Protein AF-0000000072478433 (afdb_homodimer)

Solvent-accessible surface area (backbone atoms only — not comparable to full-atom values): 31541 Å² total; per-residue (Å²): 131,88,81,76,89,79,89,84,80,89,71,82,72,85,77,81,76,74,75,72,70,75,69,74,74,71,76,69,73,72,65,77,69,69,78,74,89,57,29,35,81,67,53,65,74,60,51,57,67,71,44,51,51,70,51,46,53,50,50,52,52,50,45,35,72,77,37,58,80,50,47,64,54,49,61,66,66,58,68,76,73,77,51,61,67,58,53,52,51,50,51,50,51,36,49,50,50,31,60,70,53,46,60,84,90,48,62,70,40,34,60,68,34,43,63,65,26,41,69,40,48,52,50,35,52,52,51,48,50,45,51,54,30,29,38,24,48,82,65,26,78,56,62,66,53,28,50,53,43,50,52,52,53,51,54,54,60,67,68,52,82,80,40,70,36,63,68,52,46,52,52,52,50,51,49,40,43,52,50,29,51,49,50,35,52,65,72,64,51,88,63,58,70,69,57,46,51,50,49,53,49,50,39,57,74,64,42,41,67,65,50,46,49,56,51,15,65,76,45,74,52,53,32,47,69,40,52,53,50,42,58,72,63,51,61,74,63,65,72,73,87,71,83,81,83,74,76,70,84,70,78,72,69,59,76,74,61,75,77,78,81,74,130,138,78,84,79,83,85,81,90,78,80,79,82,83,84,79,80,70,78,71,73,70,72,74,72,72,71,74,70,71,73,65,76,69,68,79,72,89,59,27,35,81,65,54,65,76,57,51,56,70,71,45,51,51,70,52,47,52,50,49,51,52,50,45,36,75,76,37,58,78,50,48,65,54,50,62,64,66,59,68,76,75,77,49,64,67,57,54,51,51,50,51,50,50,36,48,50,51,31,61,70,51,46,59,84,89,50,61,72,41,34,61,66,33,42,64,63,25,41,68,40,48,52,49,34,52,52,50,48,50,46,52,54,30,30,37,24,47,83,66,26,78,57,63,67,53,27,51,52,45,50,52,52,53,50,52,54,60,68,66,51,81,79,40,70,36,65,69,53,47,52,51,51,52,50,49,42,44,53,51,29,52,49,50,35,52,66,74,64,50,88,63,58,69,70,57,48,50,49,50,52,51,51,40,57,74,64,43,40,68,65,51,47,51,55,52,15,64,76,46,75,52,54,32,47,68,40,52,52,50,44,57,70,63,52,60,73,64,60,71,71,88,69,80,80,81,73,77,70,85,69,79,74,69,59,79,73,62,74,78,78,83,76,130

Foldseek 3Di:
DCPDDDDDDPDDPDPPPPPPPPPPPPPPPPPPPPPPDDDDDDDPVVVCVVDDPVRVVVVVVVCCVVPVVCVVVVVVPVPDDDALVVLLVVLVVLLVVLVVQADDPDDCQDPVRCVRSVVSVVVSLVSLVVVLVCCDPPNNDQLLSNVVNLLSSLLSLLPDDHHPDPVVVVVSLVSLLVSLVSLQCSLVDDDDPVSPVVSLVSCVLVVVLVSLVVSCVSNVNSNVVVNVVCVVPNVVVPDDPDDPPPDDDSPCPVVSVDDDPDD/DDPPPDDDDPPPDDPPPPPPPPPPPPPPPPPPPPPPDDDDDDDPVVVCVVDDPVRVVVVVVVCCVVPVVCVVVVVVPVPDDDALVVLLVVLVVLLVQLVVQADDPDDCQEPVRCVRSVVSVVVSLVSLVVVLVCCDPPNNDQLLSNVVNLLSSLLSLLPDDHHPDPVVVVVSLVSLLVSLVSLQCSLVDDDDPVSPVVSLVSCVLVVVLVSLVVSCVSNVNSNVVVNVVCVVPNVVPPDDPDDPPPDDDSPPPVVSVDDDPDD

Radius of gyration: 42.15 Å; Cα contacts (8 Å, |Δi|>4): 390; chains: 2; bounding box: 72×166×151 Å

Structure (mmCIF, N/CA/C/O backbone):
data_AF-0000000072478433-model_v1
#
loop_
_entity.id
_entity.type
_entity.pdbx_description
1 polymer 'Tethering factor for nuclear proteasome STS1'
#
loop_
_atom_site.group_PDB
_atom_site.id
_atom_site.type_symbol
_atom_site.label_atom_id
_atom_site.label_alt_id
_atom_site.label_comp_id
_atom_site.label_asym_id
_atom_site.label_entity_id
_atom_site.label_seq_id
_atom_site.pdbx_PDB_ins_code
_atom_site.Cartn_x
_atom_site.Cartn_y
_atom_site.Cartn_z
_atom_site.occupancy
_atom_site.B_iso_or_equiv
_atom_site.auth_seq_id
_atom_site.auth_comp_id
_atom_site.auth_asym_id
_atom_site.auth_atom_id
_atom_site.pdbx_PDB_model_num
ATOM 1 N N . MET A 1 1 ? 18.234 -52.094 -115.688 1 20.3 1 MET A N 1
ATOM 2 C CA . MET A 1 1 ? 18.719 -52.75 -114.5 1 20.3 1 MET A CA 1
ATOM 3 C C . MET A 1 1 ? 19.328 -51.75 -113.562 1 20.3 1 MET A C 1
ATOM 5 O O . MET A 1 1 ? 20.031 -52.125 -112.625 1 20.3 1 MET A O 1
ATOM 9 N N . SER A 1 2 ? 19 -50.406 -113.75 1 24.09 2 SER A N 1
ATOM 10 C CA . SER A 1 2 ? 20.016 -49.438 -113.375 1 24.09 2 SER A CA 1
ATOM 11 C C . SER A 1 2 ? 19.859 -48.938 -111.938 1 24.09 2 SER A C 1
ATOM 13 O O . SER A 1 2 ? 19.078 -48.031 -111.688 1 24.09 2 SER A O 1
ATOM 15 N N . GLN A 1 3 ? 19.781 -49.906 -110.938 1 21.7 3 GLN A N 1
ATOM 16 C CA . GLN A 1 3 ? 19.125 -49.938 -109.625 1 21.7 3 GLN A CA 1
ATOM 17 C C . GLN A 1 3 ? 19.906 -49.094 -108.625 1 21.7 3 GLN A C 1
ATOM 19 O O . GLN A 1 3 ? 20.984 -49.5 -108.188 1 21.7 3 GLN A O 1
ATOM 24 N N . ALA A 1 4 ? 19.672 -47.688 -108.625 1 24.61 4 ALA A N 1
ATOM 25 C CA . ALA A 1 4 ? 20.484 -46.562 -108.188 1 24.61 4 ALA A CA 1
ATOM 26 C C . ALA A 1 4 ? 20.5 -46.531 -106.625 1 24.61 4 ALA A C 1
ATOM 28 O O . ALA A 1 4 ? 19.594 -47.031 -106 1 24.61 4 ALA A O 1
ATOM 29 N N . ALA A 1 5 ? 21.297 -45.906 -105.75 1 24.58 5 ALA A N 1
ATOM 30 C CA . ALA A 1 5 ? 22.188 -45.75 -104.625 1 24.58 5 ALA A CA 1
ATOM 31 C C . ALA A 1 5 ? 21.438 -45.219 -103.375 1 24.58 5 ALA A C 1
ATOM 33 O O . ALA A 1 5 ? 22.062 -44.812 -102.375 1 24.58 5 ALA A O 1
ATOM 34 N N . VAL A 1 6 ? 19.844 -45.094 -103.25 1 27.78 6 VAL A N 1
ATOM 35 C CA . VAL A 1 6 ? 19.328 -43.906 -102.562 1 27.78 6 VAL A CA 1
ATOM 36 C C . VAL A 1 6 ? 19.734 -43.938 -101.125 1 27.78 6 VAL A C 1
ATOM 38 O O . VAL A 1 6 ? 20.094 -45 -100.562 1 27.78 6 VAL A O 1
ATOM 41 N N . ASP A 1 7 ? 19.344 -42.875 -100.25 1 24.14 7 ASP A N 1
ATOM 42 C CA . ASP A 1 7 ? 19.594 -41.906 -99.188 1 24.14 7 ASP A CA 1
ATOM 43 C C . ASP A 1 7 ? 19.234 -42.531 -97.812 1 24.14 7 ASP A C 1
ATOM 45 O O . ASP A 1 7 ? 18.078 -42.844 -97.562 1 24.14 7 ASP A O 1
ATOM 49 N N . LYS A 1 8 ? 20.062 -43.562 -97.25 1 25.81 8 LYS A N 1
ATOM 50 C CA . LYS A 1 8 ? 19.969 -44.438 -96.062 1 25.81 8 LYS A CA 1
ATOM 51 C C . LYS A 1 8 ? 19.547 -43.625 -94.812 1 25.81 8 LYS A C 1
ATOM 53 O O . LYS A 1 8 ? 20.078 -42.562 -94.562 1 25.81 8 LYS A O 1
ATOM 58 N N . LEU A 1 9 ? 18.484 -44.031 -93.875 1 21.5 9 LEU A N 1
ATOM 59 C CA . LEU A 1 9 ? 17.469 -43.875 -92.875 1 21.5 9 LEU A CA 1
ATOM 60 C C . LEU A 1 9 ? 18.125 -43.719 -91.5 1 21.5 9 LEU A C 1
ATOM 62 O O . LEU A 1 9 ? 18.75 -44.656 -91 1 21.5 9 LEU A O 1
ATOM 66 N N . ARG A 1 10 ? 18.812 -42.562 -91.188 1 29.11 10 ARG A N 1
ATOM 67 C CA . ARG A 1 10 ? 19.453 -42.344 -89.875 1 29.11 10 ARG A CA 1
ATOM 68 C C . ARG A 1 10 ? 18.469 -42.562 -88.75 1 29.11 10 ARG A C 1
ATOM 70 O O . ARG A 1 10 ? 17.453 -41.875 -88.625 1 29.11 10 ARG A O 1
ATOM 77 N N . LYS A 1 11 ? 18.328 -43.844 -88.25 1 25.89 11 LYS A N 1
ATOM 78 C CA . LYS A 1 11 ? 17.453 -44.562 -87.312 1 25.89 11 LYS A CA 1
ATOM 79 C C . LYS A 1 11 ? 17.281 -43.75 -86.062 1 25.89 11 LYS A C 1
ATOM 81 O O . LYS A 1 11 ? 16.188 -43.281 -85.75 1 25.89 11 LYS A O 1
ATOM 86 N N . ARG A 1 12 ? 17.797 -44.281 -84.812 1 29.16 12 ARG A N 1
ATOM 87 C CA . ARG A 1 12 ? 17.016 -44.812 -83.688 1 29.16 12 ARG A CA 1
ATOM 88 C C . ARG A 1 12 ? 16.875 -43.781 -82.562 1 29.16 12 ARG A C 1
ATOM 90 O O . ARG A 1 12 ? 17.75 -43.656 -81.75 1 29.16 12 ARG A O 1
ATOM 97 N N . ARG A 1 13 ? 16.719 -42.5 -82.688 1 31.22 13 ARG A N 1
ATOM 98 C CA . ARG A 1 13 ? 16.859 -41.688 -81.5 1 31.22 13 ARG A CA 1
ATOM 99 C C . ARG A 1 13 ? 15.719 -41.906 -80.5 1 31.22 13 ARG A C 1
ATOM 101 O O . ARG A 1 13 ? 15.594 -41.188 -79.5 1 31.22 13 ARG A O 1
ATOM 108 N N . ARG A 1 14 ? 14.836 -43.031 -80.5 1 27.12 14 ARG A N 1
ATOM 109 C CA . ARG A 1 14 ? 13.633 -42.781 -79.688 1 27.12 14 ARG A CA 1
ATOM 110 C C . ARG A 1 14 ? 14 -42.375 -78.25 1 27.12 14 ARG A C 1
ATOM 112 O O . ARG A 1 14 ? 14.953 -42.906 -77.688 1 27.12 14 ARG A O 1
ATOM 119 N N . ASP A 1 15 ? 13.43 -41.219 -77.75 1 30.52 15 ASP A N 1
ATOM 120 C CA . ASP A 1 15 ? 13.156 -40.375 -76.562 1 30.52 15 ASP A CA 1
ATOM 121 C C . ASP A 1 15 ? 12.43 -41.125 -75.5 1 30.52 15 ASP A C 1
ATOM 123 O O . ASP A 1 15 ? 11.266 -41.5 -75.625 1 30.52 15 ASP A O 1
ATOM 127 N N . ASP A 1 16 ? 12.891 -42.344 -74.938 1 29.86 16 ASP A N 1
ATOM 128 C CA . ASP A 1 16 ? 12.211 -43.094 -73.875 1 29.86 16 ASP A CA 1
ATOM 129 C C . ASP A 1 16 ? 11.742 -42.188 -72.75 1 29.86 16 ASP A C 1
ATOM 131 O O . ASP A 1 16 ? 12.531 -41.406 -72.188 1 29.86 16 ASP A O 1
ATOM 135 N N . ASP A 1 17 ? 10.445 -41.75 -72.75 1 35.22 17 ASP A N 1
ATOM 136 C CA . ASP A 1 17 ? 9.531 -41.062 -71.812 1 35.22 17 ASP A CA 1
ATOM 137 C C . ASP A 1 17 ? 9.539 -41.719 -70.438 1 35.22 17 ASP A C 1
ATOM 139 O O . ASP A 1 17 ? 9.07 -42.844 -70.25 1 35.22 17 ASP A O 1
ATOM 143 N N . GLU A 1 18 ? 10.641 -41.844 -69.75 1 32.81 18 GLU A N 1
ATOM 144 C CA . GLU A 1 18 ? 10.633 -42.406 -68.375 1 32.81 18 GLU A CA 1
ATOM 145 C C . GLU A 1 18 ? 9.531 -41.75 -67.562 1 32.81 18 GLU A C 1
ATOM 147 O O . GLU A 1 18 ? 9.461 -40.531 -67.438 1 32.81 18 GLU A O 1
ATOM 152 N N . TYR A 1 19 ? 8.258 -42.281 -67.688 1 37.59 19 TYR A N 1
ATOM 153 C CA . TYR A 1 19 ? 7.176 -42 -66.75 1 37.59 19 TYR A CA 1
ATOM 154 C C . TYR A 1 19 ? 7.703 -41.906 -65.312 1 37.59 19 TYR A C 1
ATOM 156 O O . TYR A 1 19 ? 8.305 -42.844 -64.812 1 37.59 19 TYR A O 1
ATOM 164 N N . GLU A 1 20 ? 8.25 -40.75 -65 1 35.12 20 GLU A N 1
ATOM 165 C CA . GLU A 1 20 ? 8.578 -40.469 -63.594 1 35.12 20 GLU A CA 1
ATOM 166 C C . GLU A 1 20 ? 7.387 -40.719 -62.688 1 35.12 20 GLU A C 1
ATOM 168 O O . GLU A 1 20 ? 6.309 -40.156 -62.906 1 35.12 20 GLU A O 1
ATOM 173 N N . VAL A 1 21 ? 7.148 -42.031 -62.344 1 39.25 21 VAL A N 1
ATOM 174 C CA . VAL A 1 21 ? 6.195 -42.344 -61.281 1 39.25 21 VAL A CA 1
ATOM 175 C C . VAL A 1 21 ? 6.293 -41.281 -60.188 1 39.25 21 VAL A C 1
ATOM 177 O O . VAL A 1 21 ? 7.395 -40.906 -59.75 1 39.25 21 VAL A O 1
ATOM 180 N N . PRO A 1 22 ? 5.227 -40.406 -60.219 1 36.16 22 PRO A N 1
ATOM 181 C CA . PRO A 1 22 ? 5.227 -39.406 -59.125 1 36.16 22 PRO A CA 1
ATOM 182 C C . PRO A 1 22 ? 5.504 -40.031 -57.75 1 36.16 22 PRO A C 1
ATOM 184 O O . PRO A 1 22 ? 5.02 -41.125 -57.469 1 36.16 22 PRO A O 1
ATOM 187 N N . THR A 1 23 ? 6.715 -39.969 -57.312 1 34.44 23 THR A N 1
ATOM 188 C CA . THR A 1 23 ? 7.07 -40.312 -55.938 1 34.44 23 THR A CA 1
ATOM 189 C C . THR A 1 23 ? 5.973 -39.875 -54.969 1 34.44 23 THR A C 1
ATOM 191 O O . THR A 1 23 ? 5.418 -38.781 -55.094 1 34.44 23 THR A O 1
ATOM 194 N N . VAL A 1 24 ? 5.094 -40.812 -54.594 1 31.31 24 VAL A N 1
ATOM 195 C CA . VAL A 1 24 ? 4.148 -40.594 -53.5 1 31.31 24 VAL A CA 1
ATOM 196 C C . VAL A 1 24 ? 4.75 -39.656 -52.469 1 31.31 24 VAL A C 1
ATOM 198 O O . VAL A 1 24 ? 5.883 -39.844 -52.031 1 31.31 24 VAL A O 1
ATOM 201 N N . ALA A 1 25 ? 4.277 -38.375 -52.562 1 37.41 25 ALA A N 1
ATOM 202 C CA . ALA A 1 25 ? 4.516 -37.375 -51.531 1 37.41 25 ALA A CA 1
ATOM 203 C C . ALA A 1 25 ? 4.445 -37.969 -50.125 1 37.41 25 ALA A C 1
ATOM 205 O O . ALA A 1 25 ? 3.467 -38.656 -49.781 1 37.41 25 ALA A O 1
ATOM 206 N N . THR A 1 26 ? 5.473 -38.688 -49.688 1 32.69 26 THR A N 1
ATOM 207 C CA . THR A 1 26 ? 5.578 -39.062 -48.281 1 32.69 26 THR A CA 1
ATOM 208 C C . THR A 1 26 ? 4.785 -38.062 -47.438 1 32.69 26 THR A C 1
ATOM 210 O O . THR A 1 26 ? 5.004 -36.875 -47.469 1 32.69 26 THR A O 1
ATOM 213 N N . LEU A 1 27 ? 3.529 -38.375 -47.219 1 35.62 27 LEU A N 1
ATOM 214 C CA . LEU A 1 27 ? 2.764 -37.625 -46.219 1 35.62 27 LEU A CA 1
ATOM 215 C C . LEU A 1 27 ? 3.609 -37.344 -44.969 1 35.62 27 LEU A C 1
ATOM 217 O O . LEU A 1 27 ? 4.027 -38.281 -44.281 1 35.62 27 LEU A O 1
ATOM 221 N N . SER A 1 28 ? 4.465 -36.375 -45.094 1 36.44 28 SER A N 1
ATOM 222 C CA . SER A 1 28 ? 5.109 -35.844 -43.906 1 36.44 28 SER A CA 1
ATOM 223 C C . SER A 1 28 ? 4.117 -35.75 -42.75 1 36.44 28 SER A C 1
ATOM 225 O O . SER A 1 28 ? 3.07 -35.125 -42.875 1 36.44 28 SER A O 1
ATOM 227 N N . ARG A 1 29 ? 3.758 -36.75 -42.062 1 31.06 29 ARG A N 1
ATOM 228 C CA . ARG A 1 29 ? 3.072 -36.594 -40.781 1 31.06 29 ARG A CA 1
ATOM 229 C C . ARG A 1 29 ? 3.516 -35.312 -40.094 1 31.06 29 ARG A C 1
ATOM 231 O O . ARG A 1 29 ? 4.668 -35.188 -39.688 1 31.06 29 ARG A O 1
ATOM 238 N N . LYS A 1 30 ? 3.035 -34.219 -40.625 1 36.06 30 LYS A N 1
ATOM 239 C CA . LYS A 1 30 ? 3.156 -33.031 -39.75 1 36.06 30 LYS A CA 1
ATOM 240 C C . LYS A 1 30 ? 2.844 -33.344 -38.312 1 36.06 30 LYS A C 1
ATOM 242 O O . LYS A 1 30 ? 1.721 -33.75 -37.969 1 36.06 30 LYS A O 1
ATOM 247 N N . ARG A 1 31 ? 3.723 -34.062 -37.656 1 36.88 31 ARG A N 1
ATOM 248 C CA . ARG A 1 31 ? 3.641 -34.125 -36.219 1 36.88 31 ARG A CA 1
ATOM 249 C C . ARG A 1 31 ? 2.951 -32.906 -35.625 1 36.88 31 ARG A C 1
ATOM 251 O O . ARG A 1 31 ? 3.307 -31.766 -35.969 1 36.88 31 ARG A O 1
ATOM 258 N N . ASN A 1 32 ? 1.739 -32.938 -35.406 1 37.62 32 ASN A N 1
ATOM 259 C CA . ASN A 1 32 ? 1.118 -31.875 -34.625 1 37.62 32 ASN A CA 1
ATOM 260 C C . ASN A 1 32 ? 2.08 -31.297 -33.594 1 37.62 32 ASN A C 1
ATOM 262 O O . ASN A 1 32 ? 2.488 -31.984 -32.656 1 37.62 32 ASN A O 1
ATOM 266 N N . ARG A 1 33 ? 3.021 -30.578 -33.875 1 40.09 33 ARG A N 1
ATOM 267 C CA . ARG A 1 33 ? 3.916 -29.844 -33 1 40.09 33 ARG A CA 1
ATOM 268 C C . ARG A 1 33 ? 3.164 -29.328 -31.766 1 40.09 33 ARG A C 1
ATOM 270 O O . ARG A 1 33 ? 2.262 -28.5 -31.891 1 40.09 33 ARG A O 1
ATOM 277 N N . SER A 1 34 ? 2.693 -30.125 -30.828 1 46.53 34 SER A N 1
ATOM 278 C CA . SER A 1 34 ? 2.172 -29.594 -29.578 1 46.53 34 SER A CA 1
ATOM 279 C C . SER A 1 34 ? 2.779 -28.234 -29.25 1 46.53 34 SER A C 1
ATOM 281 O O . SER A 1 34 ? 4 -28.078 -29.281 1 46.53 34 SER A O 1
ATOM 283 N N . HIS A 1 35 ? 2.209 -27.234 -29.688 1 53.19 35 HIS A N 1
ATOM 284 C CA . HIS A 1 35 ? 2.674 -25.875 -29.406 1 53.19 35 HIS A CA 1
ATOM 285 C C . HIS A 1 35 ? 3.422 -25.812 -28.078 1 53.19 35 HIS A C 1
ATOM 287 O O . HIS A 1 35 ? 2.85 -26.094 -27.031 1 53.19 35 HIS A O 1
ATOM 293 N N . ALA A 1 36 ? 4.602 -26.109 -27.969 1 70.25 36 ALA A N 1
ATOM 294 C CA . ALA A 1 36 ? 5.535 -26.094 -26.859 1 70.25 36 ALA A CA 1
ATOM 295 C C . ALA A 1 36 ? 5.297 -24.891 -25.953 1 70.25 36 ALA A C 1
ATOM 297 O O . ALA A 1 36 ? 5.16 -23.766 -26.438 1 70.25 36 ALA A O 1
ATOM 298 N N . ILE A 1 37 ? 4.672 -25.125 -24.734 1 85.69 37 ILE A N 1
ATOM 299 C CA . ILE A 1 37 ? 4.48 -24.094 -23.734 1 85.69 37 ILE A CA 1
ATOM 300 C C . ILE A 1 37 ? 5.82 -23.438 -23.406 1 85.69 37 ILE A C 1
ATOM 302 O O . ILE A 1 37 ? 6.789 -24.125 -23.078 1 85.69 37 ILE A O 1
ATOM 306 N N . HIS A 1 38 ? 5.902 -22.141 -23.812 1 90.38 38 HIS A N 1
ATOM 307 C CA . HIS A 1 38 ? 7.113 -21.406 -23.469 1 90.38 38 HIS A CA 1
ATOM 308 C C . HIS A 1 38 ? 6.832 -20.312 -22.453 1 90.38 38 HIS A C 1
ATOM 310 O O . HIS A 1 38 ? 5.719 -19.781 -22.391 1 90.38 38 HIS A O 1
ATOM 316 N N . GLY A 1 39 ? 7.855 -20.062 -21.641 1 94.12 39 GLY A N 1
ATOM 317 C CA . GLY A 1 39 ? 7.754 -18.969 -20.672 1 94.12 39 GLY A CA 1
ATOM 318 C C . GLY A 1 39 ? 7.453 -17.641 -21.328 1 94.12 39 GLY A C 1
ATOM 319 O O . GLY A 1 39 ? 7.902 -17.359 -22.438 1 94.12 39 GLY A O 1
ATOM 320 N N . GLN A 1 40 ? 6.629 -16.844 -20.641 1 93.69 40 GLN A N 1
ATOM 321 C CA . GLN A 1 40 ? 6.234 -15.531 -21.141 1 93.69 40 GLN A CA 1
ATOM 322 C C . GLN A 1 40 ? 6.414 -14.461 -20.062 1 93.69 40 GLN A C 1
ATOM 324 O O . GLN A 1 40 ? 6.254 -14.734 -18.875 1 93.69 40 GLN A O 1
ATOM 329 N N . ASN A 1 41 ? 6.789 -13.273 -20.641 1 91.88 41 ASN A N 1
ATOM 330 C CA . ASN A 1 41 ? 6.863 -12.156 -19.703 1 91.88 41 ASN A CA 1
ATOM 331 C C . ASN A 1 41 ? 5.48 -11.766 -19.188 1 91.88 41 ASN A C 1
ATOM 333 O O . ASN A 1 41 ? 4.477 -11.953 -19.875 1 91.88 41 ASN A O 1
ATOM 337 N N . LEU A 1 42 ? 5.523 -11.227 -18 1 92.88 42 LEU A N 1
ATOM 338 C CA . LEU A 1 42 ? 4.262 -10.797 -17.406 1 92.88 42 LEU A CA 1
ATOM 339 C C . LEU A 1 42 ? 3.688 -9.609 -18.156 1 92.88 42 LEU A C 1
ATOM 341 O O . LEU A 1 42 ? 4.426 -8.703 -18.547 1 92.88 42 LEU A O 1
ATOM 345 N N . PRO A 1 43 ? 2.348 -9.664 -18.406 1 90.75 43 PRO A N 1
ATOM 346 C CA . PRO A 1 43 ? 1.725 -8.438 -18.891 1 90.75 43 PRO A CA 1
ATOM 347 C C . PRO A 1 43 ? 1.904 -7.254 -17.938 1 90.75 43 PRO A C 1
ATOM 349 O O . PRO A 1 43 ? 2.109 -7.449 -16.75 1 90.75 43 PRO A O 1
ATOM 352 N N . VAL A 1 44 ? 1.769 -6.051 -18.453 1 89.5 44 VAL A N 1
ATOM 353 C CA . VAL A 1 44 ? 2.014 -4.84 -17.688 1 89.5 44 VAL A CA 1
ATOM 354 C C . VAL A 1 44 ? 1.068 -4.793 -16.484 1 89.5 44 VAL A C 1
ATOM 356 O O . VAL A 1 44 ? 1.483 -4.465 -15.367 1 89.5 44 VAL A O 1
ATOM 359 N N . ALA A 1 45 ? -0.18 -5.137 -16.719 1 89.81 45 ALA A N 1
ATOM 360 C CA . ALA A 1 45 ? -1.182 -5.109 -15.648 1 89.81 45 ALA A CA 1
ATOM 361 C C . ALA A 1 45 ? -0.771 -6.008 -14.484 1 89.81 45 ALA A C 1
ATOM 363 O O . ALA A 1 45 ? -0.929 -5.641 -13.32 1 89.81 45 ALA A O 1
ATOM 364 N N . ARG A 1 46 ? -0.21 -7.172 -14.828 1 92.81 46 ARG A N 1
ATOM 365 C CA . ARG A 1 46 ? 0.22 -8.117 -13.805 1 92.81 46 ARG A CA 1
ATOM 366 C C . ARG A 1 46 ? 1.492 -7.641 -13.117 1 92.81 46 ARG A C 1
ATOM 368 O O . ARG A 1 46 ? 1.666 -7.848 -11.914 1 92.81 46 ARG A O 1
ATOM 375 N N . LYS A 1 47 ? 2.381 -7.023 -13.906 1 91.81 47 LYS A N 1
ATOM 376 C CA . LYS A 1 47 ? 3.605 -6.469 -13.336 1 91.81 47 LYS A CA 1
ATOM 377 C C . LYS A 1 47 ? 3.289 -5.418 -12.273 1 91.81 47 LYS A C 1
ATOM 379 O O . LYS A 1 47 ? 3.959 -5.352 -11.242 1 91.81 47 LYS A O 1
ATOM 384 N N . LEU A 1 48 ? 2.277 -4.664 -12.492 1 92.06 48 LEU A N 1
ATOM 385 C CA . LEU A 1 48 ? 1.886 -3.609 -11.562 1 92.06 48 LEU A CA 1
ATOM 386 C C . LEU A 1 48 ? 1.37 -4.203 -10.258 1 92.06 48 LEU A C 1
ATOM 388 O O . LEU A 1 48 ? 1.538 -3.605 -9.195 1 92.06 48 LEU A O 1
ATOM 392 N N . GLU A 1 49 ? 0.783 -5.375 -10.352 1 92.62 49 GLU A N 1
ATOM 393 C CA . GLU A 1 49 ? 0.213 -6.016 -9.172 1 92.62 49 GLU A CA 1
ATOM 394 C C . GLU A 1 49 ? 1.307 -6.52 -8.234 1 92.62 49 GLU A C 1
ATOM 396 O O . GLU A 1 49 ? 1.076 -6.684 -7.031 1 92.62 49 GLU A O 1
ATOM 401 N N . VAL A 1 50 ? 2.459 -6.789 -8.812 1 92.5 50 VAL A N 1
ATOM 402 C CA . VAL A 1 50 ? 3.561 -7.324 -8.023 1 92.5 50 VAL A CA 1
ATOM 403 C C . VAL A 1 50 ? 4.234 -6.195 -7.246 1 92.5 50 VAL A C 1
ATOM 405 O O . VAL A 1 50 ? 4.844 -6.43 -6.199 1 92.5 50 VAL A O 1
ATOM 408 N N . LEU A 1 51 ? 4.148 -4.945 -7.707 1 92.56 51 LEU A N 1
ATOM 409 C CA . LEU A 1 51 ? 4.816 -3.811 -7.082 1 92.56 51 LEU A CA 1
ATOM 410 C C . LEU A 1 51 ? 4.086 -3.381 -5.816 1 92.56 51 LEU A C 1
ATOM 412 O O . LEU A 1 51 ? 2.857 -3.441 -5.75 1 92.56 51 LEU A O 1
ATOM 416 N N . ASP A 1 52 ? 4.879 -3 -4.809 1 92.5 52 ASP A N 1
ATOM 417 C CA . ASP A 1 52 ? 4.273 -2.406 -3.619 1 92.5 52 ASP A CA 1
ATOM 418 C C . ASP A 1 52 ? 3.998 -0.919 -3.83 1 92.5 52 ASP A C 1
ATOM 420 O O . ASP A 1 52 ? 4.234 -0.385 -4.914 1 92.5 52 ASP A O 1
ATOM 424 N N . ARG A 1 53 ? 3.438 -0.289 -2.859 1 93.94 53 ARG A N 1
ATOM 425 C CA . ARG A 1 53 ? 3.043 1.111 -2.971 1 93.94 53 ARG A CA 1
ATOM 426 C C . ARG A 1 53 ? 4.23 1.987 -3.354 1 93.94 53 ARG A C 1
ATOM 428 O O . ARG A 1 53 ? 4.125 2.826 -4.254 1 93.94 53 ARG A O 1
ATOM 435 N N . GLU A 1 54 ? 5.359 1.856 -2.654 1 93.25 54 GLU A N 1
ATOM 436 C CA . GLU A 1 54 ? 6.559 2.641 -2.93 1 93.25 54 GLU A CA 1
ATOM 437 C C . GLU A 1 54 ? 7.051 2.41 -4.355 1 93.25 54 GLU A C 1
ATOM 439 O O . GLU 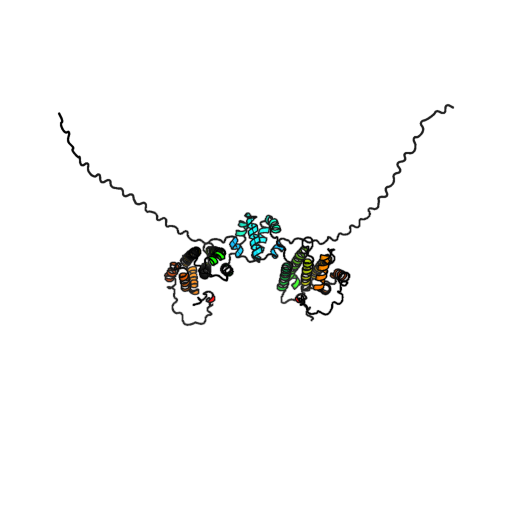A 1 54 ? 7.465 3.352 -5.035 1 93.25 54 GLU A O 1
ATOM 444 N N . GLY A 1 55 ? 6.953 1.18 -4.734 1 92.56 55 GLY A N 1
ATOM 445 C CA . GLY A 1 55 ? 7.344 0.852 -6.094 1 92.56 55 GLY A CA 1
ATOM 446 C C . GLY A 1 55 ? 6.477 1.521 -7.145 1 92.56 55 GLY A C 1
ATOM 447 O O . GLY A 1 55 ? 6.98 2.006 -8.156 1 92.56 55 GLY A O 1
ATOM 448 N N . LEU A 1 56 ? 5.199 1.514 -6.941 1 93.69 56 LEU A N 1
ATOM 449 C CA . LEU A 1 56 ? 4.27 2.148 -7.863 1 93.69 56 LEU A CA 1
ATOM 450 C C . LEU A 1 56 ? 4.504 3.654 -7.922 1 93.69 56 LEU A C 1
ATOM 452 O O . LEU A 1 56 ? 4.484 4.25 -9 1 93.69 56 LEU A O 1
ATOM 456 N N . GLN A 1 57 ? 4.73 4.242 -6.793 1 93.38 57 GLN A N 1
ATOM 457 C CA . GLN A 1 57 ? 5.008 5.676 -6.734 1 93.38 57 GLN A CA 1
ATOM 458 C C . GLN A 1 57 ? 6.281 6.02 -7.504 1 93.38 57 GLN A C 1
ATOM 460 O O . GLN A 1 57 ? 6.316 7 -8.25 1 93.38 57 GLN A O 1
ATOM 465 N N . GLN A 1 58 ? 7.293 5.262 -7.285 1 92.81 58 GLN A N 1
ATOM 466 C CA . GLN A 1 58 ? 8.555 5.469 -7.984 1 92.81 58 GLN A CA 1
ATOM 467 C C . GLN A 1 58 ? 8.375 5.324 -9.492 1 92.81 58 GLN A C 1
ATOM 469 O O . GLN A 1 58 ? 8.961 6.086 -10.273 1 92.81 58 GLN A O 1
ATOM 474 N N . LEU A 1 59 ? 7.629 4.297 -9.82 1 92.81 59 LEU A N 1
ATOM 475 C CA . LEU A 1 59 ? 7.367 4.059 -11.234 1 92.81 59 LEU A CA 1
ATOM 476 C C . LEU A 1 59 ? 6.707 5.277 -11.875 1 92.81 59 LEU A C 1
ATOM 478 O O . LEU A 1 59 ? 7.086 5.684 -12.977 1 92.81 59 LEU A O 1
ATOM 482 N N . ILE A 1 60 ? 5.723 5.867 -11.234 1 92.94 60 ILE A N 1
ATOM 483 C CA . ILE A 1 60 ? 5.035 7.043 -11.758 1 92.94 60 ILE A CA 1
ATOM 484 C C . ILE A 1 60 ? 6.016 8.211 -11.852 1 92.94 60 ILE A C 1
ATOM 486 O O . ILE A 1 60 ? 6.008 8.953 -12.844 1 92.94 60 ILE A O 1
ATOM 490 N N . GLY A 1 61 ? 6.812 8.359 -10.828 1 91 61 GLY A N 1
ATOM 491 C CA . GLY A 1 61 ? 7.84 9.383 -10.883 1 91 61 GLY A CA 1
ATOM 492 C C . GLY A 1 61 ? 8.773 9.227 -12.07 1 91 61 GLY A C 1
ATOM 493 O O . GLY A 1 61 ? 9.094 10.203 -12.75 1 91 61 GLY A O 1
ATOM 494 N N . ASP A 1 62 ? 9.172 8.008 -12.305 1 91 62 ASP A N 1
ATOM 495 C CA . ASP A 1 62 ? 10.039 7.719 -13.445 1 91 62 ASP A CA 1
ATOM 496 C C . ASP A 1 62 ? 9.336 8.031 -14.766 1 91 62 ASP A C 1
ATOM 498 O O . ASP A 1 62 ? 9.953 8.523 -15.711 1 91 62 ASP A O 1
ATOM 502 N N . LEU A 1 63 ? 8.125 7.676 -14.82 1 91.69 63 LEU A N 1
ATOM 503 C CA . LEU A 1 63 ? 7.336 7.926 -16.031 1 91.69 63 LEU A CA 1
ATOM 504 C C . LEU A 1 63 ? 7.238 9.422 -16.312 1 91.69 63 LEU A C 1
ATOM 506 O O . LEU A 1 63 ? 7.305 9.844 -17.469 1 91.69 63 LEU A O 1
ATOM 510 N N . ILE A 1 64 ? 7.082 10.203 -15.258 1 91.25 64 ILE A N 1
ATOM 511 C CA . ILE A 1 64 ? 6.988 11.648 -15.406 1 91.25 64 ILE A CA 1
ATOM 512 C C . ILE A 1 64 ? 8.312 12.203 -15.945 1 91.25 64 ILE A C 1
ATOM 514 O O . ILE A 1 64 ? 8.32 13.109 -16.781 1 91.25 64 ILE A O 1
ATOM 518 N N . GLN A 1 65 ? 9.375 11.688 -15.406 1 91 65 GLN A N 1
ATOM 519 C CA . GLN A 1 65 ? 10.695 12.125 -15.836 1 91 65 GLN A CA 1
ATOM 520 C C . GLN A 1 65 ? 10.93 11.797 -17.312 1 91 65 GLN A C 1
ATOM 522 O O . GLN A 1 65 ? 11.492 12.602 -18.047 1 91 65 GLN A O 1
ATOM 527 N N . LEU A 1 66 ? 10.438 10.664 -17.781 1 91.25 66 LEU A N 1
ATOM 528 C CA . LEU A 1 66 ? 10.664 10.203 -19.156 1 91.25 66 LEU A CA 1
ATOM 529 C C . LEU A 1 66 ? 9.609 10.773 -20.094 1 91.25 66 LEU A C 1
ATOM 531 O O . LEU A 1 66 ? 9.875 10.961 -21.281 1 91.25 66 LEU A O 1
ATOM 535 N N . HIS A 1 67 ? 8.43 10.992 -19.547 1 91.62 67 HIS A N 1
ATOM 536 C CA . HIS A 1 67 ? 7.305 11.516 -20.312 1 91.62 67 HIS A CA 1
ATOM 537 C C . HIS A 1 67 ? 6.652 12.695 -19.594 1 91.62 67 HIS A C 1
ATOM 539 O O . HIS A 1 67 ? 5.531 12.586 -19.109 1 91.62 67 HIS A O 1
ATOM 545 N N . PRO A 1 68 ? 7.309 13.859 -19.641 1 91.19 68 PRO A N 1
ATOM 546 C CA . PRO A 1 68 ? 6.809 15.016 -18.906 1 91.19 68 PRO A CA 1
ATOM 547 C C . PRO A 1 68 ? 5.406 15.438 -19.344 1 91.19 68 PRO A C 1
ATOM 549 O O . PRO A 1 68 ? 4.684 16.078 -18.578 1 91.19 68 PRO A O 1
ATOM 552 N N . GLU A 1 69 ? 5.02 15.039 -20.578 1 88.81 69 GLU A N 1
ATOM 553 C CA . GLU A 1 69 ? 3.717 15.438 -21.094 1 88.81 69 GLU A CA 1
ATOM 554 C C . GLU A 1 69 ? 2.584 14.82 -20.281 1 88.81 69 GLU A C 1
ATOM 556 O O . GLU A 1 69 ? 1.455 15.32 -20.297 1 88.81 69 GLU A O 1
ATOM 561 N N . ILE A 1 70 ? 2.855 13.727 -19.5 1 91.62 70 ILE A N 1
ATOM 562 C CA . ILE A 1 70 ? 1.782 13.055 -18.781 1 91.62 70 ILE A CA 1
ATOM 563 C C . ILE A 1 70 ? 1.487 13.805 -17.469 1 91.62 70 ILE A C 1
ATOM 565 O O . ILE A 1 70 ? 0.477 13.547 -16.812 1 91.62 70 ILE A O 1
ATOM 569 N N . GLU A 1 71 ? 2.35 14.719 -17.047 1 88.31 71 GLU A N 1
ATOM 570 C CA . GLU A 1 71 ? 2.199 15.43 -15.789 1 88.31 71 GLU A CA 1
ATOM 571 C C . GLU A 1 71 ? 0.875 16.188 -15.734 1 88.31 71 GLU A C 1
ATOM 573 O O . GLU A 1 71 ? 0.198 16.188 -14.703 1 88.31 71 GLU A O 1
ATOM 578 N N . THR A 1 72 ? 0.572 16.812 -16.828 1 85.19 72 THR A N 1
ATOM 579 C CA . THR A 1 72 ? -0.679 17.562 -16.875 1 85.19 72 THR A CA 1
ATOM 580 C C . THR A 1 72 ? -1.875 16.641 -16.719 1 85.19 72 THR A C 1
ATOM 582 O O . THR A 1 72 ? -2.846 16.969 -16.031 1 85.19 72 THR A O 1
ATOM 585 N N . THR A 1 73 ? -1.795 15.445 -17.359 1 87.06 73 THR A N 1
ATOM 586 C CA . THR A 1 73 ? -2.848 14.445 -17.219 1 87.06 73 THR A CA 1
ATOM 587 C C . THR A 1 73 ? -2.973 13.977 -15.781 1 87.06 73 THR A C 1
ATOM 589 O O . THR A 1 73 ? -4.082 13.789 -15.273 1 87.06 73 THR A O 1
ATOM 592 N N . LEU A 1 74 ? -1.858 13.828 -15.125 1 88.12 74 LEU A N 1
ATOM 593 C CA . LEU A 1 74 ? -1.832 13.359 -13.742 1 88.12 74 LEU A CA 1
ATOM 594 C C . LEU A 1 74 ? -2.51 14.367 -12.812 1 88.12 74 LEU A C 1
ATOM 596 O O . LEU A 1 74 ? -3.273 13.977 -11.93 1 88.12 74 LEU A O 1
ATOM 600 N N . VAL A 1 75 ? -2.293 15.625 -13.016 1 81.19 75 VAL A N 1
ATOM 601 C CA . VAL A 1 75 ? -2.871 16.672 -12.188 1 81.19 75 VAL A CA 1
ATOM 602 C C . VAL A 1 75 ? -4.395 16.641 -12.297 1 81.19 75 VAL A C 1
ATOM 604 O O . VAL A 1 75 ? -5.098 16.844 -11.305 1 81.19 75 VAL A O 1
ATOM 607 N N . ASN A 1 76 ? -4.879 16.297 -13.438 1 79.69 76 ASN A N 1
ATOM 608 C CA . ASN A 1 76 ? -6.316 16.297 -13.695 1 79.69 76 ASN A CA 1
ATOM 609 C C . ASN A 1 76 ? -6.961 14.977 -13.266 1 79.69 76 ASN A C 1
ATOM 611 O O . ASN A 1 76 ? -8.156 14.945 -12.953 1 79.69 76 ASN A O 1
ATOM 615 N N . GLN A 1 77 ? -6.242 13.898 -13.32 1 76.62 77 GLN A N 1
ATOM 616 C CA . GLN A 1 77 ? -6.797 12.57 -13.078 1 76.62 77 GLN A CA 1
ATOM 617 C C . GLN A 1 77 ? -6.84 12.258 -11.586 1 76.62 77 GLN A C 1
ATOM 619 O O . GLN A 1 77 ? -7.641 11.43 -11.141 1 76.62 77 GLN A O 1
ATOM 624 N N . ILE A 1 78 ? -5.961 12.875 -10.82 1 76.5 78 ILE A N 1
ATOM 625 C CA . ILE A 1 78 ? -5.969 12.594 -9.391 1 76.5 78 ILE A CA 1
ATOM 626 C C . ILE A 1 78 ? -7.016 13.461 -8.695 1 76.5 78 ILE A C 1
ATOM 628 O O . ILE A 1 78 ? -6.766 14.633 -8.406 1 76.5 78 ILE A O 1
ATOM 632 N N . PRO A 1 79 ? -8.273 13.211 -8.914 1 61.47 79 PRO A N 1
ATOM 633 C CA . PRO A 1 79 ? -9.266 14.156 -8.406 1 61.47 79 PRO A CA 1
ATOM 634 C C . PRO A 1 79 ? -9.391 14.125 -6.887 1 61.47 79 PRO A C 1
ATOM 636 O O . PRO A 1 79 ? -9.938 15.055 -6.285 1 61.47 79 PRO A O 1
ATOM 639 N N . THR A 1 80 ? -8.969 13.133 -6.359 1 65.75 80 THR A N 1
ATOM 640 C CA . THR A 1 80 ? -9.375 12.953 -4.973 1 65.75 80 THR A CA 1
ATOM 641 C C . THR A 1 80 ? -8.609 13.906 -4.055 1 65.75 80 THR A C 1
ATOM 643 O O . THR A 1 80 ? -7.395 14.039 -4.172 1 65.75 80 THR A O 1
ATOM 646 N N . ARG A 1 81 ? -9.445 14.711 -3.508 1 82.25 81 ARG A N 1
ATOM 647 C CA . ARG A 1 81 ? -8.945 15.555 -2.426 1 82.25 81 ARG A CA 1
ATOM 648 C C . ARG A 1 81 ? -8.641 14.727 -1.183 1 82.25 81 ARG A C 1
ATOM 650 O O . ARG A 1 81 ? -9.469 13.93 -0.74 1 82.25 81 ARG A O 1
ATOM 657 N N . PRO A 1 82 ? -7.402 14.914 -0.806 1 90.69 82 PRO A N 1
ATOM 658 C CA . PRO A 1 82 ? -7.086 14.172 0.417 1 90.69 82 PRO A CA 1
ATOM 659 C C . PRO A 1 82 ? -7.867 14.672 1.63 1 90.69 82 PRO A C 1
ATOM 661 O O . PRO A 1 82 ? -8.195 15.859 1.712 1 90.69 82 PRO A O 1
ATOM 664 N N . THR A 1 83 ? -8.211 13.711 2.455 1 94 83 THR A N 1
ATOM 665 C CA . THR A 1 83 ? -8.844 14.109 3.709 1 94 83 THR A CA 1
ATOM 666 C C . THR A 1 83 ? -7.812 14.68 4.676 1 94 83 THR A C 1
ATOM 668 O O . THR A 1 83 ? -6.609 14.461 4.512 1 94 83 THR A O 1
ATOM 671 N N . VAL A 1 84 ? -8.297 15.438 5.664 1 96.88 84 VAL A N 1
ATOM 672 C CA . VAL A 1 84 ? -7.426 16 6.688 1 96.88 84 VAL A CA 1
ATOM 673 C C . VAL A 1 84 ? -6.684 14.891 7.414 1 96.88 84 VAL A C 1
ATOM 675 O O . VAL A 1 84 ? -5.473 14.977 7.633 1 96.88 84 VAL A O 1
ATOM 678 N N . GLU A 1 85 ? -7.426 13.82 7.723 1 97.06 85 GLU A N 1
ATOM 679 C CA . GLU A 1 85 ? -6.848 12.703 8.453 1 97.06 85 GLU A CA 1
ATOM 680 C C . GLU A 1 85 ? -5.719 12.047 7.66 1 97.06 85 GLU A C 1
ATOM 682 O O . GLU A 1 85 ? -4.684 11.68 8.227 1 97.06 85 GLU A O 1
ATOM 687 N N . GLN A 1 86 ? -5.926 11.891 6.434 1 95.19 86 GLN A N 1
ATOM 688 C CA . GLN A 1 86 ? -4.902 11.305 5.578 1 95.19 86 GLN A CA 1
ATOM 689 C C . GLN A 1 86 ? -3.637 12.156 5.574 1 95.19 86 GLN A C 1
ATOM 691 O O . GLN A 1 86 ? -2.525 11.633 5.656 1 95.19 86 GLN A O 1
ATOM 696 N N . CYS A 1 87 ? -3.818 13.445 5.473 1 97.5 87 CYS A N 1
ATOM 697 C CA . CYS A 1 87 ? -2.682 14.352 5.438 1 97.5 87 CYS A CA 1
ATOM 698 C C . CYS A 1 87 ? -1.95 14.367 6.773 1 97.5 87 CYS A C 1
ATOM 700 O O . CYS A 1 87 ? -0.72 14.445 6.812 1 97.5 87 CYS A O 1
ATOM 702 N N . ILE A 1 88 ? -2.672 14.25 7.836 1 98.25 88 ILE A N 1
ATOM 703 C CA . ILE A 1 88 ? -2.062 14.188 9.164 1 98.25 88 ILE A CA 1
ATOM 704 C C . ILE A 1 88 ? -1.227 12.914 9.281 1 98.25 88 ILE A C 1
ATOM 706 O O . ILE A 1 88 ? -0.103 12.953 9.789 1 98.25 88 ILE A O 1
ATOM 710 N N . ASP A 1 89 ? -1.741 11.898 8.797 1 97.69 89 ASP A N 1
ATOM 711 C CA . ASP A 1 89 ? -1.012 10.633 8.836 1 97.69 89 ASP A CA 1
ATOM 712 C C . ASP A 1 89 ? 0.305 10.742 8.062 1 97.69 89 ASP A C 1
ATOM 714 O O . ASP A 1 89 ? 1.318 10.172 8.484 1 97.69 89 ASP A O 1
ATOM 718 N N . ILE A 1 90 ? 0.234 11.414 7 1 97.5 90 ILE A N 1
ATOM 719 C CA . ILE A 1 90 ? 1.419 11.539 6.16 1 97.5 90 ILE A CA 1
ATOM 720 C C . ILE A 1 90 ? 2.484 12.359 6.883 1 97.5 90 ILE A C 1
ATOM 722 O O . ILE A 1 90 ? 3.658 11.984 6.902 1 97.5 90 ILE A O 1
ATOM 726 N N . ILE A 1 91 ? 2.15 13.508 7.484 1 98.38 91 ILE A N 1
ATOM 727 C CA . ILE A 1 91 ? 3.16 14.312 8.156 1 98.38 91 ILE A CA 1
ATOM 728 C C . ILE A 1 91 ? 3.684 13.57 9.383 1 98.38 91 ILE A C 1
ATOM 730 O O . ILE A 1 91 ? 4.859 13.695 9.734 1 98.38 91 ILE A O 1
ATOM 734 N N . ARG A 1 92 ? 2.881 12.797 10.016 1 98.31 92 ARG A N 1
ATOM 735 C CA . ARG A 1 92 ? 3.338 11.984 11.133 1 98.31 92 ARG A CA 1
ATOM 736 C C . ARG A 1 92 ? 4.344 10.93 10.68 1 98.31 92 ARG A C 1
ATOM 738 O O . ARG A 1 92 ? 5.32 10.656 11.375 1 98.31 92 ARG A O 1
ATOM 745 N N . ALA A 1 93 ? 4.008 10.398 9.594 1 97.62 93 ALA A N 1
ATOM 746 C CA . ALA A 1 93 ? 4.945 9.422 9.039 1 97.62 93 ALA A CA 1
ATOM 747 C C . ALA A 1 93 ? 6.293 10.07 8.742 1 97.62 93 ALA A C 1
ATOM 749 O O . ALA A 1 93 ? 7.344 9.461 8.945 1 97.62 93 ALA A O 1
ATOM 750 N N . LYS A 1 94 ? 6.285 11.266 8.148 1 98.19 94 LYS A N 1
ATOM 751 C CA . LYS A 1 94 ? 7.523 12 7.898 1 98.19 94 LYS A CA 1
ATOM 752 C C . LYS A 1 94 ? 8.266 12.289 9.203 1 98.19 94 LYS A C 1
ATOM 754 O O . LYS A 1 94 ? 9.492 12.25 9.25 1 98.19 94 LYS A O 1
ATOM 759 N N . TYR A 1 95 ? 7.523 12.602 10.258 1 98.25 95 TYR A N 1
ATOM 760 C CA . TYR A 1 95 ? 8.117 12.797 11.578 1 98.25 95 TYR A CA 1
ATOM 761 C C . TYR A 1 95 ? 8.781 11.516 12.07 1 98.25 95 TYR A C 1
ATOM 763 O O . TYR A 1 95 ? 9.898 11.547 12.578 1 98.25 95 TYR A O 1
ATOM 771 N N . ASP A 1 96 ? 8.125 10.43 11.945 1 98.12 96 ASP A N 1
ATOM 772 C CA . ASP A 1 96 ? 8.68 9.148 12.359 1 98.12 96 ASP A CA 1
ATOM 773 C C . ASP A 1 96 ? 9.977 8.844 11.617 1 98.12 96 ASP A C 1
ATOM 775 O O . ASP A 1 96 ? 10.898 8.242 12.188 1 98.12 96 ASP A O 1
ATOM 779 N N . ASP A 1 97 ? 10.031 9.242 10.391 1 97.25 97 ASP A N 1
ATOM 780 C CA . ASP A 1 97 ? 11.258 9.078 9.617 1 97.25 97 ASP A CA 1
ATOM 781 C C . ASP A 1 97 ? 12.414 9.867 10.234 1 97.25 97 ASP A C 1
ATOM 783 O O . ASP A 1 97 ? 13.555 9.398 10.258 1 97.25 97 ASP A O 1
ATOM 787 N N . VAL A 1 98 ? 12.156 11.102 10.641 1 96.94 98 VAL A N 1
ATOM 788 C CA . VAL A 1 98 ? 13.172 11.914 11.297 1 96.94 98 VAL A CA 1
ATOM 789 C C . VAL A 1 98 ? 13.695 11.188 12.539 1 96.94 98 VAL A C 1
ATOM 791 O O . VAL A 1 98 ? 14.906 11.047 12.727 1 96.94 98 VAL A O 1
ATOM 794 N N . ILE A 1 99 ? 12.789 10.68 13.359 1 95.19 99 ILE A N 1
ATOM 795 C CA . ILE A 1 99 ? 13.133 10.039 14.625 1 95.19 99 ILE A CA 1
ATOM 796 C C . ILE A 1 99 ? 13.906 8.75 14.359 1 95.19 99 ILE A C 1
ATOM 798 O O . ILE A 1 99 ? 14.875 8.445 15.055 1 95.19 99 ILE A O 1
ATOM 802 N N . ALA A 1 100 ? 13.5 8.047 13.359 1 95.69 100 ALA A N 1
ATOM 803 C CA . ALA A 1 100 ? 14.094 6.75 13.039 1 95.69 100 ALA A CA 1
ATOM 804 C C . ALA A 1 100 ? 15.547 6.91 12.594 1 95.69 100 ALA A C 1
ATOM 806 O O . ALA A 1 100 ? 16.344 5.977 12.703 1 95.69 100 ALA A O 1
ATOM 807 N N . HIS A 1 101 ? 15.945 8.078 12.086 1 94.81 101 HIS A N 1
ATOM 808 C CA . HIS A 1 101 ? 17.281 8.266 11.531 1 94.81 101 HIS A CA 1
ATOM 809 C C . HIS A 1 101 ? 18.172 9.055 12.484 1 94.81 101 HIS A C 1
ATOM 811 O O . HIS A 1 101 ? 19.281 9.445 12.125 1 94.81 101 HIS A O 1
ATOM 817 N N . LEU A 1 102 ? 17.703 9.297 13.68 1 92.62 102 LEU A N 1
ATOM 818 C CA . LEU A 1 102 ? 18.547 9.891 14.711 1 92.62 102 LEU A CA 1
ATOM 819 C C . LEU A 1 102 ? 19.641 8.93 15.148 1 92.62 102 LEU A C 1
ATOM 821 O O . LEU A 1 102 ? 19.391 7.727 15.281 1 92.62 102 LEU A O 1
ATOM 825 N N . PRO A 1 103 ? 20.828 9.555 15.32 1 88.88 103 PRO A N 1
ATOM 826 C CA . PRO A 1 103 ? 21.875 8.672 15.82 1 88.88 103 PRO A CA 1
ATOM 827 C C . PRO A 1 103 ? 21.594 8.148 17.219 1 88.88 103 PRO A C 1
ATOM 829 O O . PRO A 1 103 ? 21.016 8.859 18.047 1 88.88 103 PRO A O 1
ATOM 832 N N . TYR A 1 104 ? 21.828 6.895 17.453 1 79.69 104 TYR A N 1
ATOM 833 C CA . TYR A 1 104 ? 21.547 6.254 18.734 1 79.69 104 TYR A CA 1
ATOM 834 C C . TYR A 1 104 ? 22.516 6.738 19.812 1 79.69 104 TYR A C 1
ATOM 836 O O . TYR A 1 104 ? 22.125 6.922 20.969 1 79.69 104 TYR A O 1
ATOM 844 N N . LYS A 1 105 ? 23.766 6.879 19.594 1 69.44 105 LYS A N 1
ATOM 845 C CA . LYS A 1 105 ? 24.812 7.027 20.609 1 69.44 105 LYS A CA 1
ATOM 846 C C . LYS A 1 105 ? 25.188 8.492 20.797 1 69.44 105 LYS A C 1
ATOM 848 O O . LYS A 1 105 ? 26.062 8.812 21.609 1 69.44 105 LYS A O 1
ATOM 853 N N . CYS A 1 106 ? 24.641 9.32 20.109 1 68.31 106 CYS A N 1
ATOM 854 C CA . CYS A 1 106 ? 25.062 10.711 20.203 1 68.31 106 CYS A CA 1
ATOM 855 C C . CYS A 1 106 ? 23.953 11.586 20.781 1 68.31 106 CYS A C 1
ATOM 857 O O . CYS A 1 106 ? 22.797 11.156 20.844 1 68.31 106 CYS A O 1
ATOM 859 N N . SER A 1 107 ? 24.422 12.664 21.344 1 75.31 107 SER A N 1
ATOM 860 C CA . SER A 1 107 ? 23.422 13.617 21.812 1 75.31 107 SER A CA 1
ATOM 861 C C . SER A 1 107 ? 22.5 14.039 20.672 1 75.31 107 SER A C 1
ATOM 863 O O . SER A 1 107 ? 22.953 14.375 19.578 1 75.31 107 SER A O 1
ATOM 865 N N . VAL A 1 108 ? 21.312 14.023 20.938 1 72.94 108 VAL A N 1
ATOM 866 C CA . VAL A 1 108 ? 20.281 14.391 19.969 1 72.94 108 VAL A CA 1
ATOM 867 C C . VAL A 1 108 ? 20.406 15.867 19.609 1 72.94 108 VAL A C 1
ATOM 869 O O . VAL A 1 108 ? 20.094 16.266 18.484 1 72.94 108 VAL A O 1
ATOM 872 N N . GLU A 1 109 ? 21.078 16.562 20.469 1 76.69 109 GLU A N 1
ATOM 873 C CA . GLU A 1 109 ? 21.125 18 20.25 1 76.69 109 GLU A CA 1
ATOM 874 C C . GLU A 1 109 ? 22.406 18.422 19.547 1 76.69 109 GLU A C 1
ATOM 876 O O . GLU A 1 109 ? 22.578 19.578 19.188 1 76.69 109 GLU A O 1
ATOM 881 N N . SER A 1 110 ? 23.156 17.516 19.203 1 79.69 110 SER A N 1
ATOM 882 C CA . SER A 1 110 ? 24.469 17.812 18.625 1 79.69 110 SER A CA 1
ATOM 883 C C . SER A 1 110 ? 24.328 18.234 17.156 1 79.69 110 SER A C 1
ATOM 885 O O . SER A 1 110 ? 23.328 17.938 16.516 1 79.69 110 SER A O 1
ATOM 887 N N . ASP A 1 111 ? 25.391 19 16.688 1 86.81 111 ASP A N 1
ATOM 888 C CA . ASP A 1 111 ? 25.453 19.375 15.281 1 86.81 111 ASP A CA 1
ATOM 889 C C . ASP A 1 111 ? 25.5 18.156 14.375 1 86.81 111 ASP A C 1
ATOM 891 O O . ASP A 1 111 ? 24.938 18.156 13.281 1 86.81 111 ASP A O 1
ATOM 895 N N . TYR A 1 112 ? 26.141 17.188 14.93 1 86.31 112 TYR A N 1
ATOM 896 C CA . TYR A 1 112 ? 26.234 15.953 14.156 1 86.31 112 TYR A CA 1
ATOM 897 C C . TYR A 1 112 ? 24.844 15.328 13.969 1 86.31 112 TYR A C 1
ATOM 899 O O . TYR A 1 112 ? 24.484 14.914 12.867 1 86.31 112 TYR A O 1
ATOM 907 N N . SER A 1 113 ? 24.078 15.203 14.969 1 90.75 113 SER A N 1
ATOM 908 C CA . SER A 1 113 ? 22.734 14.633 14.906 1 90.75 113 SER A CA 1
ATOM 909 C C . SER A 1 113 ? 21.844 15.422 13.953 1 90.75 113 SER A C 1
ATOM 911 O O . SER A 1 113 ? 21.109 14.828 13.164 1 90.75 113 SER A O 1
ATOM 913 N N . TYR A 1 114 ? 21.938 16.719 14.008 1 93.19 114 TYR A N 1
ATOM 914 C CA . TYR A 1 114 ? 21.141 17.547 13.117 1 93.19 114 TYR A CA 1
ATOM 915 C C . TYR A 1 114 ? 21.5 17.297 11.656 1 93.19 114 TYR A C 1
ATOM 917 O O . TYR A 1 114 ? 20.625 17.109 10.812 1 93.19 114 TYR A O 1
ATOM 925 N N . LEU A 1 115 ? 22.781 17.297 11.438 1 94 115 LEU A N 1
ATOM 926 C CA . LEU A 1 115 ? 23.234 17.141 10.062 1 94 115 LEU A CA 1
ATOM 927 C C . LEU A 1 115 ? 22.766 15.812 9.477 1 94 115 LEU A C 1
ATOM 929 O O . LEU A 1 115 ? 22.469 15.727 8.281 1 94 115 LEU A O 1
ATOM 933 N N . ARG A 1 116 ? 22.641 14.797 10.312 1 93.38 116 ARG A N 1
ATOM 934 C CA . ARG A 1 116 ? 22.203 13.477 9.875 1 93.38 116 ARG A CA 1
ATOM 935 C C . ARG A 1 116 ? 20.719 13.492 9.477 1 93.38 116 ARG A C 1
ATOM 937 O O . ARG A 1 116 ? 20.328 12.836 8.516 1 93.38 116 ARG A O 1
ATOM 944 N N . VAL A 1 117 ? 19.953 14.211 10.219 1 96.19 117 VAL A N 1
ATOM 945 C CA . VAL A 1 117 ? 18.516 14.109 10 1 96.19 117 VAL A CA 1
ATOM 946 C C . VAL A 1 117 ? 18.016 15.328 9.227 1 96.19 117 VAL A C 1
ATOM 948 O O . VAL A 1 117 ? 16.828 15.445 8.938 1 96.19 117 VAL A O 1
ATOM 951 N N . LYS A 1 118 ? 18.875 16.234 8.836 1 97.12 118 LYS A N 1
ATOM 952 C CA . LYS A 1 118 ? 18.531 17.484 8.148 1 97.12 118 LYS A CA 1
ATOM 953 C C . LYS A 1 118 ? 17.688 17.219 6.914 1 97.12 118 LYS A C 1
ATOM 955 O O . LYS A 1 118 ? 16.656 17.875 6.711 1 97.12 118 LYS A O 1
ATOM 960 N N . PRO A 1 119 ? 18.078 16.25 6.086 1 97.31 119 PRO A N 1
ATOM 961 C CA . PRO A 1 119 ? 17.25 16.016 4.902 1 97.31 119 PRO A CA 1
ATOM 962 C C . PRO A 1 119 ? 15.836 15.578 5.25 1 97.31 119 PRO A C 1
ATOM 964 O O . PRO A 1 119 ? 14.883 15.93 4.547 1 97.31 119 PRO A O 1
ATOM 967 N N . TYR A 1 120 ? 15.633 14.859 6.27 1 97.88 120 TYR A N 1
ATOM 968 C CA . TYR A 1 120 ? 14.328 14.375 6.699 1 97.88 120 TYR A CA 1
ATOM 969 C C . TYR A 1 120 ? 13.5 15.508 7.293 1 97.88 120 TYR A C 1
ATOM 971 O O . TYR A 1 120 ? 12.281 15.57 7.082 1 97.88 120 TYR A O 1
ATOM 979 N N . ILE A 1 121 ? 14.164 16.359 8.008 1 98.06 121 ILE A N 1
ATOM 980 C CA . ILE A 1 121 ? 13.492 17.516 8.578 1 98.06 121 ILE A CA 1
ATOM 981 C C . ILE A 1 121 ? 13.016 18.438 7.457 1 98.06 121 ILE A C 1
ATOM 983 O O . ILE A 1 121 ? 11.891 18.953 7.492 1 98.06 121 ILE A O 1
ATOM 987 N N . ARG A 1 122 ? 13.891 18.656 6.512 1 98.06 122 ARG A N 1
ATOM 988 C CA . ARG A 1 122 ? 13.539 19.5 5.367 1 98.06 122 ARG A CA 1
ATOM 989 C C . ARG A 1 122 ? 12.312 18.938 4.645 1 98.06 122 ARG A C 1
ATOM 991 O O . ARG A 1 122 ? 11.422 19.703 4.258 1 98.06 122 ARG A O 1
ATOM 998 N N . GLU A 1 123 ? 12.273 17.641 4.465 1 98.19 123 GLU A N 1
ATOM 999 C CA . GLU A 1 123 ? 11.141 17 3.793 1 98.19 123 GLU A CA 1
ATOM 1000 C C . GLU A 1 123 ? 9.867 17.141 4.621 1 98.19 123 GLU A C 1
ATOM 1002 O O . GLU A 1 123 ? 8.789 17.359 4.07 1 98.19 123 GLU A O 1
ATOM 1007 N N . LEU A 1 124 ? 9.984 16.938 5.914 1 98.56 124 LEU A N 1
ATOM 1008 C CA . LEU A 1 124 ? 8.844 17.094 6.805 1 98.56 124 LEU A CA 1
ATOM 1009 C C . LEU A 1 124 ? 8.266 18.5 6.703 1 98.56 124 LEU A C 1
ATOM 1011 O O . LEU A 1 124 ? 7.055 18.672 6.535 1 98.56 124 LEU A O 1
ATOM 1015 N N . LEU A 1 125 ? 9.117 19.469 6.766 1 98.62 125 LEU A N 1
ATOM 1016 C CA . LEU A 1 125 ? 8.672 20.844 6.738 1 98.62 125 LEU A CA 1
ATOM 1017 C C . LEU A 1 125 ? 8.078 21.203 5.379 1 98.62 125 LEU A C 1
ATOM 1019 O O . LEU A 1 125 ? 7.082 21.922 5.301 1 98.62 125 LEU A O 1
ATOM 1023 N N . ALA A 1 126 ? 8.68 20.719 4.332 1 98.25 126 ALA A N 1
ATOM 1024 C CA . ALA A 1 126 ? 8.141 20.938 2.994 1 98.25 126 ALA A CA 1
ATOM 1025 C C . ALA A 1 126 ? 6.75 20.344 2.848 1 98.25 126 ALA A C 1
ATOM 1027 O O . ALA A 1 126 ? 5.848 20.969 2.291 1 98.25 126 ALA A O 1
ATOM 1028 N N . CYS A 1 127 ? 6.617 19.141 3.287 1 98.31 127 CYS A N 1
ATOM 1029 C CA . CYS A 1 127 ? 5.34 18.438 3.246 1 98.31 127 CYS A CA 1
ATOM 1030 C C . CYS A 1 127 ? 4.277 19.188 4.039 1 98.31 127 CYS A C 1
ATOM 1032 O O . CYS A 1 127 ? 3.156 19.375 3.564 1 98.31 127 CYS A O 1
ATOM 1034 N N . MET A 1 128 ? 4.641 19.594 5.242 1 98.44 128 MET A N 1
ATOM 1035 C CA . MET A 1 128 ? 3.734 20.375 6.086 1 98.44 128 MET A CA 1
ATOM 1036 C C . MET A 1 128 ? 3.275 21.641 5.371 1 98.44 128 MET A C 1
ATOM 1038 O O . MET A 1 128 ? 2.088 21.969 5.387 1 98.44 128 MET A O 1
ATOM 1042 N N . SER A 1 129 ? 4.168 22.25 4.797 1 97.94 129 SER A N 1
ATOM 1043 C CA . SER A 1 129 ? 3.857 23.484 4.074 1 97.94 129 SER A CA 1
ATOM 1044 C C . SER A 1 129 ? 2.875 23.219 2.936 1 97.94 129 SER A C 1
ATOM 1046 O O . SER A 1 129 ? 1.903 23.953 2.764 1 97.94 129 SER A O 1
ATOM 1048 N N . ASP A 1 130 ? 3.145 22.188 2.172 1 97.25 130 ASP A N 1
ATOM 1049 C CA . ASP A 1 130 ? 2.26 21.828 1.066 1 97.25 130 ASP A CA 1
ATOM 1050 C C . ASP A 1 130 ? 0.833 21.594 1.558 1 97.25 130 ASP A C 1
ATOM 1052 O O . ASP A 1 130 ? -0.123 22.094 0.962 1 97.25 130 ASP A O 1
ATOM 1056 N N . PHE A 1 131 ? 0.693 20.875 2.592 1 98 131 PHE A N 1
ATOM 1057 C CA . PHE A 1 131 ? -0.634 20.531 3.084 1 98 131 PHE A CA 1
ATOM 1058 C C . PHE A 1 131 ? -1.31 21.734 3.725 1 98 131 PHE A C 1
ATOM 1060 O O . PHE A 1 131 ? -2.523 21.906 3.596 1 98 131 PHE A O 1
ATOM 1067 N N . ILE A 1 132 ? -0.533 22.531 4.438 1 98.19 132 ILE A N 1
ATOM 1068 C CA . ILE A 1 132 ? -1.107 23.734 5.031 1 98.19 132 ILE A CA 1
ATOM 1069 C C . ILE A 1 132 ? -1.706 24.609 3.936 1 98.19 132 ILE A C 1
ATOM 1071 O O . ILE A 1 132 ? -2.844 25.078 4.055 1 98.19 132 ILE A O 1
ATOM 1075 N N . LEU A 1 133 ? -0.975 24.828 2.893 1 96.88 133 LEU A N 1
ATOM 1076 C CA . LEU A 1 133 ? -1.454 25.656 1.787 1 96.88 133 LEU A CA 1
ATOM 1077 C C . LEU A 1 133 ? -2.672 25.016 1.126 1 96.88 133 LEU A C 1
ATOM 1079 O O . LEU A 1 133 ? -3.598 25.719 0.712 1 96.88 133 LEU A O 1
ATOM 1083 N N . HIS A 1 134 ? -2.672 23.703 1.067 1 96 134 HIS A N 1
ATOM 1084 C CA . HIS A 1 134 ? -3.783 22.984 0.459 1 96 134 HIS A CA 1
ATOM 1085 C C . HIS A 1 134 ? -5.07 23.188 1.256 1 96 134 HIS A C 1
ATOM 1087 O O . HIS A 1 134 ? -6.16 23.219 0.684 1 96 134 HIS A O 1
ATOM 1093 N N . PHE A 1 135 ? -4.973 23.359 2.57 1 97.19 135 PHE A N 1
ATOM 1094 C CA . PHE A 1 135 ? -6.148 23.453 3.428 1 97.19 135 PHE A CA 1
ATOM 1095 C C . PHE A 1 135 ? -6.52 24.906 3.68 1 97.19 135 PHE A C 1
ATOM 1097 O O . PHE A 1 135 ? -7.148 25.234 4.691 1 97.19 135 PHE A O 1
ATOM 1104 N N . LEU A 1 136 ? -6.117 25.734 2.752 1 95.88 136 LEU A N 1
ATOM 1105 C CA . LEU A 1 136 ? -6.516 27.141 2.787 1 95.88 136 LEU A CA 1
ATOM 1106 C C . LEU A 1 136 ? -7.383 27.484 1.582 1 95.88 136 LEU A C 1
ATOM 1108 O O . LEU A 1 136 ? -7.27 26.859 0.527 1 95.88 136 LEU A O 1
ATOM 1112 N N . PRO A 1 137 ? -8.281 28.5 1.738 1 92.88 137 PRO A N 1
ATOM 1113 C CA . PRO A 1 137 ? -9.039 28.984 0.589 1 92.88 137 PRO A CA 1
ATOM 1114 C C . PRO A 1 137 ? -8.148 29.609 -0.484 1 92.88 137 PRO A C 1
ATOM 1116 O O . PRO A 1 137 ? -7.098 30.172 -0.17 1 92.88 137 PRO A O 1
ATOM 1119 N N . PRO A 1 138 ? -8.461 29.484 -1.821 1 93.25 138 PRO A N 1
ATOM 1120 C CA . PRO A 1 138 ? -9.742 28.984 -2.322 1 93.25 138 PRO A CA 1
ATOM 1121 C C . PRO A 1 138 ? -9.742 27.469 -2.525 1 93.25 138 PRO A C 1
ATOM 1123 O O . PRO A 1 138 ? -10.75 26.906 -2.943 1 93.25 138 PRO A O 1
ATOM 1126 N N . VAL A 1 139 ? -8.719 26.75 -2.191 1 92.75 139 VAL A N 1
ATOM 1127 C CA . VAL A 1 139 ? -8.641 25.312 -2.414 1 92.75 139 VAL A CA 1
ATOM 1128 C C . VAL A 1 139 ? -9.555 24.578 -1.429 1 92.75 139 VAL A C 1
ATOM 1130 O O . VAL A 1 139 ? -10.383 23.75 -1.828 1 92.75 139 VAL A O 1
ATOM 1133 N N . GLU A 1 140 ? -9.352 24.906 -0.18 1 93.75 140 GLU A N 1
ATOM 1134 C CA . GLU A 1 140 ? -10.203 24.406 0.892 1 93.75 140 GLU A CA 1
ATOM 1135 C C . GLU A 1 140 ? -11.086 25.516 1.462 1 93.75 140 GLU A C 1
ATOM 1137 O O . GLU A 1 140 ? -10.586 26.562 1.857 1 93.75 140 GLU A O 1
ATOM 1142 N N . THR A 1 141 ? -12.398 25.203 1.493 1 92.56 141 THR A N 1
ATOM 1143 C CA . THR A 1 141 ? -13.305 26.25 1.961 1 92.56 141 THR A CA 1
ATOM 1144 C C . THR A 1 141 ? -13.914 25.875 3.309 1 92.56 141 THR A C 1
ATOM 1146 O O . THR A 1 141 ? -14.531 26.703 3.971 1 92.56 141 THR A O 1
ATOM 1149 N N . ASP A 1 142 ? -13.758 24.656 3.709 1 94.25 142 ASP A N 1
ATOM 1150 C CA . ASP A 1 142 ? -14.203 24.25 5.035 1 94.25 142 ASP A CA 1
ATOM 1151 C C . ASP A 1 142 ? -13.188 24.641 6.105 1 94.25 142 ASP A C 1
ATOM 1153 O O . ASP A 1 142 ? -12.133 24.031 6.234 1 94.25 142 ASP A O 1
ATOM 1157 N N . ILE A 1 143 ? -13.508 25.594 6.926 1 93.94 143 ILE A N 1
ATOM 1158 C CA . ILE A 1 143 ? -12.609 26.188 7.91 1 93.94 143 ILE A CA 1
ATOM 1159 C C . ILE A 1 143 ? -12.25 25.156 8.977 1 93.94 143 ILE A C 1
ATOM 1161 O O . ILE A 1 143 ? -11.156 25.188 9.539 1 93.94 143 ILE A O 1
ATOM 1165 N N . THR A 1 144 ? -13.117 24.188 9.219 1 95.25 144 THR A N 1
ATOM 1166 C CA . THR A 1 144 ? -12.852 23.156 10.211 1 95.25 144 THR A CA 1
ATOM 1167 C C . THR A 1 144 ? -11.641 22.312 9.812 1 95.25 144 THR A C 1
ATOM 1169 O O . THR A 1 144 ? -10.82 21.953 10.656 1 95.25 144 THR A O 1
ATOM 1172 N N . ASN A 1 145 ? -11.539 22.047 8.516 1 96.88 145 ASN A N 1
ATOM 1173 C CA . ASN A 1 145 ? -10.391 21.312 8.008 1 96.88 145 ASN A CA 1
ATOM 1174 C C . ASN A 1 145 ? -9.094 22.094 8.18 1 96.88 145 ASN A C 1
ATOM 1176 O O . ASN A 1 145 ? -8.062 21.531 8.547 1 96.88 145 ASN A O 1
ATOM 1180 N N . SER A 1 146 ? -9.164 23.375 7.918 1 97.44 146 SER A N 1
ATOM 1181 C CA . SER A 1 146 ? -7.992 24.234 8.047 1 97.44 146 SER A CA 1
ATOM 1182 C C . SER A 1 146 ? -7.477 24.266 9.477 1 97.44 146 SER A C 1
ATOM 1184 O O . SER A 1 146 ? -6.285 24.047 9.719 1 97.44 146 SER A O 1
ATOM 1186 N N . ILE A 1 147 ? -8.398 24.422 10.352 1 97.56 147 ILE A N 1
ATOM 1187 C CA . ILE A 1 147 ? -8.031 24.547 11.758 1 97.56 147 ILE A CA 1
ATOM 1188 C C . ILE A 1 147 ? -7.5 23.219 12.273 1 97.56 147 ILE A C 1
ATOM 1190 O O . ILE A 1 147 ? -6.473 23.172 12.961 1 97.56 147 ILE A O 1
ATOM 1194 N N . THR A 1 148 ? -8.227 22.188 11.961 1 97.88 148 THR A N 1
ATOM 1195 C CA . THR A 1 148 ? -7.836 20.859 12.422 1 97.88 148 THR A CA 1
ATOM 1196 C C . THR A 1 148 ? -6.434 20.516 11.938 1 97.88 148 THR A C 1
ATOM 1198 O O . THR A 1 148 ? -5.605 20.031 12.711 1 97.88 148 THR A O 1
ATOM 1201 N N . PHE A 1 149 ? -6.195 20.781 10.711 1 98.31 149 PHE A N 1
ATOM 1202 C CA . PHE A 1 149 ? -4.879 20.422 10.195 1 98.31 149 PHE A CA 1
ATOM 1203 C C . PHE A 1 149 ? -3.803 21.328 10.797 1 98.31 149 PHE A C 1
ATOM 1205 O O . PHE A 1 149 ? -2.703 20.859 11.102 1 98.31 149 PHE A O 1
ATOM 1212 N N . LEU A 1 150 ? -4.051 22.594 10.875 1 98.19 150 LEU A N 1
ATOM 1213 C CA . LEU A 1 150 ? -3.08 23.531 11.438 1 98.19 150 LEU A CA 1
ATOM 1214 C C . LEU A 1 150 ? -2.68 23.109 12.844 1 98.19 150 LEU A C 1
ATOM 1216 O O . LEU A 1 150 ? -1.502 23.172 13.203 1 98.19 150 LEU A O 1
ATOM 1220 N N . GLU A 1 151 ? -3.654 22.734 13.578 1 98.19 151 GLU A N 1
ATOM 1221 C CA . GLU A 1 151 ? -3.363 22.281 14.938 1 98.19 151 GLU A CA 1
ATOM 1222 C C . GLU A 1 151 ? -2.455 21.047 14.922 1 98.19 151 GLU A C 1
ATOM 1224 O O . GLU A 1 151 ? -1.485 20.984 15.68 1 98.19 151 GLU A O 1
ATOM 1229 N N . ALA A 1 152 ? -2.783 20.125 14.102 1 98.12 152 ALA A N 1
ATOM 1230 C CA . ALA A 1 152 ? -1.985 18.906 14.008 1 98.12 152 ALA A CA 1
ATOM 1231 C C . ALA A 1 152 ? -0.566 19.219 13.539 1 98.12 152 ALA A C 1
ATOM 1233 O O . ALA A 1 152 ? 0.404 18.703 14.094 1 98.12 152 ALA A O 1
ATOM 1234 N N . ALA A 1 153 ? -0.467 20.016 12.523 1 98.62 153 ALA A N 1
ATOM 1235 C CA . ALA A 1 153 ? 0.838 20.391 11.977 1 98.62 153 ALA A CA 1
ATOM 1236 C C . ALA A 1 153 ? 1.691 21.094 13.031 1 98.62 153 ALA A C 1
ATOM 1238 O O . ALA A 1 153 ? 2.885 20.812 13.156 1 98.62 153 ALA A O 1
ATOM 1239 N N . THR A 1 154 ? 1.1 22.031 13.758 1 98.62 154 THR A N 1
ATOM 1240 C CA . THR A 1 154 ? 1.829 22.75 14.797 1 98.62 154 THR A CA 1
ATOM 1241 C C . THR A 1 154 ? 2.326 21.797 15.875 1 98.62 154 THR A C 1
ATOM 1243 O O . THR A 1 154 ? 3.455 21.922 16.359 1 98.62 154 THR A O 1
ATOM 1246 N N . SER A 1 155 ? 1.47 20.891 16.234 1 98.25 155 SER A N 1
ATOM 1247 C CA . SER A 1 155 ? 1.827 19.906 17.25 1 98.25 155 SER A CA 1
ATOM 1248 C C . SER A 1 155 ? 3.02 19.062 16.797 1 98.25 155 SER A C 1
ATOM 1250 O O . SER A 1 155 ? 3.885 18.734 17.609 1 98.25 155 SER A O 1
ATOM 1252 N N . VAL A 1 156 ? 3.023 18.734 15.57 1 98.44 156 VAL A N 1
ATOM 1253 C CA . VAL A 1 156 ? 4.137 17.953 15.039 1 98.44 156 VAL A CA 1
ATOM 1254 C C . VAL A 1 156 ? 5.418 18.781 15.102 1 98.44 156 VAL A C 1
ATOM 1256 O O . VAL A 1 156 ? 6.488 18.25 15.422 1 98.44 156 VAL A O 1
ATOM 1259 N N . LEU A 1 157 ? 5.332 20.047 14.773 1 97.88 157 LEU A N 1
ATOM 1260 C CA . LEU A 1 157 ? 6.473 20.953 14.844 1 97.88 157 LEU A CA 1
ATOM 1261 C C . LEU A 1 157 ? 7.027 21.016 16.266 1 97.88 157 LEU A C 1
ATOM 1263 O O . LEU A 1 157 ? 8.242 21 16.469 1 97.88 157 LEU A O 1
ATOM 1267 N N . ASP A 1 158 ? 6.176 21 17.234 1 97.75 158 ASP A N 1
ATOM 1268 C CA . ASP A 1 158 ? 6.547 21.062 18.641 1 97.75 158 ASP A CA 1
ATOM 1269 C C . ASP A 1 158 ? 7.324 19.812 19.062 1 97.75 158 ASP A C 1
ATOM 1271 O O . ASP A 1 158 ? 8.094 19.859 20.016 1 97.75 158 ASP A O 1
ATOM 1275 N N . GLN A 1 159 ? 7.105 18.766 18.406 1 97.12 159 GLN A N 1
ATOM 1276 C CA . GLN A 1 159 ? 7.652 17.484 18.844 1 97.12 159 GLN A CA 1
ATOM 1277 C C . GLN A 1 159 ? 9.062 17.266 18.281 1 97.12 159 GLN A C 1
ATOM 1279 O O . GLN A 1 159 ? 9.773 16.359 18.719 1 97.12 159 GLN A O 1
ATOM 1284 N N . LEU A 1 160 ? 9.461 18.125 17.375 1 96.12 160 LEU A N 1
ATOM 1285 C CA . LEU A 1 160 ? 10.797 18 16.812 1 96.12 160 LEU A CA 1
ATOM 1286 C C . LEU A 1 160 ? 11.859 18.156 17.891 1 96.12 160 LEU A C 1
ATOM 1288 O O . LEU A 1 160 ? 11.719 19.016 18.781 1 96.12 160 LEU A O 1
ATOM 1292 N N . PRO A 1 161 ? 12.922 17.312 17.812 1 92.88 161 PRO A N 1
ATOM 1293 C CA . PRO A 1 161 ? 14.031 17.547 18.75 1 92.88 161 PRO A CA 1
ATOM 1294 C C . PRO A 1 161 ? 14.602 18.953 18.641 1 92.88 161 PRO A C 1
ATOM 1296 O O . PRO A 1 161 ? 14.68 19.516 17.547 1 92.88 161 PRO A O 1
ATOM 1299 N N . ASN A 1 162 ? 15.023 19.516 19.781 1 90.5 162 ASN A N 1
ATOM 1300 C CA . ASN A 1 162 ? 15.57 20.875 19.812 1 90.5 162 ASN A CA 1
ATOM 1301 C C . ASN A 1 162 ? 17.078 20.875 19.594 1 90.5 162 ASN A C 1
ATOM 1303 O O . ASN A 1 162 ? 17.844 20.984 20.562 1 90.5 162 ASN A O 1
ATOM 1307 N N . PHE A 1 163 ? 17.438 20.922 18.391 1 92.44 163 PHE A N 1
ATOM 1308 C CA . PHE A 1 163 ? 18.844 20.969 18.047 1 92.44 163 PHE A CA 1
ATOM 1309 C C . PHE A 1 163 ? 19.422 22.375 18.281 1 92.44 163 PHE A C 1
ATOM 1311 O O . PHE A 1 163 ? 18.766 23.375 17.969 1 92.44 163 PHE A O 1
ATOM 1318 N N . THR A 1 164 ? 20.734 22.391 18.812 1 88.94 164 THR A N 1
ATOM 1319 C CA . THR A 1 164 ? 21.359 23.672 19.125 1 88.94 164 THR A CA 1
ATOM 1320 C C . THR A 1 164 ? 21.953 24.297 17.875 1 88.94 164 THR A C 1
ATOM 1322 O O . THR A 1 164 ? 22.344 25.469 17.875 1 88.94 164 THR A O 1
ATOM 1325 N N . ASN A 1 165 ? 21.969 23.594 16.859 1 91.31 165 ASN A N 1
ATOM 1326 C CA . ASN A 1 165 ? 22.5 24.078 15.594 1 91.31 165 ASN A CA 1
ATOM 1327 C C . ASN A 1 165 ? 21.781 25.344 15.133 1 91.31 165 ASN A C 1
ATOM 1329 O O . ASN A 1 165 ? 20.547 25.375 15.094 1 91.31 165 ASN A O 1
ATOM 1333 N N . SER A 1 166 ? 22.562 26.328 14.742 1 92.69 166 SER A N 1
ATOM 1334 C CA . SER A 1 166 ? 22 27.641 14.422 1 92.69 166 SER A CA 1
ATOM 1335 C C . SER A 1 166 ? 21.109 27.578 13.188 1 92.69 166 SER A C 1
ATOM 1337 O O . SER A 1 166 ? 20.094 28.266 13.109 1 92.69 166 SER A O 1
ATOM 1339 N N . GLU A 1 167 ? 21.578 26.875 12.25 1 94.31 167 GLU A N 1
ATOM 1340 C CA . GLU A 1 167 ? 20.766 26.734 11.055 1 94.31 167 GLU A CA 1
ATOM 1341 C C . GLU A 1 167 ? 19.391 26.125 11.391 1 94.31 167 GLU A C 1
ATOM 1343 O O . GLU A 1 167 ? 18.375 26.594 10.883 1 94.31 167 GLU A O 1
ATOM 1348 N N . PHE A 1 168 ? 19.375 25.125 12.203 1 94.75 168 PHE A N 1
ATOM 1349 C CA . PHE A 1 168 ? 18.125 24.5 12.609 1 94.75 168 PHE A CA 1
ATOM 1350 C C . PHE A 1 168 ? 17.25 25.5 13.367 1 94.75 168 PHE A C 1
ATOM 1352 O O . PHE A 1 168 ? 16.047 25.594 13.117 1 94.75 168 PHE A O 1
ATOM 1359 N N . GLN A 1 169 ? 17.828 26.141 14.297 1 94.44 169 GLN A N 1
ATOM 1360 C CA . GLN A 1 169 ? 17.094 27.109 15.094 1 94.44 169 GLN A CA 1
ATOM 1361 C C . GLN A 1 169 ? 16.406 28.141 14.203 1 94.44 169 GLN A C 1
ATOM 1363 O O . GLN A 1 169 ? 15.25 28.5 14.422 1 94.44 169 GLN A O 1
ATOM 1368 N N . TYR A 1 170 ? 17.141 28.594 13.211 1 95.5 170 TYR A N 1
ATOM 1369 C CA . TYR A 1 170 ? 16.594 29.578 12.273 1 95.5 170 TYR A CA 1
ATOM 1370 C C . TYR A 1 170 ? 15.43 28.969 11.492 1 95.5 170 TYR A C 1
ATOM 1372 O O . TYR A 1 170 ? 14.375 29.594 11.359 1 95.5 170 TYR A O 1
ATOM 1380 N N . THR A 1 171 ? 15.656 27.797 10.969 1 96.12 171 THR A N 1
ATOM 1381 C CA . THR A 1 171 ? 14.648 27.109 10.164 1 96.12 171 THR A CA 1
ATOM 1382 C C . THR A 1 171 ? 13.398 26.844 10.992 1 96.12 171 THR A C 1
ATOM 1384 O O . THR A 1 171 ? 12.281 27.078 10.516 1 96.12 171 THR A O 1
ATOM 1387 N N . GLN A 1 172 ? 13.586 26.359 12.156 1 96.56 172 GLN A N 1
ATOM 1388 C CA . GLN A 1 172 ? 12.469 26.062 13.039 1 96.56 172 GLN A CA 1
ATOM 1389 C C . GLN A 1 172 ? 11.672 27.312 13.375 1 96.56 172 GLN A C 1
ATOM 1391 O O . GLN A 1 172 ? 10.445 27.312 13.328 1 96.56 172 GLN A O 1
ATOM 1396 N N . GLN A 1 173 ? 12.391 28.375 13.656 1 96.62 173 GLN A N 1
ATOM 1397 C CA . GLN A 1 173 ? 11.711 29.625 14 1 96.62 173 GLN A CA 1
ATOM 1398 C C . GLN A 1 173 ? 10.969 30.188 12.797 1 96.62 173 GLN A C 1
ATOM 1400 O O . GLN A 1 173 ? 9.883 30.75 12.945 1 96.62 173 GLN A O 1
ATOM 1405 N N . THR A 1 174 ? 11.523 30.062 11.664 1 97.44 174 THR A N 1
ATOM 1406 C CA . THR A 1 174 ? 10.867 30.484 10.445 1 97.44 174 THR A CA 1
ATOM 1407 C C . THR A 1 174 ? 9.586 29.688 10.203 1 97.44 174 THR A C 1
ATOM 1409 O O . THR A 1 174 ? 8.57 30.234 9.789 1 97.44 174 THR A O 1
ATOM 1412 N N . ALA A 1 175 ? 9.641 28.406 10.492 1 98.12 175 ALA A N 1
ATOM 1413 C CA . ALA A 1 175 ? 8.469 27.547 10.344 1 98.12 175 ALA A CA 1
ATOM 1414 C C . ALA A 1 175 ? 7.363 27.969 11.312 1 98.12 175 ALA A C 1
ATOM 1416 O O . ALA A 1 175 ? 6.195 28.062 10.93 1 98.12 175 ALA A O 1
ATOM 1417 N N . TYR A 1 176 ? 7.758 28.219 12.562 1 98.25 176 TYR A N 1
ATOM 1418 C CA . TYR A 1 176 ? 6.781 28.672 13.547 1 98.25 176 TYR A CA 1
ATOM 1419 C C . TYR A 1 176 ? 6.125 29.969 13.109 1 98.25 176 TYR A C 1
ATOM 1421 O O . TYR A 1 176 ? 4.918 30.156 13.273 1 98.25 176 TYR A O 1
ATOM 1429 N N . GLU A 1 177 ? 6.938 30.828 12.594 1 97.75 177 GLU A N 1
ATOM 1430 C CA . GLU A 1 177 ? 6.414 32.125 12.141 1 97.75 177 GLU A CA 1
ATOM 1431 C C . GLU A 1 177 ? 5.379 31.922 11.039 1 97.75 177 GLU A C 1
ATOM 1433 O O . GLU A 1 177 ? 4.316 32.562 11.062 1 97.75 177 GLU A O 1
ATOM 1438 N N . GLN A 1 178 ? 5.684 31.094 10.117 1 96.88 178 GLN A N 1
ATOM 1439 C CA . GLN A 1 178 ? 4.773 30.828 9.008 1 96.88 178 GLN A CA 1
ATOM 1440 C C . GLN A 1 178 ? 3.473 30.203 9.508 1 96.88 178 GLN A C 1
ATOM 1442 O O . GLN A 1 178 ? 2.385 30.609 9.086 1 96.88 178 GLN A O 1
ATOM 1447 N N . VAL A 1 179 ? 3.57 29.281 10.391 1 98.25 179 VAL A N 1
ATOM 1448 C CA . VAL A 1 179 ? 2.402 28.578 10.914 1 98.25 179 VAL A CA 1
ATOM 1449 C C . VAL A 1 179 ? 1.549 29.531 11.742 1 98.25 179 VAL A C 1
ATOM 1451 O O . VAL A 1 179 ? 0.32 29.531 11.633 1 98.25 179 VAL A O 1
ATOM 1454 N N . ALA A 1 180 ? 2.215 30.375 12.547 1 98 180 ALA A N 1
ATOM 1455 C CA . ALA A 1 180 ? 1.5 31.344 13.359 1 98 180 ALA A CA 1
ATOM 1456 C C . ALA A 1 180 ? 0.734 32.344 12.484 1 98 180 ALA A C 1
ATOM 1458 O O . ALA A 1 180 ? -0.422 32.656 12.766 1 98 180 ALA A O 1
ATOM 1459 N N . ASN A 1 181 ? 1.403 32.781 11.484 1 97.25 181 ASN A N 1
ATOM 1460 C CA . ASN A 1 181 ? 0.751 33.688 10.547 1 97.25 181 ASN A CA 1
ATOM 1461 C C . ASN A 1 181 ? -0.455 33.062 9.875 1 97.25 181 ASN A C 1
ATOM 1463 O O . ASN A 1 181 ? -1.478 33.688 9.664 1 97.25 181 ASN A O 1
ATOM 1467 N N . THR A 1 182 ? -0.323 31.828 9.531 1 97.62 182 THR A N 1
ATOM 1468 C CA . THR A 1 182 ? -1.421 31.109 8.898 1 97.62 182 THR A CA 1
ATOM 1469 C C . THR A 1 182 ? -2.574 30.906 9.875 1 97.62 182 THR A C 1
ATOM 1471 O O . THR A 1 182 ? -3.742 31.031 9.5 1 97.62 182 THR A O 1
ATOM 1474 N N . TRP A 1 183 ? -2.232 30.547 11.156 1 97.69 183 TRP A N 1
ATOM 1475 C CA . TRP A 1 183 ? -3.244 30.484 12.203 1 97.69 183 TRP A CA 1
ATOM 1476 C C . TRP A 1 183 ? -4.031 31.781 12.281 1 97.69 183 TRP A C 1
ATOM 1478 O O . TRP A 1 183 ? -5.266 31.766 12.305 1 97.69 183 TRP A O 1
ATOM 1488 N N . LEU A 1 184 ? -3.322 32.875 12.312 1 96.31 184 LEU A N 1
ATOM 1489 C CA . LEU A 1 184 ? -3.963 34.188 12.43 1 96.31 184 LEU A CA 1
ATOM 1490 C C . LEU A 1 184 ? -4.883 34.438 11.242 1 96.31 184 LEU A C 1
ATOM 1492 O O . LEU A 1 184 ? -6.004 34.938 11.406 1 96.31 184 LEU A O 1
ATOM 1496 N N . LEU A 1 185 ? -4.418 34.125 10.07 1 95.19 185 LEU A N 1
ATOM 1497 C CA . LEU A 1 185 ? -5.207 34.281 8.859 1 95.19 185 LEU A CA 1
ATOM 1498 C C . LEU A 1 185 ? -6.508 33.469 8.953 1 95.19 185 LEU A C 1
ATOM 1500 O O . LEU A 1 185 ? -7.582 34 8.641 1 95.19 185 LEU A O 1
ATOM 1504 N N . VAL A 1 186 ? -6.473 32.25 9.375 1 95.88 186 VAL A N 1
ATOM 1505 C CA . VAL A 1 186 ? -7.602 31.328 9.383 1 95.88 186 VAL A CA 1
ATOM 1506 C C . VAL A 1 186 ? -8.609 31.766 10.445 1 95.88 186 VAL A C 1
ATOM 1508 O O . VAL A 1 186 ? -9.82 31.75 10.203 1 95.88 186 VAL A O 1
ATOM 1511 N N . VAL A 1 187 ? -8.156 32.219 11.594 1 94.44 187 VAL A N 1
ATOM 1512 C CA . VAL A 1 187 ? -9.078 32.5 12.688 1 94.44 187 VAL A CA 1
ATOM 1513 C C . VAL A 1 187 ? -9.656 33.906 12.523 1 94.44 187 VAL A C 1
ATOM 1515 O O . VAL A 1 187 ? -10.734 34.188 13.039 1 94.44 187 VAL A O 1
ATOM 1518 N N . SER A 1 188 ? -8.977 34.781 11.812 1 92.25 188 SER A N 1
ATOM 1519 C CA . SER A 1 188 ? -9.406 36.156 11.719 1 92.25 188 SER A CA 1
ATOM 1520 C C . SER A 1 188 ? -10.172 36.406 10.43 1 92.25 188 SER A C 1
ATOM 1522 O O . SER A 1 188 ? -10.695 37.5 10.227 1 92.25 188 SER A O 1
ATOM 1524 N N . VAL A 1 189 ? -10.195 35.469 9.594 1 87.88 189 VAL A N 1
ATOM 1525 C CA . VAL A 1 189 ? -10.852 35.656 8.305 1 87.88 189 VAL A CA 1
ATOM 1526 C C . VAL A 1 189 ? -12.344 35.906 8.516 1 87.88 189 VAL A C 1
ATOM 1528 O O . VAL A 1 189 ? -12.969 35.25 9.359 1 87.88 189 VAL A O 1
ATOM 1531 N N . ASP A 1 190 ? -12.789 36.906 7.77 1 86.06 190 ASP A N 1
ATOM 1532 C CA . ASP A 1 190 ? -14.219 37.188 7.812 1 86.06 190 ASP A CA 1
ATOM 1533 C C . ASP A 1 190 ? -15.016 36.062 7.164 1 86.06 190 ASP A C 1
ATOM 1535 O O . ASP A 1 190 ? -14.617 35.531 6.129 1 86.06 190 ASP A O 1
ATOM 1539 N N . ALA A 1 191 ? -16 35.594 7.883 1 87.06 191 ALA A N 1
ATOM 1540 C CA . ALA A 1 191 ? -16.844 34.5 7.383 1 87.06 191 ALA A CA 1
ATOM 1541 C C . ALA A 1 191 ? -18.312 34.75 7.695 1 87.06 191 ALA A C 1
ATOM 1543 O O . ALA A 1 191 ? -18.641 35.656 8.461 1 87.06 191 ALA A O 1
ATOM 1544 N N . ASP A 1 192 ? -19.141 34.094 6.887 1 89.75 192 ASP A N 1
ATOM 1545 C CA . ASP A 1 192 ? -20.578 34.188 7.168 1 89.75 192 ASP A CA 1
ATOM 1546 C C . ASP A 1 192 ? -20.891 33.688 8.57 1 89.75 192 ASP A C 1
ATOM 1548 O O . ASP A 1 192 ? -20.047 33.031 9.219 1 89.75 192 ASP A O 1
ATOM 1552 N N . ASP A 1 193 ? -22.078 33.969 9.039 1 90.62 193 ASP A N 1
ATOM 1553 C CA . ASP A 1 193 ? -22.484 33.688 10.414 1 90.62 193 ASP A CA 1
ATOM 1554 C C . ASP A 1 193 ? -22.359 32.219 10.75 1 90.62 193 ASP A C 1
ATOM 1556 O O . ASP A 1 193 ? -21.875 31.844 11.828 1 90.62 193 ASP A O 1
ATOM 1560 N N . GLU A 1 194 ? -22.812 31.438 9.875 1 90.62 194 GLU A N 1
ATOM 1561 C CA . GLU A 1 194 ? -22.781 30 10.109 1 90.62 194 GLU A CA 1
ATOM 1562 C C . GLU A 1 194 ? -21.359 29.5 10.266 1 90.62 194 GLU A C 1
ATOM 1564 O O . GLU A 1 194 ? -21.062 28.703 11.164 1 90.62 194 GLU A O 1
ATOM 1569 N N . THR A 1 195 ? -20.469 29.906 9.445 1 90.44 195 THR A N 1
ATOM 1570 C CA . THR A 1 195 ? -19.062 29.516 9.484 1 90.44 195 THR A CA 1
ATOM 1571 C C . THR A 1 195 ? -18.391 30.031 10.766 1 90.44 195 THR A C 1
ATOM 1573 O O . THR A 1 195 ? -17.562 29.328 11.359 1 90.44 195 THR A O 1
ATOM 1576 N N . GLN A 1 196 ? -18.75 31.219 11.172 1 90.81 196 GLN A N 1
ATOM 1577 C CA . GLN A 1 196 ? -18.203 31.797 12.398 1 90.81 196 GLN A CA 1
ATOM 1578 C C . GLN A 1 196 ? -18.609 30.984 13.625 1 90.81 196 GLN A C 1
ATOM 1580 O O . GLN A 1 196 ? -17.812 30.766 14.531 1 90.81 196 GLN A O 1
ATOM 1585 N N . ARG A 1 197 ? -19.828 30.594 13.633 1 90.94 197 ARG A N 1
ATOM 1586 C CA . ARG A 1 197 ? -20.297 29.75 14.734 1 90.94 197 ARG A CA 1
ATOM 1587 C C . ARG A 1 197 ? -19.562 28.422 14.773 1 90.94 197 ARG A C 1
ATOM 1589 O O . ARG A 1 197 ? -19.188 27.938 15.844 1 90.94 197 ARG A O 1
ATOM 1596 N N . GLN A 1 198 ? -19.406 27.859 13.594 1 90.81 198 GLN A N 1
ATOM 1597 C CA . GLN A 1 198 ? -18.688 26.594 13.492 1 90.81 198 GLN A CA 1
ATOM 1598 C C . GLN A 1 198 ? -17.25 26.734 13.992 1 90.81 198 GLN A C 1
ATOM 1600 O O . GLN A 1 198 ? -16.75 25.859 14.703 1 90.81 198 GLN A O 1
ATOM 1605 N N . LYS A 1 199 ? -16.625 27.719 13.516 1 92.06 199 LYS A N 1
ATOM 1606 C CA . LYS A 1 199 ? -15.258 28.031 13.938 1 92.06 199 LYS A CA 1
ATOM 1607 C C . LYS A 1 199 ? -15.164 28.172 15.453 1 92.06 199 LYS A C 1
ATOM 1609 O O . LYS A 1 199 ? -14.297 27.562 16.094 1 92.06 199 LYS A O 1
ATOM 1614 N N . ALA A 1 200 ? -16.016 28.969 16.016 1 90.75 200 ALA A N 1
ATOM 1615 C CA . ALA A 1 200 ? -16.016 29.203 17.469 1 90.75 200 ALA A CA 1
ATOM 1616 C C . ALA A 1 200 ? -16.234 27.891 18.219 1 90.75 200 ALA A C 1
ATOM 1618 O O . ALA A 1 200 ? -15.57 27.656 19.234 1 90.75 200 ALA A O 1
ATOM 1619 N N . ARG A 1 201 ? -17.156 27.141 17.781 1 92.06 201 ARG A N 1
ATOM 1620 C CA . ARG A 1 201 ? -17.438 25.859 18.406 1 92.06 201 ARG A CA 1
ATOM 1621 C C . ARG A 1 201 ? -16.203 24.953 18.375 1 92.06 201 ARG A C 1
ATOM 1623 O O . ARG A 1 201 ? -15.883 24.297 19.375 1 92.06 201 ARG A O 1
ATOM 1630 N N . LEU A 1 202 ? -15.602 24.891 17.234 1 93.69 202 LEU A N 1
ATOM 1631 C CA . LEU A 1 202 ? -14.422 24.047 17.078 1 93.69 202 LEU A CA 1
ATOM 1632 C C . LEU A 1 202 ? -13.297 24.5 18 1 93.69 202 LEU A C 1
ATOM 1634 O O . LEU A 1 202 ? -12.648 23.688 18.656 1 93.69 202 LEU A O 1
ATOM 1638 N N . LEU A 1 203 ? -13.055 25.75 18.031 1 93.62 203 LEU A N 1
ATOM 1639 C CA . LEU A 1 203 ? -11.977 26.328 18.828 1 93.62 203 LEU A CA 1
ATOM 1640 C C . LEU A 1 203 ? -12.203 26.062 20.312 1 93.62 203 LEU A C 1
ATOM 1642 O O . LEU A 1 203 ? -11.258 25.797 21.047 1 93.62 203 LEU A O 1
ATOM 1646 N N . THR A 1 204 ? -13.398 26.109 20.719 1 91.25 204 THR A N 1
ATOM 1647 C CA . THR A 1 204 ? -13.75 25.812 22.094 1 91.25 204 THR A CA 1
ATOM 1648 C C . THR A 1 204 ? -13.555 24.312 22.391 1 91.25 204 THR A C 1
ATOM 1650 O O . THR A 1 204 ? -12.969 23.953 23.406 1 91.25 204 THR A O 1
ATOM 1653 N N . LYS A 1 205 ? -14.102 23.562 21.5 1 93.56 205 LYS A N 1
ATOM 1654 C CA . LYS A 1 205 ? -14.039 22.125 21.672 1 93.56 205 LYS A CA 1
ATOM 1655 C C . LYS A 1 205 ? -12.594 21.641 21.812 1 93.56 205 LYS A C 1
ATOM 1657 O O . LYS A 1 205 ? -12.312 20.719 22.578 1 93.56 205 LYS A O 1
ATOM 1662 N N . MET A 1 206 ? -11.703 22.266 21.094 1 94.19 206 MET A N 1
ATOM 1663 C CA . MET A 1 206 ? -10.32 21.797 21.094 1 94.19 206 MET A CA 1
ATOM 1664 C C . MET A 1 206 ? -9.492 22.547 22.125 1 94.19 206 MET A C 1
ATOM 1666 O O . MET A 1 206 ? -8.273 22.391 22.188 1 94.19 206 MET A O 1
ATOM 1670 N N . ASP A 1 207 ? -10.094 23.375 23 1 93.5 207 ASP A N 1
ATOM 1671 C CA . ASP A 1 207 ? -9.352 24.234 23.938 1 93.5 207 ASP A CA 1
ATOM 1672 C C . ASP A 1 207 ? -8.195 24.938 23.25 1 93.5 207 ASP A C 1
ATOM 1674 O O . ASP A 1 207 ? -7.047 24.828 23.672 1 93.5 207 ASP A O 1
ATOM 1678 N N . ALA A 1 208 ? -8.578 25.688 22.188 1 94 208 ALA A N 1
ATOM 1679 C CA . ALA A 1 208 ? -7.594 26.266 21.266 1 94 208 ALA A CA 1
ATOM 1680 C C . ALA A 1 208 ? -6.66 27.219 22.016 1 94 208 ALA A C 1
ATOM 1682 O O . ALA A 1 208 ? -5.461 27.266 21.719 1 94 208 ALA A O 1
ATOM 1683 N N . LEU A 1 209 ? -7.176 28 22.906 1 94.06 209 LEU A N 1
ATOM 1684 C CA . LEU A 1 209 ? -6.348 28.969 23.625 1 94.06 209 LEU A CA 1
ATOM 1685 C C . LEU A 1 209 ? -5.246 28.266 24.406 1 94.06 209 LEU A C 1
ATOM 1687 O O . LEU A 1 209 ? -4.09 28.688 24.375 1 94.06 209 LEU A O 1
ATOM 1691 N N . GLU A 1 210 ? -5.578 27.188 25.141 1 95 210 GLU A N 1
ATOM 1692 C CA . GLU A 1 210 ? -4.582 26.438 25.891 1 95 210 GLU A CA 1
ATOM 1693 C C . GLU A 1 210 ? -3.541 25.812 24.953 1 95 210 GLU A C 1
ATOM 1695 O O . GLU A 1 210 ? -2.344 25.859 25.25 1 95 210 GLU A O 1
ATOM 1700 N N . CYS A 1 211 ? -4.062 25.312 23.906 1 96 211 CYS A N 1
ATOM 1701 C CA . CYS A 1 211 ? -3.174 24.688 22.922 1 96 211 CYS A CA 1
ATOM 1702 C C . CYS A 1 211 ? -2.215 25.719 22.328 1 96 211 CYS A C 1
ATOM 1704 O O . CYS A 1 211 ? -1.009 25.484 22.266 1 96 211 CYS A O 1
ATOM 1706 N N . LEU A 1 212 ? -2.713 26.828 21.953 1 97.56 212 LEU A N 1
ATOM 1707 C CA . LEU A 1 212 ? -1.907 27.859 21.297 1 97.56 212 LEU A CA 1
ATOM 1708 C C . LEU A 1 212 ? -0.907 28.453 22.281 1 97.56 212 LEU A C 1
ATOM 1710 O O . LEU A 1 212 ? 0.191 28.859 21.875 1 97.56 212 LEU A O 1
ATOM 1714 N N . GLU A 1 213 ? -1.264 28.484 23.516 1 97.12 213 GLU A N 1
ATOM 1715 C CA . GLU A 1 213 ? -0.317 28.953 24.516 1 97.12 213 GLU A CA 1
ATOM 1716 C C . GLU A 1 213 ? 0.871 28 24.641 1 97.12 213 GLU A C 1
ATOM 1718 O O . GLU A 1 213 ? 2.012 28.438 24.781 1 97.12 213 GLU A O 1
ATOM 1723 N N . ARG A 1 214 ? 0.559 26.781 24.656 1 97.25 214 ARG A N 1
ATOM 1724 C CA . ARG A 1 214 ? 1.632 25.797 24.672 1 97.25 214 ARG A CA 1
ATOM 1725 C C . ARG A 1 214 ? 2.533 25.938 23.453 1 97.25 214 ARG A C 1
ATOM 1727 O O . ARG A 1 214 ? 3.76 25.922 23.562 1 97.25 214 ARG A O 1
ATOM 1734 N N . HIS A 1 215 ? 1.913 26.062 22.266 1 98 215 HIS A N 1
ATOM 1735 C CA . HIS A 1 215 ? 2.674 26.281 21.031 1 98 215 HIS A CA 1
ATOM 1736 C C . HIS A 1 215 ? 3.525 27.547 21.141 1 98 215 HIS A C 1
ATOM 1738 O O . HIS A 1 215 ? 4.66 27.578 20.656 1 98 215 HIS A O 1
ATOM 1744 N N . ASN A 1 216 ? 2.961 28.531 21.766 1 97.69 216 ASN A N 1
ATOM 1745 C CA . ASN A 1 216 ? 3.627 29.812 21.891 1 97.69 216 ASN A CA 1
ATOM 1746 C C . ASN A 1 216 ? 4.922 29.703 22.688 1 97.69 216 ASN A C 1
ATOM 1748 O O . ASN A 1 216 ? 5.91 30.375 22.375 1 97.69 216 ASN A O 1
ATOM 1752 N N . THR A 1 217 ? 4.906 28.906 23.703 1 96.12 217 THR A N 1
ATOM 1753 C CA . THR A 1 217 ? 6.102 28.672 24.5 1 96.12 217 THR A CA 1
ATOM 1754 C C . THR A 1 217 ? 7.215 28.078 23.641 1 96.12 217 THR A C 1
ATOM 1756 O O . THR A 1 217 ? 8.367 28.516 23.719 1 96.12 217 THR A O 1
ATOM 1759 N N . HIS A 1 218 ? 6.879 27.172 22.828 1 95.19 218 HIS A N 1
ATOM 1760 C CA . HIS A 1 218 ? 7.848 26.547 21.938 1 95.19 218 HIS A CA 1
ATOM 1761 C C . HIS A 1 218 ? 8.312 27.516 20.859 1 95.19 218 HIS A C 1
ATOM 1763 O O . HIS A 1 218 ? 9.477 27.469 20.438 1 95.19 218 HIS A O 1
ATOM 1769 N N . ALA A 1 219 ? 7.457 28.406 20.422 1 97.19 219 ALA A N 1
ATOM 1770 C CA . ALA A 1 219 ? 7.699 29.281 19.281 1 97.19 219 ALA A CA 1
ATOM 1771 C C . ALA A 1 219 ? 8.266 30.625 19.734 1 97.19 219 ALA A C 1
ATOM 1773 O O . ALA A 1 219 ? 8.391 31.547 18.922 1 97.19 219 ALA A O 1
ATOM 1774 N N . ARG A 1 220 ? 8.586 30.719 21 1 95.62 220 ARG A N 1
ATOM 1775 C CA . ARG A 1 220 ? 9.195 31.922 21.547 1 95.62 220 ARG A CA 1
ATOM 1776 C C . ARG A 1 220 ? 8.328 33.156 21.297 1 95.62 220 ARG A C 1
ATOM 1778 O O . ARG A 1 220 ? 8.812 34.188 20.828 1 95.62 220 ARG A O 1
ATOM 1785 N N . GLY A 1 221 ? 7.02 32.969 21.391 1 97.5 221 GLY A N 1
ATOM 1786 C CA . GLY A 1 221 ? 6.094 34.094 21.406 1 97.5 221 GLY A CA 1
ATOM 1787 C C . GLY A 1 221 ? 5.496 34.406 20.047 1 97.5 221 GLY A C 1
ATOM 1788 O O . GLY A 1 221 ? 4.715 35.344 19.922 1 97.5 221 GLY A O 1
ATOM 1789 N N . LYS A 1 222 ? 5.773 33.688 19.031 1 97.25 222 LYS A N 1
ATOM 1790 C CA . LYS A 1 222 ? 5.336 34 17.672 1 97.25 222 LYS A CA 1
ATOM 1791 C C . LYS A 1 222 ? 3.824 33.844 17.547 1 97.25 222 LYS A C 1
ATOM 1793 O O . LYS A 1 222 ? 3.223 34.438 16.625 1 97.25 222 LYS A O 1
ATOM 1798 N N . PHE A 1 223 ? 3.242 33.125 18.453 1 98.31 223 PHE A N 1
ATOM 1799 C CA . PHE A 1 223 ? 1.803 32.906 18.359 1 98.31 223 PHE A CA 1
ATOM 1800 C C . PHE A 1 223 ? 1.043 33.969 19.156 1 98.31 223 PHE A C 1
ATOM 1802 O O . PHE A 1 223 ? -0.186 33.906 19.234 1 98.31 223 PHE A O 1
ATOM 1809 N N . ASN A 1 224 ? 1.698 34.938 19.688 1 97.94 224 ASN A N 1
ATOM 1810 C CA . ASN A 1 224 ? 1.07 35.969 20.516 1 97.94 224 ASN A CA 1
ATOM 1811 C C . ASN A 1 224 ? -0.044 36.688 19.75 1 97.94 224 ASN A C 1
ATOM 1813 O O . ASN A 1 224 ? -1.132 36.875 20.297 1 97.94 224 ASN A O 1
ATOM 1817 N N . PRO A 1 225 ? 0.192 37.062 18.5 1 96.94 225 PRO A N 1
ATOM 1818 C CA . PRO A 1 225 ? -0.879 37.75 17.781 1 96.94 225 PRO A CA 1
ATOM 1819 C C . PRO A 1 225 ? -2.15 36.906 17.672 1 96.94 225 PRO A C 1
ATOM 1821 O O . PRO A 1 225 ? -3.258 37.438 17.75 1 96.94 225 PRO A O 1
ATOM 1824 N N . VAL A 1 226 ? -1.995 35.625 17.5 1 97.12 226 VAL A N 1
ATOM 1825 C CA . VAL A 1 226 ? -3.141 34.719 17.375 1 97.12 226 VAL A CA 1
ATOM 1826 C C . VAL A 1 226 ? -3.869 34.625 18.703 1 97.12 226 VAL A C 1
ATOM 1828 O O . VAL A 1 226 ? -5.102 34.688 18.75 1 97.12 226 VAL A O 1
ATOM 1831 N N . ILE A 1 227 ? -3.119 34.438 19.781 1 97 227 ILE A N 1
ATOM 1832 C CA . ILE A 1 227 ? -3.664 34.281 21.125 1 97 227 ILE A CA 1
ATOM 1833 C C . ILE A 1 227 ? -4.414 35.562 21.516 1 97 227 ILE A C 1
ATOM 1835 O O . ILE A 1 227 ? -5.527 35.5 22.031 1 97 227 ILE A O 1
ATOM 1839 N N . GLU A 1 228 ? -3.844 36.688 21.219 1 95.69 228 GLU A N 1
ATOM 1840 C CA . GLU A 1 228 ? -4.484 37.969 21.531 1 95.69 228 GLU A CA 1
ATOM 1841 C C . GLU A 1 228 ? -5.781 38.125 20.75 1 95.69 228 GLU A C 1
ATOM 1843 O O . GLU A 1 228 ? -6.781 38.594 21.281 1 95.69 228 GLU A O 1
ATOM 1848 N N . TYR A 1 229 ? -5.738 37.781 19.531 1 94.31 229 TYR A N 1
ATOM 1849 C CA . TYR A 1 229 ? -6.941 37.875 18.719 1 94.31 229 TYR A CA 1
ATOM 1850 C C . TYR A 1 229 ? -8.055 37 19.297 1 94.31 229 TYR A C 1
ATOM 1852 O O . TYR A 1 229 ? -9.203 37.438 19.406 1 94.31 229 TYR A O 1
ATOM 1860 N N . LEU A 1 230 ? -7.762 35.781 19.672 1 93.69 230 LEU A N 1
ATOM 1861 C CA . LEU A 1 230 ? -8.75 34.844 20.188 1 93.69 230 LEU A CA 1
ATOM 1862 C C . LEU A 1 230 ? -9.305 35.312 21.531 1 93.69 230 LEU A C 1
ATOM 1864 O O . LEU A 1 230 ? -10.5 35.156 21.797 1 93.69 230 LEU A O 1
ATOM 1868 N N . LYS A 1 231 ? -8.438 35.812 22.359 1 91.31 231 LYS A N 1
ATOM 1869 C CA . LYS A 1 231 ? -8.875 36.312 23.656 1 91.31 231 LYS A CA 1
ATOM 1870 C C . LYS A 1 231 ? -9.852 37.469 23.5 1 91.31 231 LYS A C 1
ATOM 1872 O O . LYS A 1 231 ? -10.789 37.625 24.281 1 91.31 231 LYS A O 1
ATOM 1877 N N . SER A 1 232 ? -9.672 38.25 22.5 1 89.19 232 SER A N 1
ATOM 1878 C CA . SER A 1 232 ? -10.523 39.406 22.266 1 89.19 232 SER A CA 1
ATOM 1879 C C . SER A 1 232 ? -11.836 39 21.609 1 89.19 232 SER A C 1
ATOM 1881 O O . SER A 1 232 ? -12.859 39.688 21.781 1 89.19 232 SER A O 1
ATOM 1883 N N . HIS A 1 233 ? -11.883 37.906 20.938 1 79.25 233 HIS A N 1
ATOM 1884 C CA . HIS A 1 233 ? -13.055 37.562 20.141 1 79.25 233 HIS A CA 1
ATOM 1885 C C . HIS A 1 233 ? -13.742 36.312 20.672 1 79.25 233 HIS A C 1
ATOM 1887 O O . HIS A 1 233 ? -14.945 36.125 20.453 1 79.25 233 HIS A O 1
ATOM 1893 N N . VAL A 1 234 ? -13.172 35.219 21.25 1 63.84 234 VAL A N 1
ATOM 1894 C CA . VAL A 1 234 ? -13.789 33.969 21.672 1 63.84 234 VAL A CA 1
ATOM 1895 C C . VAL A 1 234 ? -14.219 34.062 23.141 1 63.84 234 VAL A C 1
ATOM 1897 O O . VAL A 1 234 ? -15.25 33.5 23.531 1 63.84 234 VAL A O 1
ATOM 1900 N N . ASP A 1 235 ? -13.398 34.531 24.156 1 54 235 ASP A N 1
ATOM 1901 C CA . ASP A 1 235 ? -13.766 34.594 25.562 1 54 235 ASP A CA 1
ATOM 1902 C C . ASP A 1 235 ? -15.102 35.312 25.75 1 54 235 ASP A C 1
ATOM 1904 O O . ASP A 1 235 ? -15.789 35.094 26.75 1 54 235 ASP A O 1
ATOM 1908 N N . ASP A 1 236 ? -15.367 36.031 24.859 1 49.62 236 ASP A N 1
ATOM 1909 C CA . ASP A 1 236 ? -16.609 36.75 25.156 1 49.62 236 ASP A CA 1
ATOM 1910 C C . ASP A 1 236 ? -17.828 35.844 24.984 1 49.62 236 ASP A C 1
ATOM 1912 O O . ASP A 1 236 ? -18.953 36.25 25.266 1 49.62 236 ASP A O 1
ATOM 1916 N N . ALA A 1 237 ? -17.656 34.688 24.297 1 44.5 237 ALA A N 1
ATOM 1917 C CA . ALA A 1 237 ? -18.828 33.812 24.203 1 44.5 237 ALA A CA 1
ATOM 1918 C C . ALA A 1 237 ? -18.875 32.812 25.375 1 44.5 237 ALA A C 1
ATOM 1920 O O . ALA A 1 237 ? -19.359 31.688 25.219 1 44.5 237 ALA A O 1
ATOM 1921 N N . ALA A 1 238 ? -18.125 32.875 26.438 1 40.94 238 ALA A N 1
ATOM 1922 C CA . ALA A 1 238 ? -18.281 32 27.609 1 40.94 238 ALA A CA 1
ATOM 1923 C C . ALA A 1 238 ? -19.766 31.797 27.938 1 40.94 238 ALA A C 1
ATOM 1925 O O . ALA A 1 238 ? -20.5 32.781 28.125 1 40.94 238 ALA A O 1
ATOM 1926 N N . PRO A 1 239 ? -20.281 30.594 27.562 1 40.69 239 PRO A N 1
ATOM 1927 C CA . PRO A 1 239 ? -21.672 30.297 27.906 1 40.69 239 PRO A CA 1
ATOM 1928 C C . PRO A 1 239 ? -22.016 30.656 29.344 1 40.69 239 PRO A C 1
ATOM 1930 O O . PRO A 1 239 ? -21.141 30.688 30.219 1 40.69 239 PRO A O 1
ATOM 1933 N N . ALA A 1 240 ? -23.078 31.234 29.531 1 37.69 240 ALA A N 1
ATOM 1934 C CA . ALA A 1 240 ? -23.781 31.25 30.797 1 37.69 240 ALA A CA 1
ATOM 1935 C C . ALA A 1 240 ? -23.75 29.875 31.469 1 37.69 240 ALA A C 1
ATOM 1937 O O . ALA A 1 240 ? -23.672 28.844 30.797 1 37.69 240 ALA A O 1
ATOM 1938 N N . PRO A 1 241 ? -23.422 29.656 32.844 1 36.88 241 PRO A N 1
ATOM 1939 C CA . PRO A 1 241 ? -23.391 28.438 33.656 1 36.88 241 PRO A CA 1
ATOM 1940 C C . PRO A 1 241 ? -24.516 27.469 33.312 1 36.88 241 PRO A C 1
ATOM 1942 O O . PRO A 1 241 ? -25.688 27.797 33.469 1 36.88 241 PRO A O 1
ATOM 1945 N N . ALA A 1 242 ? -24.406 26.734 32.219 1 34.44 242 ALA A N 1
ATOM 1946 C CA . ALA A 1 242 ? -25.469 25.75 32.094 1 34.44 242 ALA A CA 1
ATOM 1947 C C . ALA A 1 242 ? -25.547 24.828 33.312 1 34.44 242 ALA A C 1
ATOM 1949 O O . ALA A 1 242 ? -24.547 24.609 33.969 1 34.44 242 ALA A O 1
ATOM 1950 N N . PRO A 1 243 ? -26.766 24.375 33.781 1 36.78 243 PRO A N 1
ATOM 1951 C CA . PRO A 1 243 ? -26.953 23.406 34.875 1 36.78 243 PRO A CA 1
ATOM 1952 C C . PRO A 1 243 ? -26.141 22.141 34.656 1 36.78 243 PRO A C 1
ATOM 1954 O O . PRO A 1 243 ? -25.688 21.859 33.562 1 36.78 243 PRO A O 1
ATOM 1957 N N . GLY A 1 244 ? -25.875 21.141 35.688 1 32.19 244 GLY A N 1
ATOM 1958 C CA . GLY A 1 244 ? -25.094 19.984 36.094 1 32.19 244 GLY A CA 1
ATOM 1959 C C . GLY A 1 244 ? -25.156 18.828 35.125 1 32.19 244 GLY A C 1
ATOM 1960 O O . GLY A 1 244 ? -24.844 17.703 35.5 1 32.19 244 GLY A O 1
ATOM 1961 N N . PHE A 1 245 ? -25.734 18.844 33.969 1 34.56 245 PHE A N 1
ATOM 1962 C CA . PHE A 1 245 ? -25.781 17.5 33.406 1 34.56 245 PHE A CA 1
ATOM 1963 C C . PHE A 1 245 ? -24.406 17.031 32.969 1 34.56 245 PHE A C 1
ATOM 1965 O O . PHE A 1 245 ? -23.906 17.453 31.906 1 34.56 245 PHE A O 1
ATOM 1972 N N . SER A 1 246 ? -23.391 16.672 33.844 1 32.16 246 SER A N 1
ATOM 1973 C CA . SER A 1 246 ? -22.047 16.078 33.875 1 32.16 246 SER A CA 1
ATOM 1974 C C . SER A 1 246 ? -21.953 14.898 32.906 1 32.16 246 SER A C 1
ATOM 1976 O O . SER A 1 246 ? -20.875 14.398 32.625 1 32.16 246 SER A O 1
ATOM 1978 N N . ASP A 1 247 ? -22.969 14.172 32.5 1 30.94 247 ASP A N 1
ATOM 1979 C CA . ASP A 1 247 ? -22.703 12.773 32.188 1 30.94 247 ASP A CA 1
ATOM 1980 C C . ASP A 1 247 ? -22.266 12.617 30.734 1 30.94 247 ASP A C 1
ATOM 1982 O O . ASP A 1 247 ? -22.234 11.508 30.203 1 30.94 247 ASP A O 1
ATOM 1986 N N . LEU A 1 248 ? -22.297 13.648 29.906 1 29.64 248 LEU A N 1
ATOM 1987 C CA . LEU A 1 248 ? -22.094 13.18 28.531 1 29.64 248 LEU A CA 1
ATOM 1988 C C . LEU A 1 248 ? -20.625 12.844 28.281 1 29.64 248 LEU A C 1
ATOM 1990 O O . LEU A 1 248 ? -19.734 13.492 28.844 1 29.64 248 LEU A O 1
ATOM 1994 N N . ILE A 1 249 ? -20.344 11.805 27.438 1 34.38 249 ILE A N 1
ATOM 1995 C CA . ILE A 1 249 ? -19.156 11.047 27.062 1 34.38 249 ILE A CA 1
ATOM 1996 C C . ILE A 1 249 ? -18.172 11.961 26.344 1 34.38 249 ILE A C 1
ATOM 1998 O O . ILE A 1 249 ? -18.469 12.484 25.266 1 34.38 249 ILE A O 1
ATOM 2002 N N . THR A 1 250 ? -17.391 12.75 27.047 1 32.47 250 THR A N 1
ATOM 2003 C CA . THR A 1 250 ? -16.312 13.586 26.547 1 32.47 250 THR A CA 1
ATOM 2004 C C . THR A 1 250 ? -15.305 12.758 25.75 1 32.47 250 THR A C 1
ATOM 2006 O O . THR A 1 250 ? -14.742 11.797 26.266 1 32.47 250 THR A O 1
ATOM 2009 N N . VAL A 1 251 ? -15.57 12.68 24.5 1 31.02 251 VAL A N 1
ATOM 2010 C CA . VAL A 1 251 ? -14.508 12.109 23.672 1 31.02 251 VAL A CA 1
ATOM 2011 C C . VAL A 1 251 ? -13.18 12.781 24.016 1 31.02 251 VAL A C 1
ATOM 2013 O O . VAL A 1 251 ? -13.078 14.008 24.016 1 31.02 251 VAL A O 1
ATOM 2016 N N . ASP A 1 252 ? -12.406 12.164 24.922 1 31.38 252 ASP A N 1
ATOM 2017 C CA . ASP A 1 252 ? -11.078 12.539 25.406 1 31.38 252 ASP A CA 1
ATOM 2018 C C . ASP A 1 252 ? -10.117 12.781 24.25 1 31.38 252 ASP A C 1
ATOM 2020 O O . ASP A 1 252 ? -9.719 11.836 23.562 1 31.38 252 ASP A O 1
ATOM 2024 N N . TYR A 1 253 ? -10.328 13.875 23.578 1 33.09 253 TYR A N 1
ATOM 2025 C CA . TYR A 1 253 ? -9.328 14.305 22.609 1 33.09 253 TYR A CA 1
ATOM 2026 C C . TYR A 1 253 ? -7.977 14.523 23.281 1 33.09 253 TYR A C 1
ATOM 2028 O O . TYR A 1 253 ? -7.062 15.094 22.688 1 33.09 253 TYR A O 1
ATOM 2036 N N . SER A 1 254 ? -7.891 14.117 24.688 1 32 254 SER A N 1
ATOM 2037 C CA . SER A 1 254 ? -6.668 14.344 25.453 1 32 254 SER A CA 1
ATOM 2038 C C . SER A 1 254 ? -5.5 13.547 24.859 1 32 254 SER A C 1
ATOM 2040 O O . SER A 1 254 ? -4.355 13.711 25.297 1 32 254 SER A O 1
ATOM 2042 N N . LYS A 1 255 ? -5.824 12.562 24.125 1 36.38 255 LYS A N 1
ATOM 2043 C CA . LYS A 1 255 ? -4.684 11.75 23.703 1 36.38 255 LYS A CA 1
ATOM 2044 C C . LYS A 1 255 ? -3.74 12.555 22.812 1 36.38 255 LYS A C 1
ATOM 2046 O O . LYS A 1 255 ? -2.641 12.102 22.484 1 36.38 255 LYS A O 1
ATOM 2051 N N . TYR A 1 256 ? -4.273 13.547 22.234 1 34.97 256 TYR A N 1
ATOM 2052 C CA . TYR A 1 256 ? -3.369 14.234 21.312 1 34.97 256 TYR A CA 1
ATOM 2053 C C . TYR A 1 256 ? -2.463 15.203 22.062 1 34.97 256 TYR A C 1
ATOM 2055 O O . TYR A 1 256 ? -1.597 15.844 21.453 1 34.97 256 TYR A O 1
ATOM 2063 N N . CYS A 1 257 ? -2.783 15.672 23.281 1 36.25 257 CYS A N 1
ATOM 2064 C CA . CYS A 1 257 ? -1.86 16.578 23.953 1 36.25 257 CYS A CA 1
ATOM 2065 C C . CYS A 1 257 ? -0.832 15.82 24.781 1 36.25 257 CYS A C 1
ATOM 2067 O O . CYS A 1 257 ? -1.183 15.156 25.75 1 36.25 257 CYS A O 1
ATOM 2069 N N . THR A 1 258 ? 0.205 15.188 24.281 1 35.62 258 THR A N 1
ATOM 2070 C CA . THR A 1 258 ? 1.249 14.461 25 1 35.62 258 THR A CA 1
ATOM 2071 C C . THR A 1 258 ? 1.752 15.266 26.188 1 35.62 258 THR A C 1
ATOM 2073 O O . THR A 1 258 ? 2.082 16.453 26.062 1 35.62 258 THR A O 1
ATOM 2076 N N . PRO A 1 259 ? 1.535 14.758 27.422 1 33.72 259 PRO A N 1
ATOM 2077 C CA . PRO A 1 259 ? 2.076 15.383 28.625 1 33.72 259 PRO A CA 1
ATOM 2078 C C . PRO A 1 259 ? 3.598 15.5 28.609 1 33.72 259 PRO A C 1
ATOM 2080 O O . PRO A 1 259 ? 4.27 14.695 27.953 1 33.72 259 PRO A O 1
ATOM 2083 N N . THR A 1 260 ? 4.164 16.703 28.812 1 32.72 260 THR A N 1
ATOM 2084 C CA . THR A 1 260 ? 5.586 16.969 29.016 1 32.72 260 THR A CA 1
ATOM 2085 C C . THR A 1 260 ? 6.141 16.109 30.156 1 32.72 260 THR A C 1
ATOM 2087 O O . THR A 1 260 ? 5.586 16.094 31.25 1 32.72 260 THR A O 1
ATOM 2090 N N . VAL A 1 261 ? 6.957 15.023 29.922 1 29.45 261 VAL A N 1
ATOM 2091 C CA . VAL A 1 261 ? 7.738 14.297 30.922 1 29.45 261 VAL A CA 1
ATOM 2092 C C . VAL A 1 261 ? 8.516 15.289 31.781 1 29.45 261 VAL A C 1
ATOM 2094 O O . VAL A 1 261 ? 9.328 16.062 31.281 1 29.45 261 VAL A O 1
ATOM 2097 N N . SER A 1 262 ? 7.867 15.781 32.812 1 24.89 262 SER A N 1
ATOM 2098 C CA . SER A 1 262 ? 8.648 16.469 33.844 1 24.89 262 SER A CA 1
ATOM 2099 C C . SER A 1 262 ? 9.875 15.656 34.25 1 24.89 262 SER A C 1
ATOM 2101 O O . SER A 1 262 ? 9.766 14.461 34.531 1 24.89 262 SER A O 1
ATOM 2103 N N . ASP A 1 263 ? 11.141 16.203 34.062 1 24.95 263 ASP A N 1
ATOM 2104 C CA . ASP A 1 263 ? 12.242 15.766 34.906 1 24.95 263 ASP A CA 1
ATOM 2105 C C . ASP A 1 263 ? 11.883 15.883 36.375 1 24.95 263 ASP A C 1
ATOM 2107 O O . ASP A 1 263 ? 11.273 16.859 36.781 1 24.95 263 ASP A O 1
ATOM 2111 N N . MET B 1 1 ? 45.25 112.562 -13.406 1 23.02 1 MET B N 1
ATOM 2112 C CA . MET B 1 1 ? 44.562 112.875 -12.148 1 23.02 1 MET B CA 1
ATOM 2113 C C . MET B 1 1 ? 43.5 111.75 -11.883 1 23.02 1 MET B C 1
ATOM 2115 O O . MET B 1 1 ? 42.812 111.375 -12.805 1 23.02 1 MET B O 1
ATOM 2119 N N . SER B 1 2 ? 43.594 111.125 -10.586 1 23.39 2 SER B N 1
ATOM 2120 C CA . SER B 1 2 ? 43.344 109.938 -9.836 1 23.39 2 SER B CA 1
ATOM 2121 C C . SER B 1 2 ? 41.875 109.812 -9.438 1 23.39 2 SER B C 1
ATOM 2123 O O . SER B 1 2 ? 41.531 108.938 -8.609 1 23.39 2 SER B O 1
ATOM 2125 N N . GLN B 1 3 ? 41.031 110.625 -9.977 1 20.58 3 GLN B N 1
ATOM 2126 C CA . GLN B 1 3 ? 39.844 110.625 -9.117 1 20.58 3 GLN B CA 1
ATOM 2127 C C . GLN B 1 3 ? 39.188 109.25 -9.086 1 20.58 3 GLN B C 1
ATOM 2129 O O . GLN B 1 3 ? 38.938 108.625 -10.133 1 20.58 3 GLN B O 1
ATOM 2134 N N . ALA B 1 4 ? 39.031 108.688 -7.75 1 25.83 4 ALA B N 1
ATOM 2135 C CA . ALA B 1 4 ? 38.688 107.5 -6.906 1 25.83 4 ALA B CA 1
ATOM 2136 C C . ALA B 1 4 ? 37.219 107.188 -7.031 1 25.83 4 ALA B C 1
ATOM 2138 O O . ALA B 1 4 ? 36.344 107.938 -6.551 1 25.83 4 ALA B O 1
ATOM 2139 N N . ALA B 1 5 ? 36.656 106.75 -8.281 1 29.5 5 ALA B N 1
ATOM 2140 C CA . ALA B 1 5 ? 35.281 106.5 -8.672 1 29.5 5 ALA B CA 1
ATOM 2141 C C . ALA B 1 5 ? 34.594 105.562 -7.684 1 29.5 5 ALA B C 1
ATOM 2143 O O . ALA B 1 5 ? 34.969 104.375 -7.586 1 29.5 5 ALA B O 1
ATOM 2144 N N . VAL B 1 6 ? 33.969 106 -6.426 1 25.98 6 VAL B N 1
ATOM 2145 C CA . VAL B 1 6 ? 33.406 105.312 -5.262 1 25.98 6 VAL B CA 1
ATOM 2146 C C . VAL B 1 6 ? 32.281 104.375 -5.707 1 25.98 6 VAL B C 1
ATOM 2148 O O . VAL B 1 6 ? 31.75 104.5 -6.805 1 25.98 6 VAL B O 1
ATOM 2151 N N . ASP B 1 7 ? 31.531 103.375 -4.68 1 23.8 7 ASP B N 1
ATOM 2152 C CA . ASP B 1 7 ? 31.156 102.125 -4.078 1 23.8 7 ASP B CA 1
ATOM 2153 C C . ASP B 1 7 ? 29.641 101.875 -4.16 1 23.8 7 ASP B C 1
ATOM 2155 O O . ASP B 1 7 ? 29.141 100.812 -3.803 1 23.8 7 ASP B O 1
ATOM 2159 N N . LYS B 1 8 ? 28.594 102.75 -4.574 1 28.02 8 LYS B N 1
ATOM 2160 C CA . LYS B 1 8 ? 27.375 102.688 -3.787 1 28.02 8 LYS B CA 1
ATOM 2161 C C . LYS B 1 8 ? 26.609 101.375 -4.098 1 28.02 8 LYS B C 1
ATOM 2163 O O . LYS B 1 8 ? 26.375 101.062 -5.262 1 28.02 8 LYS B O 1
ATOM 2168 N N . LEU B 1 9 ? 26.219 100.5 -2.982 1 25.69 9 LEU B N 1
ATOM 2169 C CA . LEU B 1 9 ? 25.656 99.25 -2.57 1 25.69 9 LEU B CA 1
ATOM 2170 C C . LEU B 1 9 ? 24.141 99.25 -2.807 1 25.69 9 LEU B C 1
ATOM 2172 O O . LEU B 1 9 ? 23.391 99.875 -2.072 1 25.69 9 LEU B O 1
ATOM 2176 N N . ARG B 1 10 ? 23.578 99.5 -3.912 1 24.97 10 ARG B N 1
ATOM 2177 C CA . ARG B 1 10 ? 22.125 99.5 -3.982 1 24.97 10 ARG B CA 1
ATOM 2178 C C . ARG B 1 10 ? 21.531 98.188 -3.484 1 24.97 10 ARG B C 1
ATOM 2180 O O . ARG B 1 10 ? 21.906 97.125 -3.969 1 24.97 10 ARG B O 1
ATOM 2187 N N . LYS B 1 11 ? 20.641 98.188 -2.361 1 27.06 11 LYS B N 1
ATOM 2188 C CA . LYS B 1 11 ? 19.812 97.375 -1.529 1 27.06 11 LYS B CA 1
ATOM 2189 C C . LYS B 1 11 ? 18.719 96.688 -2.357 1 27.06 11 LYS B C 1
ATOM 2191 O O . LYS B 1 11 ? 17.766 97.312 -2.771 1 27.06 11 LYS B O 1
ATOM 2196 N N . ARG B 1 12 ? 18.859 96.188 -3.621 1 29.2 12 ARG B N 1
ATOM 2197 C CA . ARG B 1 12 ? 17.656 95.688 -4.281 1 29.2 12 ARG B CA 1
ATOM 2198 C C . ARG B 1 12 ? 16.922 94.688 -3.393 1 29.2 12 ARG B C 1
ATOM 2200 O O . ARG B 1 12 ? 17.547 93.75 -2.822 1 29.2 12 ARG B O 1
ATOM 2207 N N . ARG B 1 13 ? 15.672 94.938 -2.82 1 30.75 13 ARG B N 1
ATOM 2208 C CA . ARG B 1 13 ? 14.57 94.375 -2.049 1 30.75 13 ARG B CA 1
ATOM 2209 C C . ARG B 1 13 ? 14.227 93 -2.527 1 30.75 13 ARG B C 1
ATOM 2211 O O . ARG B 1 13 ? 14.445 92.625 -3.693 1 30.75 13 ARG B O 1
ATOM 2218 N N . ARG B 1 14 ? 13.648 92.062 -1.557 1 29.89 14 ARG B N 1
ATOM 2219 C CA . ARG B 1 14 ? 13.273 90.75 -1.13 1 29.89 14 ARG B CA 1
ATOM 2220 C C . ARG B 1 14 ? 12.047 90.25 -1.887 1 29.89 14 ARG B C 1
ATOM 2222 O O . ARG B 1 14 ? 10.938 90.75 -1.672 1 29.89 14 ARG B O 1
ATOM 2229 N N . ASP B 1 15 ? 11.945 90.188 -3.197 1 29.92 15 ASP B N 1
ATOM 2230 C CA . ASP B 1 15 ? 10.805 89.625 -3.895 1 29.92 15 ASP B CA 1
ATOM 2231 C C . ASP B 1 15 ? 10.391 88.312 -3.27 1 29.92 15 ASP B C 1
ATOM 2233 O O . ASP B 1 15 ? 11.211 87.375 -3.133 1 29.92 15 ASP B O 1
ATOM 2237 N N . ASP B 1 16 ? 9.398 88.25 -2.34 1 31.98 16 ASP B N 1
ATOM 2238 C CA . ASP B 1 16 ? 8.68 87.188 -1.625 1 31.98 16 ASP B CA 1
ATOM 2239 C C . ASP B 1 16 ? 8.156 86.125 -2.588 1 31.98 16 ASP B C 1
ATOM 2241 O O . ASP B 1 16 ? 7.25 86.375 -3.377 1 31.98 16 ASP B O 1
ATOM 2245 N N . ASP B 1 17 ? 9 85.562 -3.424 1 34.5 17 ASP B N 1
ATOM 2246 C CA . ASP B 1 17 ? 8.57 84.438 -4.273 1 34.5 17 ASP B CA 1
ATOM 2247 C C . ASP B 1 17 ? 7.73 83.438 -3.488 1 34.5 17 ASP B C 1
ATOM 2249 O O . ASP B 1 17 ? 8.156 82.938 -2.441 1 34.5 17 ASP B O 1
ATOM 2253 N N . GLU B 1 18 ? 6.426 83.625 -3.504 1 33.5 18 GLU B N 1
ATOM 2254 C CA . GLU B 1 18 ? 5.414 82.688 -3.002 1 33.5 18 GLU B CA 1
ATOM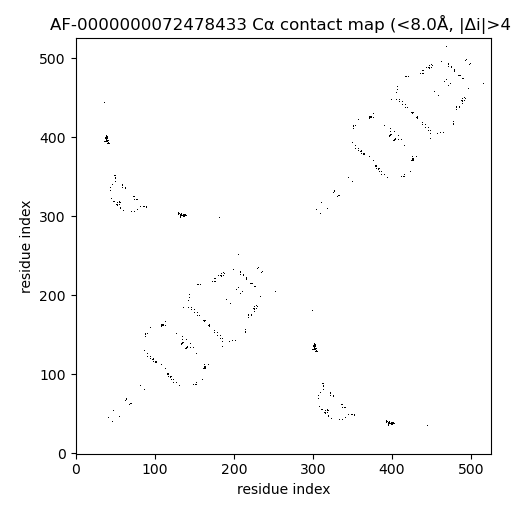 2255 C C . GLU B 1 18 ? 5.746 81.25 -3.383 1 33.5 18 GLU B C 1
ATOM 2257 O O . GLU B 1 18 ? 5.871 80.938 -4.566 1 33.5 18 GLU B O 1
ATOM 2262 N N . TYR B 1 19 ? 6.746 80.688 -2.65 1 35.34 19 TYR B N 1
ATOM 2263 C CA . TYR B 1 19 ? 7.059 79.25 -2.695 1 35.34 19 TYR B CA 1
ATOM 2264 C C . TYR B 1 19 ? 5.789 78.375 -2.791 1 35.34 19 TYR B C 1
ATOM 2266 O O . TYR B 1 19 ? 4.902 78.5 -1.938 1 35.34 19 TYR B O 1
ATOM 2274 N N . GLU B 1 20 ? 5.27 78.375 -4.039 1 37.91 20 GLU B N 1
ATOM 2275 C CA . GLU B 1 20 ? 4.258 77.375 -4.207 1 37.91 20 GLU B CA 1
ATOM 2276 C C . GLU B 1 20 ? 4.703 76.062 -3.572 1 37.91 20 GLU B C 1
ATOM 2278 O O . GLU B 1 20 ? 5.773 75.5 -3.893 1 37.91 20 GLU B O 1
ATOM 2283 N N . VAL B 1 21 ? 4.453 75.875 -2.281 1 35.62 21 VAL B N 1
ATOM 2284 C CA . VAL B 1 21 ? 4.625 74.625 -1.558 1 35.62 21 VAL B CA 1
ATOM 2285 C C . VAL B 1 21 ? 4.145 73.438 -2.422 1 35.62 21 VAL B C 1
ATOM 2287 O O . VAL B 1 21 ? 3.016 73.5 -2.922 1 35.62 21 VAL B O 1
ATOM 2290 N N . PRO B 1 22 ? 5.117 72.938 -3.156 1 36.78 22 PRO B N 1
ATOM 2291 C CA . PRO B 1 22 ? 4.684 71.688 -3.881 1 36.78 22 PRO B CA 1
ATOM 2292 C C . PRO B 1 22 ? 3.777 70.812 -3.045 1 36.78 22 PRO B C 1
ATOM 2294 O O . PRO B 1 22 ? 3.951 70.688 -1.828 1 36.78 22 PRO B O 1
ATOM 2297 N N . THR B 1 23 ? 2.521 70.812 -3.365 1 34.53 23 THR B N 1
ATOM 2298 C CA . THR B 1 23 ? 1.609 69.875 -2.768 1 34.53 23 THR B CA 1
ATOM 2299 C C . THR B 1 23 ? 2.273 68.5 -2.654 1 34.53 23 THR B C 1
ATOM 2301 O O . THR B 1 23 ? 2.914 68 -3.6 1 34.53 23 THR B O 1
ATOM 2304 N N . VAL B 1 24 ? 2.885 68.188 -1.531 1 29.27 24 VAL B N 1
ATOM 2305 C CA . VAL B 1 24 ? 3.355 66.875 -1.144 1 29.27 24 VAL B CA 1
ATOM 2306 C C . VAL B 1 24 ? 2.49 65.75 -1.805 1 29.27 24 VAL B C 1
ATOM 2308 O O . VAL B 1 24 ? 1.265 65.812 -1.656 1 29.27 24 VAL B O 1
ATOM 2311 N N . ALA B 1 25 ? 2.9 65.375 -2.986 1 38.22 25 ALA B N 1
ATOM 2312 C CA . ALA B 1 25 ? 2.324 64.125 -3.527 1 38.22 25 ALA B CA 1
ATOM 2313 C C . ALA B 1 25 ? 2.029 63.125 -2.416 1 38.22 25 ALA B C 1
ATOM 2315 O O . ALA B 1 25 ? 2.859 62.906 -1.529 1 38.22 25 ALA B O 1
ATOM 2316 N N . THR B 1 26 ? 0.904 63.156 -1.783 1 31.17 26 THR B N 1
ATOM 2317 C CA . THR B 1 26 ? 0.447 62.125 -0.867 1 31.17 26 THR B CA 1
ATOM 2318 C C . THR B 1 26 ? 1.12 60.781 -1.18 1 31.17 26 THR B C 1
ATOM 2320 O O . THR B 1 26 ? 1.037 60.312 -2.305 1 31.17 26 THR B O 1
ATOM 2323 N N . LEU B 1 27 ? 2.291 60.562 -0.707 1 34.88 27 LEU B N 1
ATOM 2324 C CA . LEU B 1 27 ? 2.865 59.219 -0.734 1 34.88 27 LEU B CA 1
ATOM 2325 C C . LEU B 1 27 ? 1.786 58.156 -0.531 1 34.88 27 LEU B C 1
ATOM 2327 O O . LEU B 1 27 ? 1.138 58.125 0.518 1 34.88 27 LEU B O 1
ATOM 2331 N N . SER B 1 28 ? 1.108 57.906 -1.612 1 36.75 28 SER B N 1
ATOM 2332 C CA . SER B 1 28 ? 0.281 56.688 -1.538 1 36.75 28 SER B CA 1
ATOM 2333 C C . SER B 1 28 ? 1.007 55.562 -0.811 1 36.75 28 SER B C 1
ATOM 2335 O O . SER B 1 28 ? 2.131 55.219 -1.169 1 36.75 28 SER B O 1
ATOM 2337 N N . ARG B 1 29 ? 1.113 55.5 0.444 1 30.12 29 ARG B N 1
ATOM 2338 C CA . ARG B 1 29 ? 1.521 54.312 1.147 1 30.12 29 ARG B CA 1
ATOM 2339 C C . ARG B 1 29 ? 1.177 53.062 0.339 1 30.12 29 ARG B C 1
ATOM 2341 O O . ARG B 1 29 ? 0.001 52.75 0.152 1 30.12 29 ARG B O 1
ATOM 2348 N N . LYS B 1 30 ? 1.904 52.875 -0.689 1 36.78 30 LYS B N 1
ATOM 2349 C CA . LYS B 1 30 ? 1.797 51.5 -1.182 1 36.78 30 LYS B CA 1
ATOM 2350 C C . LYS B 1 30 ? 1.772 50.5 -0.027 1 36.78 30 LYS B C 1
ATOM 2352 O O . LYS B 1 30 ? 2.736 50.406 0.736 1 36.78 30 LYS B O 1
ATOM 2357 N N . ARG B 1 31 ? 0.69 50.438 0.698 1 36 31 ARG B N 1
ATOM 2358 C CA . ARG B 1 31 ? 0.463 49.312 1.612 1 36 31 ARG B CA 1
ATOM 2359 C C . ARG B 1 31 ? 1.245 48.094 1.177 1 36 31 ARG B C 1
ATOM 2361 O O . ARG B 1 31 ? 1.146 47.656 0.026 1 36 31 ARG B O 1
ATOM 2368 N N . ASN B 1 32 ? 2.379 47.906 1.581 1 37.03 32 ASN B N 1
ATOM 2369 C CA . ASN B 1 32 ? 3.006 46.594 1.393 1 37.03 32 ASN B CA 1
ATOM 2370 C C . ASN B 1 32 ? 1.973 45.469 1.388 1 37.03 32 ASN B C 1
ATOM 2372 O O . ASN B 1 32 ? 1.317 45.219 2.4 1 37.03 32 ASN B O 1
ATOM 2376 N N . ARG B 1 33 ? 1.263 45.281 0.437 1 40.19 33 ARG B N 1
ATOM 2377 C CA . ARG B 1 33 ? 0.325 44.188 0.261 1 40.19 33 ARG B CA 1
ATOM 2378 C C . ARG B 1 33 ? 0.896 42.875 0.818 1 40.19 33 ARG B C 1
ATOM 2380 O O . ARG B 1 33 ? 1.909 42.375 0.325 1 40.19 33 ARG B O 1
ATOM 2387 N N . SER B 1 34 ? 1.12 42.656 2.096 1 46.25 34 SER B N 1
ATOM 2388 C CA . SER B 1 34 ? 1.461 41.344 2.617 1 46.25 34 SER B CA 1
ATOM 2389 C C . SER B 1 34 ? 0.994 40.25 1.675 1 46.25 34 SER B C 1
ATOM 2391 O O . SER B 1 34 ? -0.168 40.219 1.264 1 46.25 34 SER B O 1
ATOM 2393 N N . HIS B 1 35 ? 1.809 39.875 0.784 1 52.88 35 HIS B N 1
ATOM 2394 C CA . HIS B 1 35 ? 1.464 38.812 -0.136 1 52.88 35 HIS B CA 1
ATOM 2395 C C . HIS B 1 35 ? 0.495 37.812 0.509 1 52.88 35 HIS B C 1
ATOM 2397 O O . HIS B 1 35 ? 0.829 37.188 1.505 1 52.88 35 HIS B O 1
ATOM 2403 N N . ALA B 1 36 ? -0.687 38.031 0.563 1 69.81 36 ALA B N 1
ATOM 2404 C CA . ALA B 1 36 ? -1.816 37.25 1.074 1 69.81 36 ALA B CA 1
ATOM 2405 C C . ALA B 1 36 ? -1.636 35.75 0.792 1 69.81 36 ALA B C 1
ATOM 2407 O O . ALA B 1 36 ? -1.29 35.375 -0.325 1 69.81 36 ALA B O 1
ATOM 2408 N N . ILE B 1 37 ? -1.269 35 1.88 1 85.56 37 ILE B N 1
ATOM 2409 C CA . ILE B 1 37 ? -1.182 33.531 1.792 1 85.56 37 ILE B CA 1
ATOM 2410 C C . ILE B 1 37 ? -2.486 32.969 1.231 1 85.56 37 ILE B C 1
ATOM 2412 O O . ILE B 1 37 ? -3.566 33.25 1.759 1 85.56 37 ILE B O 1
ATOM 2416 N N . HIS B 1 38 ? -2.34 32.438 -0.031 1 90.44 38 HIS B N 1
ATOM 2417 C CA . HIS B 1 38 ? -3.518 31.797 -0.622 1 90.44 38 HIS B CA 1
ATOM 2418 C C . HIS B 1 38 ? -3.344 30.297 -0.724 1 90.44 38 HIS B C 1
ATOM 2420 O O . HIS B 1 38 ? -2.221 29.797 -0.856 1 90.44 38 HIS B O 1
ATOM 2426 N N . GLY B 1 39 ? -4.477 29.609 -0.585 1 94.12 39 GLY B N 1
ATOM 2427 C CA . GLY B 1 39 ? -4.469 28.172 -0.765 1 94.12 39 GLY B CA 1
ATOM 2428 C C . GLY B 1 39 ? -3.924 27.734 -2.113 1 94.12 39 GLY B C 1
ATOM 2429 O O . GLY B 1 39 ? -4.121 28.422 -3.117 1 94.12 39 GLY B O 1
ATOM 2430 N N . GLN B 1 40 ? -3.184 26.641 -2.125 1 93.69 40 GLN B N 1
ATOM 2431 C CA . GLN B 1 40 ? -2.576 26.109 -3.338 1 93.69 40 GLN B CA 1
ATOM 2432 C C . GLN B 1 40 ? -2.865 24.609 -3.48 1 93.69 40 GLN B C 1
ATOM 2434 O O . GLN B 1 40 ? -2.975 23.891 -2.482 1 93.69 40 GLN B O 1
ATOM 2439 N N . ASN B 1 41 ? -2.986 24.281 -4.793 1 91.94 41 ASN B N 1
ATOM 2440 C CA . ASN B 1 41 ? -3.139 22.844 -5.043 1 91.94 41 ASN B CA 1
ATOM 2441 C C . ASN B 1 41 ? -1.857 22.078 -4.723 1 91.94 41 ASN B C 1
ATOM 2443 O O . ASN B 1 41 ? -0.76 22.641 -4.812 1 91.94 41 ASN B O 1
ATOM 2447 N N . LEU B 1 42 ? -2.086 20.859 -4.375 1 92.94 42 LEU B N 1
ATOM 2448 C CA . LEU B 1 42 ? -0.931 20.031 -4.059 1 92.94 42 LEU B CA 1
ATOM 2449 C C . LEU B 1 42 ? -0.104 19.75 -5.309 1 92.94 42 LEU B C 1
ATOM 2451 O O . LEU B 1 42 ? -0.658 19.516 -6.383 1 92.94 42 LEU B O 1
ATOM 2455 N N . PRO B 1 43 ? 1.255 19.844 -5.164 1 90.88 43 PRO B N 1
ATOM 2456 C CA . PRO B 1 43 ? 2.076 19.344 -6.266 1 90.88 43 PRO B CA 1
ATOM 2457 C C . PRO B 1 43 ? 1.819 17.859 -6.574 1 90.88 43 PRO B C 1
ATOM 2459 O O . PRO B 1 43 ? 1.358 17.125 -5.703 1 90.88 43 PRO B O 1
ATOM 2462 N N . VAL B 1 44 ? 2.152 17.438 -7.758 1 89.62 44 VAL B N 1
ATOM 2463 C CA . VAL B 1 44 ? 1.872 16.078 -8.211 1 89.62 44 VAL B CA 1
ATOM 2464 C C . VAL B 1 44 ? 2.555 15.07 -7.289 1 89.62 44 VAL B C 1
ATOM 2466 O O . VAL B 1 44 ? 1.957 14.062 -6.914 1 89.62 44 VAL B O 1
ATOM 2469 N N . ALA B 1 45 ? 3.797 15.367 -6.93 1 89.88 45 ALA B N 1
ATOM 2470 C CA . ALA B 1 45 ? 4.562 14.469 -6.066 1 89.88 45 ALA B CA 1
ATOM 2471 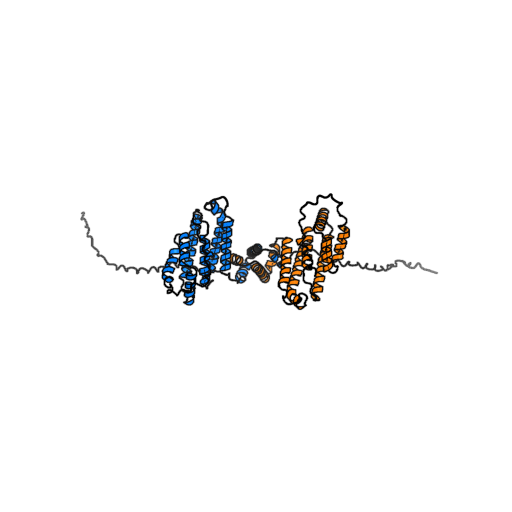C C . ALA B 1 45 ? 3.844 14.242 -4.738 1 89.88 45 ALA B C 1
ATOM 2473 O O . ALA B 1 45 ? 3.805 13.117 -4.234 1 89.88 45 ALA B O 1
ATOM 2474 N N . ARG B 1 46 ? 3.246 15.297 -4.219 1 92.88 46 ARG B N 1
ATOM 2475 C CA . ARG B 1 46 ? 2.529 15.203 -2.949 1 92.88 46 ARG B CA 1
ATOM 2476 C C . ARG B 1 46 ? 1.196 14.484 -3.123 1 92.88 46 ARG B C 1
ATOM 2478 O O . ARG B 1 46 ? 0.758 13.75 -2.232 1 92.88 46 ARG B O 1
ATOM 2485 N N . LYS B 1 47 ? 0.553 14.75 -4.258 1 91.94 47 LYS B N 1
ATOM 2486 C CA . LYS B 1 47 ? -0.703 14.07 -4.551 1 91.94 47 LYS B CA 1
ATOM 2487 C C . LYS B 1 47 ? -0.51 12.555 -4.59 1 91.94 47 LYS B C 1
ATOM 2489 O O . LYS B 1 47 ? -1.371 11.805 -4.125 1 91.94 47 LYS B O 1
ATOM 2494 N N . LEU B 1 48 ? 0.596 12.125 -5.098 1 92.19 48 LEU B N 1
ATOM 2495 C CA . LEU B 1 48 ? 0.89 10.695 -5.211 1 92.19 48 LEU B CA 1
ATOM 2496 C C . LEU B 1 48 ? 1.071 10.07 -3.83 1 92.19 48 LEU B C 1
ATOM 2498 O O . LEU B 1 48 ? 0.749 8.898 -3.631 1 92.19 48 LEU B O 1
ATOM 2502 N N . GLU B 1 49 ? 1.55 10.867 -2.877 1 92.69 49 GLU B N 1
ATOM 2503 C CA . GLU B 1 49 ? 1.806 10.367 -1.529 1 92.69 49 GLU B CA 1
ATOM 2504 C C . GLU B 1 49 ? 0.502 10.102 -0.782 1 92.69 49 GLU B C 1
ATOM 2506 O O . GLU B 1 49 ? 0.469 9.305 0.158 1 92.69 49 GLU B O 1
ATOM 2511 N N . VAL B 1 50 ? -0.534 10.805 -1.209 1 92.5 50 VAL B N 1
ATOM 2512 C CA . VAL B 1 50 ? -1.82 10.672 -0.532 1 92.5 50 VAL B CA 1
ATOM 2513 C C . VAL B 1 50 ? -2.527 9.406 -1.012 1 92.5 50 VAL B C 1
ATOM 2515 O O . VAL B 1 50 ? -3.363 8.852 -0.298 1 92.5 50 VAL B O 1
ATOM 2518 N N . LEU B 1 51 ? -2.232 8.914 -2.211 1 92.69 51 LEU B N 1
ATOM 2519 C CA . LEU B 1 51 ? -2.904 7.754 -2.791 1 92.69 51 LEU B CA 1
ATOM 2520 C C . LEU B 1 51 ? -2.41 6.461 -2.152 1 92.69 51 LEU B C 1
ATOM 2522 O O . LEU B 1 51 ? -1.229 6.344 -1.817 1 92.69 51 LEU B O 1
ATOM 2526 N N . ASP B 1 52 ? -3.35 5.535 -1.954 1 92.5 52 ASP B N 1
ATOM 2527 C CA . ASP B 1 52 ? -2.941 4.203 -1.514 1 92.5 52 ASP B CA 1
ATOM 2528 C C . ASP B 1 52 ? -2.494 3.346 -2.695 1 92.5 52 ASP B C 1
ATOM 2530 O O . ASP B 1 52 ? -2.457 3.818 -3.834 1 92.5 52 ASP B O 1
ATOM 2534 N N . ARG B 1 53 ? -2.096 2.17 -2.445 1 93.94 53 ARG B N 1
ATOM 2535 C CA . ARG B 1 53 ? -1.56 1.292 -3.479 1 93.94 53 ARG B CA 1
ATOM 2536 C C . ARG B 1 53 ? -2.561 1.109 -4.613 1 93.94 53 ARG B C 1
ATOM 2538 O O . ARG B 1 53 ? -2.201 1.214 -5.789 1 93.94 53 ARG B O 1
ATOM 2545 N N . GLU B 1 54 ? -3.816 0.758 -4.285 1 93.12 54 GLU B N 1
ATOM 2546 C CA . GLU B 1 54 ? -4.859 0.556 -5.285 1 93.12 54 GLU B CA 1
ATOM 2547 C C . GLU B 1 54 ? -5.066 1.812 -6.125 1 93.12 54 GLU B C 1
ATOM 2549 O O . GLU B 1 54 ? -5.246 1.729 -7.344 1 93.12 54 GLU B O 1
ATOM 2554 N N . GLY B 1 55 ? -4.996 2.922 -5.438 1 92.56 55 GLY B N 1
ATOM 2555 C CA . GLY B 1 55 ? -5.129 4.188 -6.145 1 92.56 55 GLY B CA 1
ATOM 2556 C C . GLY B 1 55 ? -4.004 4.438 -7.133 1 92.56 55 GLY B C 1
ATOM 2557 O O . GLY B 1 55 ? -4.242 4.918 -8.242 1 92.56 55 GLY B O 1
ATOM 2558 N N . LEU B 1 56 ? -2.801 4.168 -6.742 1 93.81 56 LEU B N 1
ATOM 2559 C CA . LEU B 1 56 ? -1.644 4.344 -7.613 1 93.81 56 LEU B CA 1
ATOM 2560 C C . LEU B 1 56 ? -1.724 3.408 -8.812 1 93.81 56 LEU B C 1
ATOM 2562 O O . LEU B 1 56 ? -1.431 3.812 -9.945 1 93.81 56 LEU B O 1
ATOM 2566 N N . GLN B 1 57 ? -2.139 2.203 -8.586 1 93.31 57 GLN B N 1
ATOM 2567 C CA . GLN B 1 57 ? -2.291 1.237 -9.664 1 93.31 57 GLN B CA 1
ATOM 2568 C C . GLN B 1 57 ? -3.34 1.701 -10.672 1 93.31 57 GLN B C 1
ATOM 2570 O O . GLN B 1 57 ? -3.129 1.609 -11.883 1 93.31 57 GLN B O 1
ATOM 2575 N N . GLN B 1 58 ? -4.438 2.137 -10.172 1 92.75 58 GLN B N 1
ATOM 2576 C CA . GLN B 1 58 ? -5.504 2.639 -11.031 1 92.75 58 GLN B CA 1
ATOM 2577 C C . GLN B 1 58 ? -5.031 3.838 -11.844 1 92.75 58 GLN B C 1
ATOM 2579 O O . GLN B 1 58 ? -5.371 3.963 -13.023 1 92.75 58 GLN B O 1
ATOM 2584 N N . LEU B 1 59 ? -4.324 4.688 -11.148 1 92.88 59 LEU B N 1
ATOM 2585 C CA . LEU B 1 59 ? -3.799 5.871 -11.82 1 92.88 59 LEU B CA 1
ATOM 2586 C C . LEU B 1 59 ? -2.912 5.48 -13 1 92.88 59 LEU B C 1
ATOM 2588 O O . LEU B 1 59 ? -3.016 6.062 -14.078 1 92.88 59 LEU B O 1
ATOM 2592 N N . ILE B 1 60 ? -2.035 4.523 -12.82 1 92.94 60 ILE B N 1
ATOM 2593 C CA . ILE B 1 60 ? -1.151 4.066 -13.891 1 92.94 60 ILE B CA 1
ATOM 2594 C C . ILE B 1 60 ? -1.979 3.457 -15.023 1 92.94 60 ILE B C 1
ATOM 2596 O O . ILE B 1 60 ? -1.703 3.693 -16.203 1 92.94 60 ILE B O 1
ATOM 2600 N N . GLY B 1 61 ? -2.951 2.672 -14.625 1 90.94 61 GLY B N 1
ATOM 2601 C CA . GLY B 1 61 ? -3.85 2.129 -15.633 1 90.94 61 GLY B CA 1
ATOM 2602 C C . GLY B 1 61 ? -4.531 3.199 -16.469 1 90.94 61 GLY B C 1
ATOM 2603 O O . GLY B 1 61 ? -4.605 3.084 -17.688 1 90.94 61 GLY B O 1
ATOM 2604 N N . ASP B 1 62 ? -4.973 4.23 -15.797 1 91 62 ASP B N 1
ATOM 2605 C CA . ASP B 1 62 ? -5.609 5.348 -16.484 1 91 62 ASP B CA 1
ATOM 2606 C C . ASP B 1 62 ? -4.621 6.051 -17.406 1 91 62 ASP B C 1
ATOM 2608 O O . ASP B 1 62 ? -4.988 6.484 -18.5 1 91 62 ASP B O 1
ATOM 2612 N N . LEU B 1 63 ? -3.469 6.215 -16.938 1 91.62 63 LEU B N 1
ATOM 2613 C CA . LEU B 1 63 ? -2.43 6.867 -17.734 1 91.62 63 LEU B CA 1
ATOM 2614 C C . LEU B 1 63 ? -2.141 6.078 -19 1 91.62 63 LEU B C 1
ATOM 2616 O O . LEU B 1 63 ? -1.927 6.66 -20.062 1 91.62 63 LEU B O 1
ATOM 2620 N N . ILE B 1 64 ? -2.137 4.766 -18.875 1 91.25 64 ILE B N 1
ATOM 2621 C CA . ILE B 1 64 ? -1.882 3.906 -20.031 1 91.25 64 ILE B CA 1
ATOM 2622 C C . ILE B 1 64 ? -3.01 4.062 -21.047 1 91.25 64 ILE B C 1
ATOM 2624 O O . ILE B 1 64 ? -2.764 4.086 -22.25 1 91.25 64 ILE B O 1
ATOM 2628 N N . GLN B 1 65 ? -4.203 4.102 -20.547 1 90.94 65 GLN B N 1
ATOM 2629 C CA . GLN B 1 65 ? -5.363 4.262 -21.406 1 90.94 65 GLN B CA 1
ATOM 2630 C C . GLN B 1 65 ? -5.32 5.598 -22.141 1 90.94 65 GLN B C 1
ATOM 2632 O O . GLN B 1 65 ? -5.641 5.664 -23.344 1 90.94 65 GLN B O 1
ATOM 2637 N N . LEU B 1 66 ? -4.848 6.648 -21.516 1 91.38 66 LEU B N 1
ATOM 2638 C CA . LEU B 1 66 ? -4.828 7.992 -22.094 1 91.38 66 LEU B CA 1
ATOM 2639 C C . LEU B 1 66 ? -3.559 8.219 -22.906 1 91.38 66 LEU B C 1
ATOM 2641 O O . LEU B 1 66 ? -3.561 9 -23.859 1 91.38 66 LEU B O 1
ATOM 2645 N N . HIS B 1 67 ? -2.504 7.551 -22.469 1 91.62 67 HIS B N 1
ATOM 2646 C CA . HIS B 1 67 ? -1.203 7.672 -23.125 1 91.62 67 HIS B CA 1
ATOM 2647 C C . HIS B 1 67 ? -0.605 6.297 -23.406 1 91.62 67 HIS B C 1
ATOM 2649 O O . HIS B 1 67 ? 0.376 5.898 -22.781 1 91.62 67 HIS B O 1
ATOM 2655 N N . PRO B 1 68 ? -1.113 5.613 -24.438 1 91.19 68 PRO B N 1
ATOM 2656 C CA . PRO B 1 68 ? -0.671 4.246 -24.719 1 91.19 68 PRO B CA 1
ATOM 2657 C C . PRO B 1 68 ? 0.823 4.16 -25.016 1 91.19 68 PRO B C 1
ATOM 2659 O O . PRO B 1 68 ? 1.432 3.1 -24.844 1 91.19 68 PRO B O 1
ATOM 2662 N N . GLU B 1 69 ? 1.413 5.328 -25.422 1 88.81 69 GLU B N 1
ATOM 2663 C CA . GLU B 1 69 ? 2.828 5.336 -25.781 1 88.81 69 GLU B CA 1
ATOM 2664 C C . GLU B 1 69 ? 3.707 5.023 -24.578 1 88.81 69 GLU B C 1
ATOM 2666 O O . GLU B 1 69 ? 4.855 4.605 -24.734 1 88.81 69 GLU B O 1
ATOM 2671 N N . ILE B 1 70 ? 3.18 5.184 -23.328 1 91.56 70 ILE B N 1
ATOM 2672 C CA . ILE B 1 70 ? 4.016 4.988 -22.156 1 91.56 70 ILE B CA 1
ATOM 2673 C C . ILE B 1 70 ? 4.102 3.5 -21.812 1 91.56 70 ILE B C 1
ATOM 2675 O O . ILE B 1 70 ? 4.93 3.088 -21 1 91.56 70 ILE B O 1
ATOM 2679 N N . GLU B 1 71 ? 3.26 2.684 -22.391 1 88.25 71 GLU B N 1
ATOM 2680 C CA . GLU B 1 71 ? 3.211 1.259 -22.094 1 88.25 71 GLU B CA 1
ATOM 2681 C C . GLU B 1 71 ? 4.559 0.591 -22.344 1 88.25 71 GLU B C 1
ATOM 2683 O O . GLU B 1 71 ? 5.004 -0.246 -21.562 1 88.25 71 GLU B O 1
ATOM 2688 N N . THR B 1 72 ? 5.133 0.943 -23.469 1 85.06 72 THR B N 1
ATOM 2689 C CA . THR B 1 72 ? 6.434 0.373 -23.812 1 85.06 72 THR B CA 1
ATOM 2690 C C . THR B 1 72 ? 7.477 0.753 -22.766 1 85.06 72 THR B C 1
ATOM 2692 O O . THR B 1 72 ? 8.312 -0.072 -22.391 1 85.06 72 THR B O 1
ATOM 2695 N N . THR B 1 73 ? 7.414 2.006 -22.312 1 87 73 THR B N 1
ATOM 2696 C CA . THR B 1 73 ? 8.328 2.471 -21.266 1 87 73 THR B CA 1
ATOM 2697 C C . THR B 1 73 ? 8.102 1.696 -19.969 1 87 73 THR B C 1
ATOM 2699 O O . THR B 1 73 ? 9.062 1.333 -19.297 1 87 73 THR B O 1
ATOM 2702 N N . LEU B 1 74 ? 6.887 1.43 -19.656 1 88 74 LEU B N 1
ATOM 2703 C CA . LEU B 1 74 ? 6.531 0.713 -18.438 1 88 74 LEU B CA 1
ATOM 2704 C C . LEU B 1 74 ? 7.09 -0.706 -18.453 1 88 74 LEU B C 1
ATOM 2706 O O . LEU B 1 74 ? 7.617 -1.185 -17.453 1 88 74 LEU B O 1
ATOM 2710 N N . VAL B 1 75 ? 7.031 -1.393 -19.578 1 81 75 VAL B N 1
ATOM 2711 C CA . VAL B 1 75 ? 7.512 -2.762 -19.719 1 81 75 VAL B CA 1
ATOM 2712 C C . VAL B 1 75 ? 9.016 -2.809 -19.453 1 81 75 VAL B C 1
ATOM 2714 O O . VAL B 1 75 ? 9.516 -3.746 -18.828 1 81 75 VAL B O 1
ATOM 2717 N N . ASN B 1 76 ? 9.703 -1.763 -19.812 1 79.5 76 ASN B N 1
ATOM 2718 C CA . ASN B 1 76 ? 11.156 -1.714 -19.688 1 79.5 76 ASN B CA 1
ATOM 2719 C C . ASN B 1 76 ? 11.578 -1.219 -18.297 1 79.5 76 ASN B C 1
ATOM 2721 O O . ASN B 1 76 ? 12.672 -1.549 -17.828 1 79.5 76 ASN B O 1
ATOM 2725 N N . GLN B 1 77 ? 10.789 -0.401 -17.688 1 76.62 77 GLN B N 1
ATOM 2726 C CA . GLN B 1 77 ? 11.164 0.248 -16.438 1 76.62 77 GLN B CA 1
ATOM 2727 C C . GLN B 1 77 ? 10.875 -0.654 -15.242 1 76.62 77 GLN B C 1
ATOM 2729 O O . GLN B 1 77 ? 11.492 -0.512 -14.188 1 76.62 77 GLN B O 1
ATOM 2734 N N . ILE B 1 78 ? 9.93 -1.546 -15.383 1 76.56 78 ILE B N 1
ATOM 2735 C CA . ILE B 1 78 ? 9.617 -2.42 -14.25 1 76.56 78 ILE B CA 1
ATOM 2736 C C . ILE B 1 78 ? 10.57 -3.615 -14.25 1 76.56 78 ILE B C 1
ATOM 2738 O O . ILE B 1 78 ? 10.344 -4.594 -14.969 1 76.56 78 ILE B O 1
ATOM 2742 N N . PRO B 1 79 ? 11.812 -3.404 -13.984 1 61.88 79 PRO B N 1
ATOM 2743 C CA . PRO B 1 79 ? 12.758 -4.504 -14.164 1 61.88 79 PRO B CA 1
ATOM 2744 C C . PRO B 1 79 ? 12.586 -5.609 -13.117 1 61.88 79 PRO B C 1
ATOM 2746 O O . PRO B 1 79 ? 13.125 -6.707 -13.289 1 61.88 79 PRO B O 1
ATOM 2749 N N . THR B 1 80 ? 11.945 -5.305 -12.125 1 65.75 80 THR B N 1
ATOM 2750 C CA . THR B 1 80 ? 12.047 -6.25 -11.016 1 65.75 80 THR B CA 1
ATOM 2751 C C . THR B 1 80 ? 11.211 -7.496 -11.297 1 65.75 80 THR B C 1
ATOM 2753 O O . THR B 1 80 ? 10.062 -7.398 -11.727 1 65.75 80 THR B O 1
ATOM 2756 N N . ARG B 1 81 ? 11.977 -8.531 -11.375 1 82.31 81 ARG B N 1
ATOM 2757 C CA . ARG B 1 81 ? 11.344 -9.852 -11.414 1 82.31 81 ARG B CA 1
ATOM 2758 C C . ARG B 1 81 ? 10.719 -10.195 -10.07 1 82.31 81 ARG B C 1
ATOM 2760 O O . ARG B 1 81 ? 11.367 -10.078 -9.023 1 82.31 81 ARG B O 1
ATOM 2767 N N . PRO B 1 82 ? 9.461 -10.461 -10.195 1 90.75 82 PRO B N 1
ATOM 2768 C CA . PRO B 1 82 ? 8.844 -10.844 -8.922 1 90.75 82 PRO B CA 1
ATOM 2769 C C . PRO B 1 82 ? 9.398 -12.156 -8.367 1 90.75 82 PRO B C 1
ATOM 2771 O O . PRO B 1 82 ? 9.805 -13.031 -9.133 1 90.75 82 PRO B O 1
ATOM 2774 N N . THR B 1 83 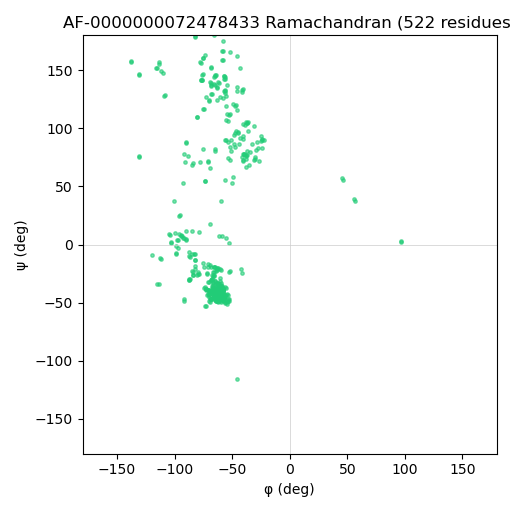? 9.461 -12.172 -7.086 1 94 83 THR B N 1
ATOM 2775 C CA . THR B 1 83 ? 9.852 -13.43 -6.449 1 94 83 THR B CA 1
ATOM 2776 C C . THR B 1 83 ? 8.703 -14.43 -6.473 1 94 83 THR B C 1
ATOM 2778 O O . THR B 1 83 ? 7.543 -14.047 -6.656 1 94 83 THR B O 1
ATOM 2781 N N . VAL B 1 84 ? 9.047 -15.703 -6.301 1 96.94 84 VAL B N 1
ATOM 2782 C CA . VAL B 1 84 ? 8.039 -16.75 -6.25 1 96.94 84 VAL B CA 1
ATOM 2783 C C . VAL B 1 84 ? 7.062 -16.484 -5.109 1 96.94 84 VAL B C 1
ATOM 2785 O O . VAL B 1 84 ? 5.848 -16.578 -5.281 1 96.94 84 VAL B O 1
ATOM 2788 N N . GLU B 1 85 ? 7.617 -16.078 -3.98 1 97.06 85 GLU B N 1
ATOM 2789 C CA . GLU B 1 85 ? 6.801 -15.828 -2.797 1 97.06 85 GLU B CA 1
ATOM 2790 C C . GLU B 1 85 ? 5.809 -14.695 -3.043 1 97.06 85 GLU B C 1
ATOM 2792 O O . GLU B 1 85 ? 4.652 -14.773 -2.625 1 97.06 85 GLU B O 1
ATOM 2797 N N . GLN B 1 86 ? 6.25 -13.711 -3.664 1 95.12 86 GLN B N 1
ATOM 2798 C CA . GLN B 1 86 ? 5.375 -12.586 -3.984 1 95.12 86 GLN B CA 1
ATOM 2799 C C . GLN B 1 86 ? 4.215 -13.031 -4.875 1 95.12 86 GLN B C 1
ATOM 2801 O O . GLN B 1 86 ? 3.068 -12.633 -4.648 1 95.12 86 GLN B O 1
ATOM 2806 N N . CYS B 1 87 ? 4.535 -13.828 -5.871 1 97.56 87 CYS B N 1
ATOM 2807 C CA . CYS B 1 87 ? 3.516 -14.297 -6.801 1 97.56 87 CYS B CA 1
ATOM 2808 C C . CYS B 1 87 ? 2.529 -15.227 -6.105 1 97.56 87 CYS B C 1
ATOM 2810 O O . CYS B 1 87 ? 1.329 -15.188 -6.383 1 97.56 87 CYS B O 1
ATOM 2812 N N . ILE B 1 88 ? 3.008 -16 -5.176 1 98.25 88 ILE B N 1
ATOM 2813 C CA . ILE B 1 88 ? 2.139 -16.891 -4.41 1 98.25 88 ILE B CA 1
ATOM 2814 C C . ILE B 1 88 ? 1.185 -16.062 -3.553 1 98.25 88 ILE B C 1
ATOM 2816 O O . ILE B 1 88 ? -0.011 -16.344 -3.48 1 98.25 88 ILE B O 1
ATOM 2820 N N . ASP B 1 89 ? 1.692 -15.062 -3.004 1 97.69 89 ASP B N 1
ATOM 2821 C CA . ASP B 1 89 ? 0.862 -14.18 -2.189 1 97.69 89 ASP B CA 1
ATOM 2822 C C . ASP B 1 89 ? -0.255 -13.555 -3.021 1 97.69 89 ASP B C 1
ATOM 2824 O O . ASP B 1 89 ? -1.381 -13.398 -2.543 1 97.69 89 ASP B O 1
ATOM 2828 N N . ILE B 1 90 ? 0.088 -13.234 -4.195 1 97.44 90 ILE B N 1
ATOM 2829 C CA . ILE B 1 90 ? -0.884 -12.57 -5.059 1 97.44 90 ILE B CA 1
ATOM 2830 C C . ILE B 1 90 ? -1.997 -13.555 -5.426 1 97.44 90 ILE B C 1
ATOM 2832 O O . ILE B 1 90 ? -3.18 -13.203 -5.371 1 97.44 90 ILE B O 1
ATOM 2836 N N . ILE B 1 91 ? -1.69 -14.773 -5.832 1 98.38 91 ILE B N 1
ATOM 2837 C CA . ILE B 1 91 ? -2.74 -15.711 -6.207 1 98.38 91 ILE B CA 1
ATOM 2838 C C . ILE B 1 91 ? -3.57 -16.078 -4.98 1 98.38 91 ILE B C 1
ATOM 2840 O O . ILE B 1 91 ? -4.777 -16.312 -5.082 1 98.38 91 ILE B O 1
ATOM 2844 N N . ARG B 1 92 ? -2.988 -16.125 -3.848 1 98.31 92 ARG B N 1
ATOM 2845 C CA . ARG B 1 92 ? -3.732 -16.391 -2.621 1 98.31 92 ARG B CA 1
ATOM 2846 C C . ARG B 1 92 ? -4.711 -15.25 -2.328 1 98.31 92 ARG B C 1
ATOM 2848 O O . ARG B 1 92 ? -5.832 -15.492 -1.871 1 98.31 92 ARG B O 1
ATOM 2855 N N . ALA B 1 93 ? -4.207 -14.094 -2.551 1 97.56 93 ALA B N 1
ATOM 2856 C CA . ALA B 1 93 ? -5.098 -12.953 -2.367 1 97.56 93 ALA B CA 1
ATOM 2857 C C . ALA B 1 93 ? -6.293 -13.031 -3.311 1 97.56 93 ALA B C 1
ATOM 2859 O O . ALA B 1 93 ? -7.414 -12.688 -2.93 1 97.56 93 ALA B O 1
ATOM 2860 N N . LYS B 1 94 ? -6.047 -13.414 -4.574 1 98.12 94 LYS B N 1
ATOM 2861 C CA . LYS B 1 94 ? -7.141 -13.602 -5.527 1 98.12 94 LYS B CA 1
ATOM 2862 C C . LYS B 1 94 ? -8.102 -14.688 -5.062 1 98.12 94 LYS B C 1
ATOM 2864 O O . LYS B 1 94 ? -9.312 -14.57 -5.234 1 98.12 94 LYS B O 1
ATOM 2869 N N . TYR B 1 95 ? -7.586 -15.734 -4.469 1 98.31 95 TYR B N 1
ATOM 2870 C CA . TYR B 1 95 ? -8.414 -16.781 -3.896 1 98.31 95 TYR B CA 1
ATOM 2871 C C . TYR B 1 95 ? -9.273 -16.25 -2.762 1 98.31 95 TYR B C 1
ATOM 2873 O O . TYR B 1 95 ? -10.469 -16.531 -2.693 1 98.31 95 TYR B O 1
ATOM 2881 N N . ASP B 1 96 ? -8.688 -15.477 -1.909 1 98.12 96 ASP B N 1
ATOM 2882 C CA . ASP B 1 96 ? -9.43 -14.883 -0.8 1 98.12 96 ASP B CA 1
ATOM 2883 C C . ASP B 1 96 ? -10.578 -14.016 -1.308 1 98.12 96 ASP B C 1
ATOM 2885 O O . ASP B 1 96 ? -11.641 -13.953 -0.686 1 98.12 96 ASP B O 1
ATOM 2889 N N . ASP B 1 97 ? -10.344 -13.367 -2.4 1 97.25 97 ASP B N 1
ATOM 2890 C CA . ASP B 1 97 ? -11.398 -12.562 -3.01 1 97.25 97 ASP B CA 1
ATOM 2891 C C . ASP B 1 97 ? -12.578 -13.438 -3.43 1 97.25 97 ASP B C 1
ATOM 2893 O O . ASP B 1 97 ? -13.734 -13.039 -3.281 1 97.25 97 ASP B O 1
ATOM 2897 N N . VAL B 1 98 ? -12.297 -14.594 -4.027 1 96.94 98 VAL B N 1
ATOM 2898 C CA . VAL B 1 98 ? -13.352 -15.523 -4.418 1 96.94 98 VAL B CA 1
ATOM 2899 C C . VAL B 1 98 ? -14.172 -15.914 -3.191 1 96.94 98 VAL B C 1
ATOM 2901 O O . VAL B 1 98 ? -15.406 -15.844 -3.209 1 96.94 98 VAL B O 1
ATOM 2904 N N . ILE B 1 99 ? -13.508 -16.281 -2.111 1 95.44 99 ILE B N 1
ATOM 2905 C CA . ILE B 1 99 ? -14.156 -16.766 -0.898 1 95.44 99 ILE B CA 1
ATOM 2906 C C . ILE B 1 99 ? -14.969 -15.641 -0.258 1 95.44 99 ILE B C 1
ATOM 2908 O O . ILE B 1 99 ? -16.094 -15.867 0.21 1 95.44 99 ILE B O 1
ATOM 2912 N N . ALA B 1 100 ? -14.43 -14.453 -0.288 1 95.69 100 ALA B N 1
ATOM 2913 C CA . ALA B 1 100 ? -15.062 -13.297 0.35 1 95.69 100 ALA B CA 1
ATOM 2914 C C . ALA B 1 100 ? -16.375 -12.938 -0.344 1 95.69 100 ALA B C 1
ATOM 2916 O O . ALA B 1 100 ? -17.25 -12.312 0.259 1 95.69 100 ALA B O 1
ATOM 2917 N N . HIS B 1 101 ? -16.531 -13.312 -1.617 1 94.88 101 HIS B N 1
ATOM 2918 C CA . HIS B 1 101 ? -17.703 -12.891 -2.373 1 94.88 101 HIS B CA 1
ATOM 2919 C C . HIS B 1 101 ? -18.703 -14.039 -2.537 1 94.88 101 HIS B C 1
ATOM 2921 O O . HIS B 1 101 ? -19.672 -13.922 -3.279 1 94.88 101 HIS B O 1
ATOM 2927 N N . LEU B 1 102 ? -18.469 -15.125 -1.85 1 93 102 LEU B N 1
ATOM 2928 C CA . LEU B 1 102 ? -19.453 -16.203 -1.809 1 93 102 LEU B CA 1
ATOM 2929 C C . LEU B 1 102 ? -20.688 -15.789 -1.026 1 93 102 LEU B C 1
ATOM 2931 O O . LEU B 1 102 ? -20.578 -15.117 0.002 1 93 102 LEU B O 1
ATOM 2935 N N . PRO B 1 103 ? -21.828 -16.219 -1.58 1 88.88 103 PRO B N 1
ATOM 2936 C CA . PRO B 1 103 ? -23.031 -15.898 -0.811 1 88.88 103 PRO B CA 1
ATOM 2937 C C . PRO B 1 103 ? -23.078 -16.625 0.533 1 88.88 103 PRO B C 1
ATOM 2939 O O . PRO B 1 103 ? -22.609 -17.766 0.646 1 88.88 103 PRO B O 1
ATOM 2942 N N . TYR B 1 104 ? -23.484 -15.945 1.546 1 79.81 104 TYR B N 1
ATOM 2943 C CA . TYR B 1 104 ? -23.531 -16.5 2.895 1 79.81 104 TYR B CA 1
ATOM 2944 C C . TYR B 1 104 ? -24.656 -17.531 3.023 1 79.81 104 TYR B C 1
ATOM 2946 O O . TYR B 1 104 ? -24.5 -18.547 3.699 1 79.81 104 TYR B O 1
ATOM 2954 N N . LYS B 1 105 ? -25.797 -17.312 2.529 1 69.62 105 LYS B N 1
ATOM 2955 C CA . LYS B 1 105 ? -27.016 -18.062 2.861 1 69.62 105 LYS B CA 1
ATOM 2956 C C . LYS B 1 105 ? -27.281 -19.141 1.824 1 69.62 105 LYS B C 1
ATOM 2958 O O . LYS B 1 105 ? -28.25 -19.891 1.949 1 69.62 105 LYS B O 1
ATOM 2963 N N . CYS B 1 106 ? -26.531 -19.219 0.853 1 68 106 CYS B N 1
ATOM 2964 C CA . CYS B 1 106 ? -26.859 -20.188 -0.199 1 68 106 CYS B CA 1
ATOM 2965 C C . CYS B 1 106 ? -25.812 -21.297 -0.263 1 68 106 CYS B C 1
ATOM 2967 O O . CYS B 1 106 ? -24.75 -21.172 0.34 1 68 106 CYS B O 1
ATOM 2969 N N . SER B 1 107 ? -26.312 -22.406 -0.819 1 74.69 107 SER B N 1
ATOM 2970 C CA . SER B 1 107 ? -25.359 -23.484 -1.036 1 74.69 107 SER B CA 1
ATOM 2971 C C . SER B 1 107 ? -24.188 -23 -1.889 1 74.69 107 SER B C 1
ATOM 2973 O O . SER B 1 107 ? -24.375 -22.391 -2.938 1 74.69 107 SER B O 1
ATOM 2975 N N . VAL B 1 108 ? -23.062 -23.266 -1.452 1 72.38 108 VAL B N 1
ATOM 2976 C CA . VAL B 1 108 ? -21.828 -22.891 -2.131 1 72.38 108 VAL B CA 1
ATOM 2977 C C . VAL B 1 108 ? -21.75 -23.578 -3.488 1 72.38 108 VAL B C 1
ATOM 2979 O O . VAL B 1 108 ? -21.172 -23.047 -4.434 1 72.38 108 VAL B O 1
ATOM 2982 N N . GLU B 1 109 ? -22.531 -24.656 -3.629 1 76.5 109 GLU B N 1
ATOM 2983 C CA . GLU B 1 109 ? -22.406 -25.438 -4.848 1 76.5 109 GLU B CA 1
ATOM 2984 C C . GLU B 1 109 ? -23.469 -25.062 -5.871 1 76.5 109 GLU B C 1
ATOM 2986 O O . GLU B 1 109 ? -23.453 -25.547 -7.004 1 76.5 109 GLU B O 1
ATOM 2991 N N . SER B 1 110 ? -24.219 -24.125 -5.555 1 79.44 110 SER B N 1
ATOM 2992 C CA . SER B 1 110 ? -25.344 -23.75 -6.406 1 79.44 110 SER B CA 1
ATOM 2993 C C . SER B 1 110 ? -24.875 -22.953 -7.617 1 79.44 110 SER B C 1
ATOM 2995 O O . SER B 1 110 ? -23.797 -22.375 -7.605 1 79.44 110 SER B O 1
ATOM 2997 N N . ASP B 1 111 ? -25.734 -23 -8.703 1 86.81 111 ASP B N 1
ATOM 2998 C CA . ASP B 1 111 ? -25.469 -22.188 -9.891 1 86.81 111 ASP B CA 1
ATOM 2999 C C . ASP B 1 111 ? -25.438 -20.703 -9.555 1 86.81 111 ASP B C 1
ATOM 3001 O O . ASP B 1 111 ? -24.672 -19.953 -10.141 1 86.81 111 ASP B O 1
ATOM 3005 N N . TYR B 1 112 ? -26.281 -20.406 -8.625 1 86.12 112 TYR B N 1
ATOM 3006 C CA . TYR B 1 112 ? -26.312 -19.016 -8.211 1 86.12 112 TYR B CA 1
ATOM 3007 C C . TYR B 1 112 ? -24.984 -18.594 -7.59 1 86.12 112 TYR B C 1
ATOM 3009 O O . TYR B 1 112 ? -24.453 -17.531 -7.906 1 86.12 112 TYR B O 1
ATOM 3017 N N . SER B 1 113 ? -24.438 -19.375 -6.684 1 91.19 113 SER B N 1
ATOM 3018 C CA . SER B 1 113 ? -23.172 -19.094 -6.031 1 91.19 113 SER B CA 1
ATOM 3019 C C . SER B 1 113 ? -22.031 -18.969 -7.051 1 91.19 113 SER B C 1
ATOM 3021 O O . SER B 1 113 ? -21.219 -18.062 -6.965 1 91.19 113 SER B O 1
ATOM 3023 N N . TYR B 1 114 ? -22.016 -19.844 -8.008 1 93.88 114 TYR B N 1
ATOM 3024 C CA . TYR B 1 114 ? -20.984 -19.797 -9.039 1 93.88 114 TYR B CA 1
ATOM 3025 C C . TYR B 1 114 ? -21.078 -18.5 -9.844 1 93.88 114 TYR B C 1
ATOM 3027 O O . TYR B 1 114 ? -20.078 -17.828 -10.055 1 93.88 114 TYR B O 1
ATOM 3035 N N . LEU B 1 115 ? -22.281 -18.234 -10.25 1 94 115 LEU B N 1
ATOM 3036 C CA . LEU B 1 115 ? -22.453 -17.062 -11.102 1 94 115 LEU B CA 1
ATOM 3037 C C . LEU B 1 115 ? -22.016 -15.789 -10.383 1 94 115 LEU B C 1
ATOM 3039 O O . LEU B 1 115 ? -21.484 -14.875 -11.016 1 94 115 LEU B O 1
ATOM 3043 N N . ARG B 1 116 ? -22.125 -15.758 -9.086 1 93.44 116 ARG B N 1
ATOM 3044 C CA . ARG B 1 116 ? -21.734 -14.602 -8.289 1 93.44 116 ARG B CA 1
ATOM 3045 C C . ARG B 1 116 ? -20.203 -14.461 -8.258 1 93.44 116 ARG B C 1
ATOM 3047 O O . ARG B 1 116 ? -19.688 -13.344 -8.305 1 93.44 116 ARG B O 1
ATOM 3054 N N . VAL B 1 117 ? -19.547 -15.555 -8.172 1 96.31 117 VAL B N 1
ATOM 3055 C CA . VAL B 1 117 ? -18.109 -15.461 -7.941 1 96.31 117 VAL B CA 1
ATOM 3056 C C . VAL B 1 117 ? -17.375 -15.734 -9.25 1 96.31 117 VAL B C 1
ATOM 3058 O O . VAL B 1 117 ? -16.141 -15.703 -9.281 1 96.31 117 VAL B O 1
ATOM 3061 N N . LYS B 1 118 ? -18.031 -15.969 -10.352 1 97.19 118 LYS B N 1
ATOM 3062 C CA . LYS B 1 118 ? -17.453 -16.312 -11.648 1 97.19 118 LYS B CA 1
ATOM 3063 C C . LYS B 1 118 ? -16.391 -15.297 -12.07 1 97.19 118 LYS B C 1
ATOM 3065 O O . LYS B 1 118 ? -15.289 -15.672 -12.461 1 97.19 118 LYS B O 1
ATOM 3070 N N . PRO B 1 119 ? -16.703 -14.016 -11.945 1 97.38 119 PRO B N 1
ATOM 3071 C CA . PRO B 1 119 ? -15.672 -13.062 -12.367 1 97.38 119 PRO B CA 1
ATOM 3072 C C . PRO B 1 119 ? -14.398 -13.164 -11.531 1 97.38 119 PRO B C 1
ATOM 3074 O O . PRO B 1 119 ? -13.297 -12.977 -12.055 1 97.38 119 PRO B O 1
ATOM 3077 N N . TYR B 1 120 ? -14.484 -13.469 -10.312 1 97.88 120 TYR B N 1
ATOM 3078 C CA . TYR B 1 120 ? -13.336 -13.594 -9.414 1 97.88 120 TYR B CA 1
ATOM 3079 C C . TYR B 1 120 ? -12.547 -14.867 -9.719 1 97.88 120 TYR B C 1
ATOM 3081 O O . TYR B 1 120 ? -11.312 -14.867 -9.672 1 97.88 120 TYR B O 1
ATOM 3089 N N . ILE B 1 121 ? -13.266 -15.906 -10.031 1 98.12 121 ILE B N 1
ATOM 3090 C CA . ILE B 1 121 ? -12.617 -17.156 -10.398 1 98.12 121 ILE B CA 1
ATOM 3091 C C . ILE B 1 121 ? -11.844 -16.984 -11.703 1 98.12 121 ILE B C 1
ATOM 3093 O O . ILE B 1 121 ? -10.711 -17.438 -11.828 1 98.12 121 ILE B O 1
ATOM 3097 N N . ARG B 1 122 ? -12.484 -16.328 -12.633 1 98.06 122 ARG B N 1
ATOM 3098 C CA . ARG B 1 122 ? -11.828 -16.062 -13.914 1 98.06 122 ARG B CA 1
ATOM 3099 C C . ARG B 1 122 ? -10.539 -15.273 -13.719 1 98.06 122 ARG B C 1
ATOM 3101 O O . ARG B 1 122 ? -9.516 -15.578 -14.336 1 98.06 122 ARG B O 1
ATOM 3108 N N . GLU B 1 123 ? -10.586 -14.297 -12.852 1 98.12 123 GLU B N 1
ATOM 3109 C CA . GLU B 1 123 ? -9.406 -13.484 -12.578 1 98.12 123 GLU B CA 1
ATOM 3110 C C . GLU B 1 123 ? -8.32 -14.305 -11.891 1 98.12 123 GLU B C 1
ATOM 3112 O O . GLU B 1 123 ? -7.133 -14.164 -12.203 1 98.12 123 GLU B O 1
ATOM 3117 N N . LEU B 1 124 ? -8.711 -15.109 -10.953 1 98.56 124 LEU B N 1
ATOM 3118 C CA . LEU B 1 124 ? -7.762 -15.984 -10.273 1 98.56 124 LEU B CA 1
ATOM 3119 C C . LEU B 1 124 ? -7.055 -16.891 -11.273 1 98.56 124 LEU B C 1
ATOM 3121 O O . LEU B 1 124 ? -5.824 -16.984 -11.273 1 98.56 124 LEU B O 1
ATOM 3125 N N . LEU B 1 125 ? -7.809 -17.516 -12.125 1 98.62 125 LEU B N 1
ATOM 3126 C CA . LEU B 1 125 ? -7.25 -18.453 -13.086 1 98.62 125 LEU B CA 1
ATOM 3127 C C . LEU B 1 125 ? -6.367 -17.734 -14.102 1 98.62 125 LEU B C 1
ATOM 3129 O O . LEU B 1 125 ? -5.309 -18.25 -14.477 1 98.62 125 LEU B O 1
ATOM 3133 N N . ALA B 1 126 ? -6.766 -16.562 -14.516 1 98.25 126 ALA B N 1
ATOM 3134 C CA . ALA B 1 126 ? -5.949 -15.773 -15.43 1 98.25 126 ALA B CA 1
ATOM 3135 C C . ALA B 1 126 ? -4.617 -15.391 -14.789 1 98.25 126 ALA B C 1
ATOM 3137 O O . ALA B 1 126 ? -3.566 -15.492 -15.43 1 98.25 126 ALA B O 1
ATOM 3138 N N . CYS B 1 127 ? -4.695 -14.961 -13.578 1 98.31 127 CYS B N 1
ATOM 3139 C CA . CYS B 1 127 ? -3.504 -14.594 -12.828 1 98.31 127 CYS B CA 1
ATOM 3140 C C . CYS B 1 127 ? -2.564 -15.781 -12.672 1 98.31 127 CYS B C 1
ATOM 3142 O O . CYS B 1 127 ? -1.359 -15.664 -12.898 1 98.31 127 CYS B O 1
ATOM 3144 N N . MET B 1 128 ? -3.111 -16.906 -12.297 1 98.44 128 MET B N 1
ATOM 3145 C CA . MET B 1 128 ? -2.328 -18.125 -12.156 1 98.44 128 MET B CA 1
ATOM 3146 C C . MET B 1 128 ? -1.621 -18.469 -13.461 1 98.44 128 MET B C 1
ATOM 3148 O O . MET B 1 128 ? -0.437 -18.812 -13.461 1 98.44 128 MET B O 1
ATOM 3152 N N . SER B 1 129 ? -2.332 -18.375 -14.469 1 98 129 SER B N 1
ATOM 3153 C CA . SER B 1 129 ? -1.772 -18.672 -15.781 1 98 129 SER B CA 1
ATOM 3154 C C . SER B 1 129 ? -0.608 -17.75 -16.109 1 98 129 SER B C 1
ATOM 3156 O O . SER B 1 129 ? 0.445 -18.203 -16.562 1 98 129 SER B O 1
ATOM 3158 N N . ASP B 1 130 ? -0.806 -16.484 -15.875 1 97.25 130 ASP B N 1
ATOM 3159 C CA . ASP B 1 130 ? 0.25 -15.508 -16.141 1 97.25 130 ASP B CA 1
ATOM 3160 C C . ASP B 1 130 ? 1.521 -15.852 -15.359 1 97.25 130 ASP B C 1
ATOM 3162 O O . ASP B 1 130 ? 2.617 -15.844 -15.922 1 97.25 130 ASP B O 1
ATOM 3166 N N . PHE B 1 131 ? 1.385 -16.156 -14.141 1 97.94 131 PHE B N 1
ATOM 3167 C CA . PHE B 1 131 ? 2.549 -16.422 -13.305 1 97.94 131 PHE B CA 1
ATOM 3168 C C . PHE B 1 131 ? 3.184 -17.75 -13.656 1 97.94 131 PHE B C 1
ATOM 3170 O O . PHE B 1 131 ? 4.41 -17.891 -13.633 1 97.94 131 PHE B O 1
ATOM 3177 N N . ILE B 1 132 ? 2.359 -18.766 -13.953 1 98.19 132 ILE B N 1
ATOM 3178 C CA . ILE B 1 132 ? 2.906 -20.047 -14.352 1 98.19 132 ILE B CA 1
ATOM 3179 C C . ILE B 1 132 ? 3.791 -19.875 -15.586 1 98.19 132 ILE B C 1
ATOM 3181 O O . ILE B 1 132 ? 4.918 -20.375 -15.625 1 98.19 132 ILE B O 1
ATOM 3185 N N . LEU B 1 133 ? 3.309 -19.156 -16.547 1 96.88 133 LEU B N 1
ATOM 3186 C CA . LEU B 1 133 ? 4.074 -18.922 -17.766 1 96.88 133 LEU B CA 1
ATOM 3187 C C . LEU B 1 133 ? 5.34 -18.125 -17.469 1 96.88 133 LEU B C 1
ATOM 3189 O O . 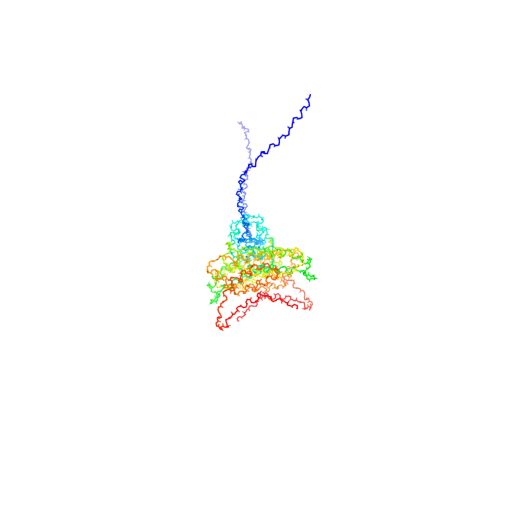LEU B 1 133 ? 6.391 -18.375 -18.078 1 96.88 133 LEU B O 1
ATOM 3193 N N . HIS B 1 134 ? 5.234 -17.234 -16.547 1 96 134 HIS B N 1
ATOM 3194 C CA . HIS B 1 134 ? 6.383 -16.406 -16.172 1 96 134 HIS B CA 1
ATOM 3195 C C . HIS B 1 134 ? 7.488 -17.266 -15.547 1 96 134 HIS B C 1
ATOM 3197 O O . HIS B 1 134 ? 8.672 -16.953 -15.719 1 96 134 HIS B O 1
ATOM 3203 N N . PHE B 1 135 ? 7.141 -18.344 -14.859 1 97.19 135 PHE B N 1
ATOM 3204 C CA . PHE B 1 135 ? 8.117 -19.156 -14.148 1 97.19 135 PHE B CA 1
ATOM 3205 C C . PHE B 1 135 ? 8.562 -20.344 -15 1 97.19 135 PHE B C 1
ATOM 3207 O O . PHE B 1 135 ? 9 -21.359 -14.469 1 97.19 135 PHE B O 1
ATOM 3214 N N . LEU B 1 136 ? 8.43 -20.141 -16.281 1 95.81 136 LEU B N 1
ATOM 3215 C CA . LEU B 1 136 ? 8.938 -21.141 -17.234 1 95.81 136 LEU B CA 1
ATOM 3216 C C . LEU B 1 136 ? 10.062 -20.562 -18.078 1 95.81 136 LEU B C 1
ATOM 3218 O O . LEU B 1 136 ? 10.117 -19.344 -18.297 1 95.81 136 LEU B O 1
ATOM 3222 N N . PRO B 1 137 ? 10.977 -21.438 -18.547 1 92.88 137 PRO B N 1
ATOM 3223 C CA . PRO B 1 137 ? 12 -20.969 -19.484 1 92.88 137 PRO B CA 1
ATOM 3224 C C . PRO B 1 137 ? 11.422 -20.5 -20.812 1 92.88 137 PRO B C 1
ATOM 3226 O O . PRO B 1 137 ? 10.375 -21 -21.25 1 92.88 137 PRO B O 1
ATOM 3229 N N . PRO B 1 138 ? 11.992 -19.453 -21.5 1 93.19 138 PRO B N 1
ATOM 3230 C CA . PRO B 1 138 ? 13.297 -18.875 -21.188 1 93.19 138 PRO B CA 1
ATOM 3231 C C . PRO B 1 138 ? 13.203 -17.719 -20.188 1 93.19 138 PRO B C 1
ATOM 3233 O O . PRO B 1 138 ? 14.227 -17.141 -19.828 1 93.19 138 PRO B O 1
ATOM 3236 N N . VAL B 1 139 ? 12.086 -17.406 -19.656 1 92.75 139 VAL B N 1
ATOM 3237 C CA . VAL B 1 139 ? 11.93 -16.266 -18.734 1 92.75 139 VAL B CA 1
ATOM 3238 C C . VAL B 1 139 ? 12.555 -16.609 -17.391 1 92.75 139 VAL B C 1
ATOM 3240 O O . VAL B 1 139 ? 13.359 -15.844 -16.859 1 92.75 139 VAL B O 1
ATOM 3243 N N . GLU B 1 140 ? 12.125 -17.75 -16.859 1 93.88 140 GLU B N 1
ATOM 3244 C CA . GLU B 1 140 ? 12.695 -18.297 -15.641 1 93.88 140 GLU B CA 1
ATOM 3245 C C . GLU B 1 140 ? 13.531 -19.531 -15.93 1 93.88 140 GLU B C 1
ATOM 3247 O O . GLU B 1 140 ? 13.055 -20.484 -16.547 1 93.88 140 GLU B O 1
ATOM 3252 N N . THR B 1 141 ? 14.758 -19.5 -15.406 1 92.56 141 THR B N 1
ATOM 3253 C CA . THR B 1 141 ? 15.641 -20.625 -15.703 1 92.56 141 THR B CA 1
ATOM 3254 C C . THR B 1 141 ? 15.922 -21.438 -14.445 1 92.56 141 THR B C 1
ATOM 3256 O O . THR B 1 141 ? 16.469 -22.531 -14.523 1 92.56 141 THR B O 1
ATOM 3259 N N . ASP B 1 142 ? 15.57 -20.922 -13.336 1 94.31 142 ASP B N 1
ATOM 3260 C CA . ASP B 1 142 ? 15.695 -21.672 -12.094 1 94.31 142 ASP B CA 1
ATOM 3261 C C . ASP B 1 142 ? 14.523 -22.641 -11.914 1 94.31 142 ASP B C 1
ATOM 3263 O O . ASP B 1 142 ? 13.406 -22.219 -11.609 1 94.31 142 ASP B O 1
ATOM 3267 N N . ILE B 1 143 ? 14.75 -23.922 -12.016 1 94 143 ILE B N 1
ATOM 3268 C CA . ILE B 1 143 ? 13.734 -24.953 -12.016 1 94 143 ILE B CA 1
ATOM 3269 C C . ILE B 1 143 ? 13.07 -25.031 -10.641 1 94 143 ILE B C 1
ATOM 3271 O O . ILE B 1 143 ? 11.883 -25.359 -10.531 1 94 143 ILE B O 1
ATOM 3275 N N . THR B 1 144 ? 13.773 -24.641 -9.602 1 95.12 144 THR B N 1
ATOM 3276 C CA . THR B 1 144 ? 13.219 -24.672 -8.258 1 95.12 144 THR B CA 1
ATOM 3277 C C . THR B 1 144 ? 12.055 -23.688 -8.133 1 95.12 144 THR B C 1
ATOM 3279 O O . THR B 1 144 ? 11.039 -24 -7.504 1 95.12 144 THR B O 1
ATOM 3282 N N . ASN B 1 145 ? 12.195 -22.562 -8.773 1 96.94 145 ASN B N 1
ATOM 3283 C CA . ASN B 1 145 ? 11.117 -21.578 -8.781 1 96.94 145 ASN B CA 1
ATOM 3284 C C . ASN B 1 145 ? 9.891 -22.094 -9.523 1 96.94 145 ASN B C 1
ATOM 3286 O O . ASN B 1 145 ? 8.758 -21.906 -9.07 1 96.94 145 ASN B O 1
ATOM 3290 N N . SER B 1 146 ? 10.125 -22.75 -10.625 1 97.44 146 SER B N 1
ATOM 3291 C CA . SER B 1 146 ? 9.031 -23.297 -11.422 1 97.44 146 SER B CA 1
ATOM 3292 C C . SER B 1 146 ? 8.234 -24.328 -10.633 1 97.44 146 SER B C 1
ATOM 3294 O O . SER B 1 146 ? 7.012 -24.25 -10.562 1 97.44 146 SER B O 1
ATOM 3296 N N . ILE B 1 147 ? 8.969 -25.172 -10 1 97.56 147 ILE B N 1
ATOM 3297 C CA . ILE B 1 147 ? 8.328 -26.266 -9.273 1 97.56 147 ILE B CA 1
ATOM 3298 C C . ILE B 1 147 ? 7.59 -25.719 -8.055 1 97.56 147 ILE B C 1
ATOM 3300 O O . ILE B 1 147 ? 6.441 -26.094 -7.801 1 97.56 147 ILE B O 1
ATOM 3304 N N . THR B 1 148 ? 8.25 -24.859 -7.363 1 97.75 148 THR B N 1
ATOM 3305 C CA . THR B 1 148 ? 7.664 -24.297 -6.16 1 97.75 148 THR B CA 1
ATOM 3306 C C . THR B 1 148 ? 6.363 -23.562 -6.488 1 97.75 148 THR B C 1
ATOM 3308 O O . THR B 1 148 ? 5.352 -23.75 -5.809 1 97.75 148 THR B O 1
ATOM 3311 N N . PHE B 1 149 ? 6.402 -22.812 -7.551 1 98.19 149 PHE B N 1
ATOM 3312 C CA . PHE B 1 149 ? 5.199 -22.062 -7.891 1 98.19 149 PHE B CA 1
ATOM 3313 C C . PHE B 1 149 ? 4.102 -23 -8.391 1 98.19 149 PHE B C 1
ATOM 3315 O O . PHE B 1 149 ? 2.928 -22.812 -8.07 1 98.19 149 PHE B O 1
ATOM 3322 N N . LEU B 1 150 ? 4.461 -23.922 -9.203 1 98.12 150 LEU B N 1
ATOM 3323 C CA . LEU B 1 150 ? 3.48 -24.859 -9.734 1 98.12 150 LEU B CA 1
ATOM 3324 C C . LEU B 1 150 ? 2.764 -25.594 -8.602 1 98.12 150 LEU B C 1
ATOM 3326 O O . LEU B 1 150 ? 1.546 -25.781 -8.656 1 98.12 150 LEU B O 1
ATOM 3330 N N . GLU B 1 151 ? 3.527 -25.984 -7.672 1 98.19 151 GLU B N 1
ATOM 3331 C CA . GLU B 1 151 ? 2.926 -26.672 -6.527 1 98.19 151 GLU B CA 1
ATOM 3332 C C . GLU B 1 151 ? 1.938 -25.766 -5.801 1 98.19 151 GLU B C 1
ATOM 3334 O O . GLU B 1 151 ? 0.823 -26.172 -5.484 1 98.19 151 GLU B O 1
ATOM 3339 N N . ALA B 1 152 ? 2.346 -24.578 -5.559 1 98.19 152 ALA B N 1
ATOM 3340 C CA . ALA B 1 152 ? 1.479 -23.625 -4.867 1 98.19 152 ALA B CA 1
ATOM 3341 C C . ALA B 1 152 ? 0.22 -23.344 -5.684 1 98.19 152 ALA B C 1
ATOM 3343 O O . ALA B 1 152 ? -0.886 -23.312 -5.137 1 98.19 152 ALA B O 1
ATOM 3344 N N . ALA B 1 153 ? 0.414 -23.109 -6.965 1 98.62 153 ALA B N 1
ATOM 3345 C CA . ALA B 1 153 ? -0.713 -22.828 -7.848 1 98.62 153 ALA B CA 1
ATOM 3346 C C . ALA B 1 153 ? -1.7 -23.984 -7.875 1 98.62 153 ALA B C 1
ATOM 3348 O O . ALA B 1 153 ? -2.914 -23.781 -7.82 1 98.62 153 ALA B O 1
ATOM 3349 N N . THR B 1 154 ? -1.209 -25.203 -7.977 1 98.62 154 THR B N 1
ATOM 3350 C CA . THR B 1 154 ? -2.068 -26.375 -8 1 98.62 154 THR B CA 1
ATOM 3351 C C . THR B 1 154 ? -2.861 -26.5 -6.699 1 98.62 154 THR B C 1
ATOM 3353 O O . THR B 1 154 ? -4.055 -26.812 -6.719 1 98.62 154 THR B O 1
ATOM 3356 N N . SER B 1 155 ? -2.176 -26.25 -5.641 1 98.19 155 SER B N 1
ATOM 3357 C CA . SER B 1 155 ? -2.818 -26.312 -4.332 1 98.19 155 SER B CA 1
ATOM 3358 C C . SER B 1 155 ? -3.963 -25.312 -4.223 1 98.19 155 SER B C 1
ATOM 3360 O O . SER B 1 155 ? -5.004 -25.609 -3.639 1 98.19 155 SER B O 1
ATOM 3362 N N . VAL B 1 156 ? -3.75 -24.172 -4.746 1 98.38 156 VAL B N 1
ATOM 3363 C CA . VAL B 1 156 ? -4.793 -23.156 -4.727 1 98.38 156 VAL B CA 1
ATOM 3364 C C . VAL B 1 156 ? -5.988 -23.609 -5.555 1 98.38 156 VAL B C 1
ATOM 3366 O O . VAL B 1 156 ? -7.137 -23.406 -5.164 1 98.38 156 VAL B O 1
ATOM 3369 N N . LEU B 1 157 ? -5.711 -24.234 -6.699 1 97.88 157 LEU B N 1
ATOM 3370 C CA . LEU B 1 157 ? -6.766 -24.766 -7.555 1 97.88 157 LEU B CA 1
ATOM 3371 C C . LEU B 1 157 ? -7.59 -25.812 -6.809 1 97.88 157 LEU B C 1
ATOM 3373 O O . LEU B 1 157 ? -8.82 -25.828 -6.91 1 97.88 157 LEU B O 1
ATOM 3377 N N . ASP B 1 158 ? -6.973 -26.594 -6.016 1 97.75 158 ASP B N 1
ATOM 3378 C CA . ASP B 1 158 ? -7.617 -27.641 -5.238 1 97.75 158 ASP B CA 1
ATOM 3379 C C . ASP B 1 158 ? -8.57 -27.062 -4.199 1 97.75 158 ASP B C 1
ATOM 3381 O O . ASP B 1 158 ? -9.508 -27.734 -3.766 1 97.75 158 ASP B O 1
ATOM 3385 N N . GLN B 1 159 ? -8.32 -25.906 -3.781 1 97.12 159 GLN B N 1
ATOM 3386 C CA . GLN B 1 159 ? -9.047 -25.312 -2.664 1 97.12 159 GLN B CA 1
ATOM 3387 C C . GLN B 1 159 ? -10.328 -24.625 -3.141 1 97.12 159 GLN B C 1
ATOM 3389 O O . GLN B 1 159 ? -11.18 -24.266 -2.332 1 97.12 159 GLN B O 1
ATOM 3394 N N . LEU B 1 160 ? -10.445 -24.484 -4.445 1 96.19 160 LEU B N 1
ATOM 3395 C CA . LEU B 1 160 ? -11.648 -23.844 -4.961 1 96.19 160 LEU B CA 1
ATOM 3396 C C . LEU B 1 160 ? -12.891 -24.656 -4.609 1 96.19 160 LEU B C 1
ATOM 3398 O O . LEU B 1 160 ? -12.867 -25.891 -4.656 1 96.19 160 LEU B O 1
ATOM 3402 N N . PRO B 1 161 ? -13.992 -23.938 -4.242 1 92.88 161 PRO B N 1
ATOM 3403 C CA . PRO B 1 161 ? -15.242 -24.688 -4.039 1 92.88 161 PRO B CA 1
ATOM 3404 C C . PRO B 1 161 ? -15.656 -25.469 -5.277 1 92.88 161 PRO B C 1
ATOM 3406 O O . PRO B 1 161 ? -15.453 -25.016 -6.406 1 92.88 161 PRO B O 1
ATOM 3409 N N . ASN B 1 162 ? -16.25 -26.641 -5.047 1 90.62 162 ASN B N 1
ATOM 3410 C CA . ASN B 1 162 ? -16.672 -27.5 -6.145 1 90.62 162 ASN B CA 1
ATOM 3411 C C . ASN B 1 162 ? -18.094 -27.203 -6.578 1 90.62 162 ASN B C 1
ATOM 3413 O O . ASN B 1 162 ? -19.031 -27.906 -6.188 1 90.62 162 ASN B O 1
ATOM 3417 N N . PHE B 1 163 ? -18.188 -26.297 -7.465 1 92.44 163 PHE B N 1
ATOM 3418 C CA . PHE B 1 163 ? -19.5 -25.938 -7.996 1 92.44 163 PHE B CA 1
ATOM 3419 C C . PHE B 1 163 ? -19.984 -26.969 -9 1 92.44 163 PHE B C 1
ATOM 3421 O O . PHE B 1 163 ? -19.203 -27.453 -9.828 1 92.44 163 PHE B O 1
ATOM 3428 N N . THR B 1 164 ? -21.359 -27.25 -8.953 1 89.31 164 THR B N 1
ATOM 3429 C CA . THR B 1 164 ? -21.922 -28.266 -9.836 1 89.31 164 THR B CA 1
ATOM 3430 C C . THR B 1 164 ? -22.203 -27.672 -11.219 1 89.31 164 THR B C 1
ATOM 3432 O O . THR B 1 164 ? -22.484 -28.422 -12.164 1 89.31 164 THR B O 1
ATOM 3435 N N . ASN B 1 165 ? -22.078 -26.453 -11.32 1 91.38 165 ASN B N 1
ATOM 3436 C CA . ASN B 1 165 ? -22.281 -25.766 -12.586 1 91.38 165 ASN B CA 1
ATOM 3437 C C . ASN B 1 165 ? -21.375 -26.328 -13.68 1 91.38 165 ASN B C 1
ATOM 3439 O O . ASN B 1 165 ? -20.172 -26.453 -13.492 1 91.38 165 ASN B O 1
ATOM 3443 N N . SER B 1 166 ? -21.984 -26.609 -14.844 1 92.94 166 SER B N 1
ATOM 3444 C CA . SER B 1 166 ? -21.266 -27.297 -15.914 1 92.94 166 SER B CA 1
ATOM 3445 C C . SER B 1 166 ? -20.141 -26.422 -16.484 1 92.94 166 SER B C 1
ATOM 3447 O O . SER B 1 166 ? -19.078 -26.922 -16.844 1 92.94 166 SER B O 1
ATOM 3449 N N . GLU B 1 167 ? -20.438 -25.203 -16.625 1 94.44 167 GLU B N 1
ATOM 3450 C CA . GLU B 1 167 ? -19.406 -24.297 -17.109 1 94.44 167 GLU B CA 1
ATOM 3451 C C . GLU B 1 167 ? -18.203 -24.297 -16.172 1 94.44 167 GLU B C 1
ATOM 3453 O O . GLU B 1 167 ? -17.047 -24.344 -16.625 1 94.44 167 GLU B O 1
ATOM 3458 N N . PHE B 1 168 ? -18.453 -24.25 -14.922 1 94.88 168 PHE B N 1
ATOM 3459 C CA . PHE B 1 168 ? -17.359 -24.281 -13.953 1 94.88 168 PHE B CA 1
ATOM 3460 C C . PHE B 1 168 ? -16.578 -25.594 -14.047 1 94.88 168 PHE B C 1
ATOM 3462 O O . PHE B 1 168 ? -15.352 -25.594 -14.047 1 94.88 168 PHE B O 1
ATOM 3469 N N . GLN B 1 169 ? -17.281 -26.641 -14.039 1 94.31 169 GLN B N 1
ATOM 3470 C CA . GLN B 1 169 ? -16.641 -27.938 -14.109 1 94.31 169 GLN B CA 1
ATOM 3471 C C . GLN B 1 169 ? -15.711 -28.031 -15.32 1 94.31 169 GLN B C 1
ATOM 3473 O O . GLN B 1 169 ? -14.586 -28.531 -15.211 1 94.31 169 GLN B O 1
ATOM 3478 N N . TYR B 1 170 ? -16.188 -27.531 -16.422 1 95.5 170 TYR B N 1
ATOM 3479 C CA . TYR B 1 170 ? -15.375 -27.531 -17.641 1 95.5 170 TYR B CA 1
ATOM 3480 C C . TYR B 1 170 ? -14.133 -26.656 -17.453 1 95.5 170 TYR B C 1
ATOM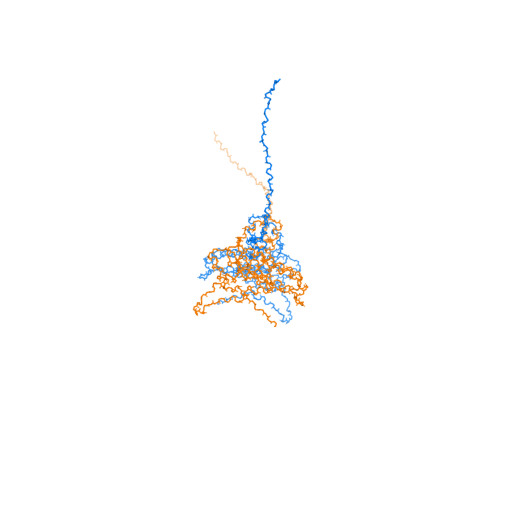 3482 O O . TYR B 1 170 ? -13.023 -27.094 -17.766 1 95.5 170 TYR B O 1
ATOM 3490 N N . THR B 1 171 ? -14.336 -25.5 -16.969 1 96.19 171 THR B N 1
ATOM 3491 C CA . THR B 1 171 ? -13.25 -24.547 -16.766 1 96.19 171 THR B CA 1
ATOM 3492 C C . THR B 1 171 ? -12.219 -25.109 -15.797 1 96.19 171 THR B C 1
ATOM 3494 O O . THR B 1 171 ? -11.016 -25.016 -16.047 1 96.19 171 THR B O 1
ATOM 3497 N N . GLN B 1 172 ? -12.68 -25.625 -14.727 1 96.62 172 GLN B N 1
ATOM 3498 C CA . GLN B 1 172 ? -11.797 -26.188 -13.719 1 96.62 172 GLN B CA 1
ATOM 3499 C C . GLN B 1 172 ? -10.984 -27.344 -14.289 1 96.62 172 GLN B C 1
ATOM 3501 O O . GLN B 1 172 ? -9.773 -27.422 -14.07 1 96.62 172 GLN B O 1
ATOM 3506 N N . GLN B 1 173 ? -11.656 -28.188 -15.016 1 96.62 173 GLN B N 1
ATOM 3507 C CA . GLN B 1 173 ? -10.961 -29.328 -15.594 1 96.62 173 GLN B CA 1
ATOM 3508 C C . GLN B 1 173 ? -9.938 -28.891 -16.641 1 96.62 173 GLN B C 1
ATOM 3510 O O . GLN B 1 173 ? -8.859 -29.484 -16.75 1 96.62 173 GLN B O 1
ATOM 3515 N N . THR B 1 174 ? -10.258 -27.891 -17.375 1 97.44 174 THR B N 1
ATOM 3516 C CA . THR B 1 174 ? -9.328 -27.344 -18.344 1 97.44 174 THR B CA 1
ATOM 3517 C C . THR B 1 174 ? -8.102 -26.766 -17.641 1 97.44 174 THR B C 1
ATOM 3519 O O . THR B 1 174 ? -6.973 -26.922 -18.109 1 97.44 174 THR B O 1
ATOM 3522 N N . ALA B 1 175 ? -8.32 -26.125 -16.516 1 98.12 175 ALA B N 1
ATOM 3523 C CA . ALA B 1 175 ? -7.219 -25.578 -15.742 1 98.12 175 ALA B CA 1
ATOM 3524 C C . ALA B 1 175 ? -6.309 -26.672 -15.211 1 98.12 175 ALA B C 1
ATOM 3526 O O . ALA B 1 175 ? -5.082 -26.562 -15.297 1 98.12 175 ALA B O 1
ATOM 3527 N N . TYR B 1 176 ? -6.922 -27.734 -14.688 1 98.25 176 TYR B N 1
ATOM 3528 C CA . TYR B 1 176 ? -6.137 -28.859 -14.195 1 98.25 176 TYR B CA 1
ATOM 3529 C C . TYR B 1 176 ? -5.293 -29.453 -15.312 1 98.25 176 TYR B C 1
ATOM 3531 O O . TYR B 1 176 ? -4.133 -29.812 -15.102 1 98.25 176 TYR B O 1
ATOM 3539 N N . GLU B 1 177 ? -5.902 -29.547 -16.438 1 97.75 177 GLU B N 1
ATOM 3540 C CA . GLU B 1 177 ? -5.188 -30.109 -17.578 1 97.75 177 GLU B CA 1
ATOM 3541 C C . GLU B 1 177 ? -3.965 -29.266 -17.938 1 97.75 177 GLU B C 1
ATOM 3543 O O . GLU B 1 177 ? -2.879 -29.797 -18.156 1 97.75 177 GLU B O 1
ATOM 3548 N N . GLN B 1 178 ? -4.137 -28.016 -17.969 1 96.94 178 GLN B N 1
ATOM 3549 C CA . GLN B 1 178 ? -3.043 -27.094 -18.297 1 96.94 178 GLN B CA 1
ATOM 3550 C C . GLN B 1 178 ? -1.934 -27.188 -17.25 1 96.94 178 GLN B C 1
ATOM 3552 O O . GLN B 1 178 ? -0.752 -27.25 -17.594 1 96.94 178 GLN B O 1
ATOM 3557 N N . VAL B 1 179 ? -2.301 -27.234 -16.016 1 98.25 179 VAL B N 1
ATOM 3558 C CA . VAL B 1 179 ? -1.328 -27.281 -14.922 1 98.25 179 VAL B CA 1
ATOM 3559 C C . VAL B 1 179 ? -0.583 -28.609 -14.953 1 98.25 179 VAL B C 1
ATOM 3561 O O . VAL B 1 179 ? 0.639 -28.641 -14.789 1 98.25 179 VAL B O 1
ATOM 3564 N N . ALA B 1 180 ? -1.319 -29.688 -15.195 1 97.94 180 ALA B N 1
ATOM 3565 C CA . ALA B 1 180 ? -0.706 -31.016 -15.258 1 97.94 180 ALA B CA 1
ATOM 3566 C C . ALA B 1 180 ? 0.305 -31.094 -16.391 1 97.94 180 ALA B C 1
ATOM 3568 O O . ALA B 1 180 ? 1.404 -31.625 -16.219 1 97.94 180 ALA B O 1
ATOM 3569 N N . ASN B 1 181 ? -0.09 -30.562 -17.5 1 97.25 181 ASN B N 1
ATOM 3570 C CA . ASN B 1 181 ? 0.815 -30.531 -18.641 1 97.25 181 ASN B CA 1
ATOM 3571 C C . ASN B 1 181 ? 2.074 -29.719 -18.344 1 97.25 181 ASN B C 1
ATOM 3573 O O . ASN B 1 181 ? 3.172 -30.094 -18.75 1 97.25 181 ASN B O 1
ATOM 3577 N N . THR B 1 182 ? 1.905 -28.656 -17.672 1 97.62 182 THR B N 1
ATOM 3578 C CA . THR B 1 182 ? 3.045 -27.828 -17.328 1 97.62 182 THR B CA 1
ATOM 3579 C C . THR B 1 182 ? 3.949 -28.531 -16.328 1 97.62 182 THR B C 1
ATOM 3581 O O . THR B 1 182 ? 5.176 -28.469 -16.422 1 97.62 182 THR B O 1
ATOM 3584 N N . TRP B 1 183 ? 3.322 -29.219 -15.328 1 97.69 183 TRP B N 1
ATOM 3585 C CA . TRP B 1 183 ? 4.086 -30.062 -14.414 1 97.69 183 TRP B CA 1
ATOM 3586 C C . TRP B 1 183 ? 4.949 -31.062 -15.18 1 97.69 183 TRP B C 1
ATOM 3588 O O . TRP B 1 183 ? 6.148 -31.188 -14.906 1 97.69 183 TRP B O 1
ATOM 3598 N N . LEU B 1 184 ? 4.352 -31.719 -16.094 1 96.38 184 LEU B N 1
ATOM 3599 C CA . LEU B 1 184 ? 5.062 -32.719 -16.875 1 96.38 184 LEU B CA 1
ATOM 3600 C C . LEU B 1 184 ? 6.227 -32.094 -17.641 1 96.38 184 LEU B C 1
ATOM 3602 O O . LEU B 1 184 ? 7.332 -32.656 -17.656 1 96.38 184 LEU B O 1
ATOM 3606 N N . LEU B 1 185 ? 5.98 -30.984 -18.219 1 95.19 185 LEU B N 1
ATOM 3607 C CA . LEU B 1 185 ? 7.012 -30.266 -18.953 1 95.19 185 LEU B CA 1
ATOM 3608 C C . LEU B 1 185 ? 8.195 -29.938 -18.047 1 95.19 185 LEU B C 1
ATOM 3610 O O . LEU B 1 185 ? 9.344 -30.156 -18.406 1 95.19 185 LEU B O 1
ATOM 3614 N N . VAL B 1 186 ? 7.965 -29.453 -16.875 1 95.94 186 VAL B N 1
ATOM 3615 C CA . VAL B 1 186 ? 8.984 -28.969 -15.945 1 95.94 186 VAL B CA 1
ATOM 3616 C C . VAL B 1 186 ? 9.789 -30.141 -15.398 1 95.94 186 VAL B C 1
ATOM 3618 O O . VAL B 1 186 ? 11.016 -30.078 -15.312 1 95.94 186 VAL B O 1
ATOM 3621 N N . VAL B 1 187 ? 9.148 -31.25 -15.102 1 94.44 187 VAL B N 1
ATOM 3622 C CA . VAL B 1 187 ? 9.844 -32.344 -14.438 1 94.44 187 VAL B CA 1
ATOM 3623 C C . VAL B 1 187 ? 10.57 -33.188 -15.477 1 94.44 187 VAL B C 1
ATOM 3625 O O . VAL B 1 187 ? 11.547 -33.875 -15.156 1 94.44 187 VAL B O 1
ATOM 3628 N N . SER B 1 188 ? 10.125 -33.156 -16.703 1 92.44 188 SER B N 1
ATOM 3629 C CA . SER B 1 188 ? 10.688 -34.031 -17.703 1 92.44 188 SER B CA 1
ATOM 3630 C C . SER B 1 188 ? 11.727 -33.344 -18.562 1 92.44 188 SER B C 1
ATOM 3632 O O . SER B 1 188 ? 12.375 -33.938 -19.406 1 92.44 188 SER B O 1
ATOM 3634 N N . VAL B 1 189 ? 11.828 -32.094 -18.391 1 88.06 189 VAL B N 1
ATOM 3635 C CA . VAL B 1 189 ? 12.75 -31.328 -19.219 1 88.06 189 VAL B CA 1
ATOM 3636 C C . VAL B 1 189 ? 14.18 -31.797 -18.969 1 88.06 189 VAL B C 1
ATOM 3638 O O . VAL B 1 189 ? 14.562 -32.062 -17.812 1 88.06 189 VAL B O 1
ATOM 3641 N N . ASP B 1 190 ? 14.852 -31.953 -20.094 1 86.31 190 ASP B N 1
ATOM 3642 C CA . ASP B 1 190 ? 16.266 -32.312 -19.984 1 86.31 190 ASP B CA 1
ATOM 3643 C C . ASP B 1 190 ? 17.078 -31.172 -19.391 1 86.31 190 ASP B C 1
ATOM 3645 O O . ASP B 1 190 ? 16.875 -30 -19.734 1 86.31 190 ASP B O 1
ATOM 3649 N N . ALA B 1 191 ? 17.844 -31.484 -18.391 1 87.12 191 ALA B N 1
ATOM 3650 C CA . ALA B 1 191 ? 18.672 -30.484 -17.719 1 87.12 191 ALA B CA 1
ATOM 3651 C C . ALA B 1 191 ? 20.062 -31.031 -17.406 1 87.12 191 ALA B C 1
ATOM 3653 O O . ALA B 1 191 ? 20.297 -32.25 -17.547 1 87.12 191 ALA B O 1
ATOM 3654 N N . ASP B 1 192 ? 20.984 -30.078 -17.234 1 89.62 192 ASP B N 1
ATOM 3655 C CA . ASP B 1 192 ? 22.328 -30.5 -16.828 1 89.62 192 ASP B CA 1
ATOM 3656 C C . ASP B 1 192 ? 22.297 -31.25 -15.508 1 89.62 192 ASP B C 1
ATOM 3658 O O . ASP B 1 192 ? 21.281 -31.234 -14.797 1 89.62 192 ASP B O 1
ATOM 3662 N N . ASP B 1 193 ? 23.375 -31.891 -15.195 1 90.62 193 ASP B N 1
ATOM 3663 C CA . ASP B 1 193 ? 23.453 -32.781 -14.039 1 90.62 193 ASP B CA 1
ATOM 3664 C C . ASP B 1 193 ? 23.125 -32.031 -12.75 1 90.62 193 ASP B C 1
ATOM 3666 O O . ASP B 1 193 ? 22.406 -32.531 -11.898 1 90.62 193 ASP B O 1
ATOM 3670 N N . GLU B 1 194 ? 23.703 -30.906 -12.648 1 90.5 194 GLU B N 1
ATOM 3671 C CA . GLU B 1 194 ? 23.484 -30.125 -11.43 1 90.5 194 GLU B CA 1
ATOM 3672 C C . GLU B 1 194 ? 22.016 -29.781 -11.25 1 90.5 194 GLU B C 1
ATOM 3674 O O . GLU B 1 194 ? 21.469 -29.906 -10.156 1 90.5 194 GLU B O 1
ATOM 3679 N N . THR B 1 195 ? 21.359 -29.359 -12.258 1 90.38 195 THR B N 1
ATOM 3680 C CA . THR B 1 195 ? 19.953 -29 -12.227 1 90.38 195 THR B CA 1
ATOM 3681 C C . THR B 1 195 ? 19.078 -30.219 -11.93 1 90.38 195 THR B C 1
ATOM 3683 O O . THR B 1 195 ? 18.094 -30.125 -11.195 1 90.38 195 THR B O 1
ATOM 3686 N N . GLN B 1 196 ? 19.453 -31.344 -12.484 1 90.75 196 GLN B N 1
ATOM 3687 C CA . GLN B 1 196 ? 18.703 -32.594 -12.242 1 90.75 196 GLN B CA 1
ATOM 3688 C C . GLN B 1 196 ? 18.781 -33 -10.773 1 90.75 196 GLN B C 1
ATOM 3690 O O . GLN B 1 196 ? 17.797 -33.438 -10.203 1 90.75 196 GLN B O 1
ATOM 3695 N N . ARG B 1 197 ? 19.938 -32.844 -10.234 1 90.62 197 ARG B N 1
ATOM 3696 C CA . ARG B 1 197 ? 20.094 -33.156 -8.82 1 90.62 197 ARG B CA 1
ATOM 3697 C C . ARG B 1 197 ? 19.25 -32.219 -7.957 1 90.62 197 ARG B C 1
ATOM 3699 O O . ARG B 1 197 ? 18.609 -32.688 -7.004 1 90.62 197 ARG B O 1
ATOM 3706 N N . GLN B 1 198 ? 19.297 -30.984 -8.312 1 90.69 198 GLN B N 1
ATOM 3707 C CA . GLN B 1 198 ? 18.5 -30 -7.582 1 90.69 198 GLN B CA 1
ATOM 3708 C C . GLN B 1 198 ? 17.016 -30.328 -7.652 1 90.69 198 GLN B C 1
ATOM 3710 O O . GLN B 1 198 ? 16.312 -30.234 -6.648 1 90.69 198 GLN B O 1
ATOM 3715 N N . LYS B 1 199 ? 16.594 -30.562 -8.82 1 92.06 199 LYS B N 1
ATOM 3716 C CA . LYS B 1 199 ? 15.203 -30.938 -9.055 1 92.06 199 LYS B CA 1
ATOM 3717 C C . LYS B 1 199 ? 14.812 -32.156 -8.211 1 92.06 199 LYS B C 1
ATOM 3719 O O . LYS B 1 199 ? 13.789 -32.125 -7.527 1 92.06 199 LYS B O 1
ATOM 3724 N N . ALA B 1 200 ? 15.602 -33.156 -8.266 1 90.62 200 ALA B N 1
ATOM 3725 C CA . ALA B 1 200 ? 15.328 -34.406 -7.523 1 90.62 200 ALA B CA 1
ATOM 3726 C C . ALA B 1 200 ? 15.25 -34.125 -6.023 1 90.62 200 ALA B C 1
ATOM 3728 O O . ALA B 1 200 ? 14.367 -34.625 -5.336 1 90.62 200 ALA B O 1
ATOM 3729 N N . ARG B 1 201 ? 16.188 -33.375 -5.578 1 91.62 201 ARG B N 1
ATOM 3730 C CA . ARG B 1 201 ? 16.219 -33.031 -4.164 1 91.62 201 ARG B CA 1
ATOM 3731 C C . ARG B 1 201 ? 14.945 -32.281 -3.756 1 91.62 201 ARG B C 1
ATOM 3733 O O . ARG B 1 201 ? 14.359 -32.594 -2.713 1 91.62 201 ARG B O 1
ATOM 3740 N N . LEU B 1 202 ? 14.594 -31.344 -4.551 1 93.69 202 LEU B N 1
ATOM 3741 C CA . LEU B 1 202 ? 13.406 -30.547 -4.254 1 93.69 202 LEU B CA 1
ATOM 3742 C C . LEU B 1 202 ? 12.156 -31.422 -4.246 1 93.69 202 LEU B C 1
ATOM 3744 O O . LEU B 1 202 ? 11.328 -31.328 -3.338 1 93.69 202 LEU B O 1
ATOM 3748 N N . LEU B 1 203 ? 12.016 -32.25 -5.203 1 93.69 203 LEU B N 1
ATOM 3749 C CA . LEU B 1 203 ? 10.852 -33.125 -5.336 1 93.69 203 LEU B CA 1
ATOM 3750 C C . LEU B 1 203 ? 10.742 -34.062 -4.152 1 93.69 203 LEU B C 1
ATOM 3752 O O . LEU B 1 203 ? 9.641 -34.344 -3.67 1 93.69 203 LEU B O 1
ATOM 3756 N N . THR B 1 204 ? 11.82 -34.5 -3.693 1 90.94 204 THR B N 1
ATOM 3757 C CA . THR B 1 204 ? 11.844 -35.375 -2.518 1 90.94 204 THR B CA 1
ATOM 3758 C C . THR B 1 204 ? 11.469 -34.594 -1.264 1 90.94 204 THR B C 1
ATOM 3760 O O . THR B 1 204 ? 10.641 -35.031 -0.47 1 90.94 204 THR B O 1
ATOM 3763 N N . LYS B 1 205 ? 12.125 -33.5 -1.161 1 93.31 205 LYS B N 1
ATOM 3764 C CA . LYS B 1 205 ? 11.906 -32.656 0.017 1 93.31 205 LYS B CA 1
ATOM 3765 C C . LYS B 1 205 ? 10.43 -32.312 0.167 1 93.31 205 LYS B C 1
ATOM 3767 O O . LYS B 1 205 ? 9.906 -32.25 1.284 1 93.31 205 LYS B O 1
ATOM 3772 N N . MET B 1 206 ? 9.758 -32.094 -0.92 1 93.94 206 MET B N 1
ATOM 3773 C CA . MET B 1 206 ? 8.367 -31.641 -0.862 1 93.94 206 MET B CA 1
ATOM 3774 C C . MET B 1 206 ? 7.414 -32.844 -0.926 1 93.94 206 MET B C 1
ATOM 3776 O O . MET B 1 206 ? 6.199 -32.656 -1.03 1 93.94 206 MET B O 1
ATOM 3780 N N . ASP B 1 207 ? 7.895 -34.094 -0.872 1 93.31 207 ASP B N 1
ATOM 3781 C CA . ASP B 1 207 ? 7.059 -35.281 -1.056 1 93.31 207 ASP B CA 1
ATOM 3782 C C . ASP B 1 207 ? 6.133 -35.125 -2.26 1 93.31 207 ASP B C 1
ATOM 3784 O O . ASP B 1 207 ? 4.918 -35.281 -2.143 1 93.31 207 ASP B O 1
ATOM 3788 N N . ALA B 1 208 ? 6.789 -34.844 -3.408 1 93.81 208 ALA B N 1
ATOM 3789 C CA . ALA B 1 208 ? 6.07 -34.469 -4.617 1 93.81 208 ALA B CA 1
ATOM 3790 C C . ALA B 1 208 ? 5.086 -35.531 -5.047 1 93.81 208 ALA B C 1
ATOM 3792 O O . ALA B 1 208 ? 3.979 -35.25 -5.5 1 93.81 208 ALA B O 1
ATOM 3793 N N . LEU B 1 209 ? 5.461 -36.781 -4.934 1 93.94 209 LEU B N 1
ATOM 3794 C CA . LEU B 1 209 ? 4.59 -37.875 -5.371 1 93.94 209 LEU B CA 1
ATOM 3795 C C . LEU B 1 209 ? 3.291 -37.875 -4.57 1 93.94 209 LEU B C 1
ATOM 3797 O O . LEU B 1 209 ? 2.207 -38 -5.145 1 93.94 209 LEU B O 1
ATOM 3801 N N . GLU B 1 210 ? 3.383 -37.75 -3.254 1 94.75 210 GLU B N 1
ATOM 3802 C CA . GLU B 1 210 ? 2.189 -37.719 -2.414 1 94.75 210 GLU B CA 1
ATOM 3803 C C . GLU B 1 210 ? 1.313 -36.5 -2.752 1 94.75 210 GLU B C 1
ATOM 3805 O O . GLU B 1 210 ? 0.091 -36.625 -2.852 1 94.75 210 GLU B O 1
ATOM 3810 N N . CYS B 1 211 ? 1.985 -35.438 -2.934 1 95.81 211 CYS B N 1
ATOM 3811 C CA . CYS B 1 211 ? 1.267 -34.219 -3.273 1 95.81 211 CYS B CA 1
ATOM 3812 C C . CYS B 1 211 ? 0.543 -34.344 -4.609 1 95.81 211 CYS B C 1
ATOM 3814 O O . CYS B 1 211 ? -0.641 -34.031 -4.715 1 95.81 211 CYS B O 1
ATOM 3816 N N . LEU B 1 212 ? 1.217 -34.844 -5.594 1 97.44 212 LEU B N 1
ATOM 3817 C CA . LEU B 1 212 ? 0.654 -34.969 -6.934 1 97.44 212 LEU B CA 1
ATOM 3818 C C . LEU B 1 212 ? -0.469 -36 -6.965 1 97.44 212 LEU B C 1
ATOM 3820 O O . LEU B 1 212 ? -1.425 -35.844 -7.73 1 97.44 212 LEU B O 1
ATOM 3824 N N . GLU B 1 213 ? -0.384 -36.969 -6.109 1 97 213 GLU B N 1
AT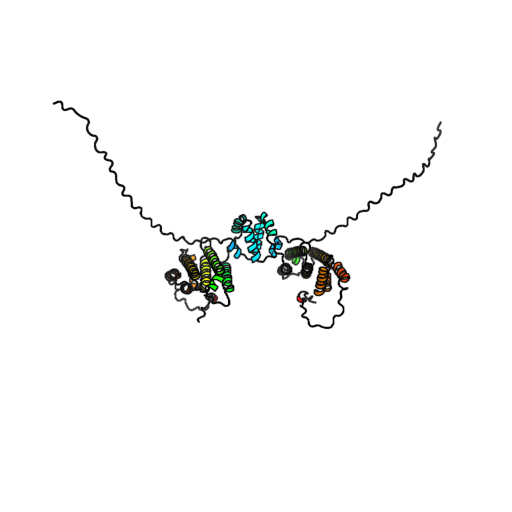OM 3825 C CA . GLU B 1 213 ? -1.474 -37.906 -6.004 1 97 213 GLU B CA 1
ATOM 3826 C C . GLU B 1 213 ? -2.74 -37.281 -5.457 1 97 213 GLU B C 1
ATOM 3828 O O . GLU B 1 213 ? -3.844 -37.562 -5.93 1 97 213 GLU B O 1
ATOM 3833 N N . ARG B 1 214 ? -2.531 -36.5 -4.492 1 97.12 214 ARG B N 1
ATOM 3834 C CA . ARG B 1 214 ? -3.668 -35.75 -3.963 1 97.12 214 ARG B CA 1
ATOM 3835 C C . ARG B 1 214 ? -4.281 -34.844 -5.035 1 97.12 214 ARG B C 1
ATOM 3837 O O . ARG B 1 214 ? -5.5 -34.812 -5.199 1 97.12 214 ARG B O 1
ATOM 3844 N N . HIS B 1 215 ? -3.424 -34.125 -5.734 1 98 215 HIS B N 1
ATOM 3845 C CA . HIS B 1 215 ? -3.895 -33.281 -6.828 1 98 215 HIS B CA 1
ATOM 3846 C C . HIS B 1 215 ? -4.637 -34.094 -7.879 1 98 215 HIS B C 1
ATOM 3848 O O . HIS B 1 215 ? -5.641 -33.625 -8.43 1 98 215 HIS B O 1
ATOM 3854 N N . ASN B 1 216 ? -4.145 -35.281 -8.102 1 97.69 216 ASN B N 1
ATOM 3855 C CA . ASN B 1 216 ? -4.711 -36.156 -9.125 1 97.69 216 ASN B CA 1
ATOM 3856 C C . ASN B 1 216 ? -6.148 -36.531 -8.797 1 97.69 216 ASN B C 1
ATOM 3858 O O . ASN B 1 216 ? -6.988 -36.656 -9.688 1 97.69 216 ASN B O 1
ATOM 3862 N N . THR B 1 217 ? -6.398 -36.75 -7.551 1 96 217 THR B N 1
ATOM 3863 C CA . THR B 1 217 ? -7.75 -37.094 -7.105 1 96 217 THR B CA 1
ATOM 3864 C C . THR B 1 217 ? -8.719 -35.938 -7.426 1 96 217 THR B C 1
ATOM 3866 O O . THR B 1 217 ? -9.805 -36.188 -7.957 1 96 217 THR B O 1
ATOM 3869 N N . HIS B 1 218 ? -8.297 -34.781 -7.215 1 95.12 218 HIS B N 1
ATOM 3870 C CA . HIS B 1 218 ? -9.109 -33.594 -7.5 1 95.12 218 HIS B CA 1
ATOM 3871 C C . HIS B 1 218 ? -9.258 -33.375 -9.008 1 95.12 218 HIS B C 1
ATOM 3873 O O . HIS B 1 218 ? -10.305 -32.938 -9.469 1 95.12 218 HIS B O 1
ATOM 3879 N N . ALA B 1 219 ? -8.25 -33.75 -9.773 1 97.19 219 ALA B N 1
ATOM 3880 C CA . ALA B 1 219 ? -8.18 -33.438 -11.203 1 97.19 219 ALA B CA 1
ATOM 3881 C C . ALA B 1 219 ? -8.703 -34.625 -12.031 1 97.19 219 ALA B C 1
ATOM 3883 O O . ALA B 1 219 ? -8.562 -34.625 -13.258 1 97.19 219 ALA B O 1
ATOM 3884 N N . ARG B 1 220 ? -9.266 -35.562 -11.375 1 95.62 220 ARG B N 1
ATOM 3885 C CA . ARG B 1 220 ? -9.875 -36.719 -12.047 1 95.62 220 ARG B CA 1
ATOM 3886 C C . ARG B 1 220 ? -8.867 -37.406 -12.945 1 95.62 220 ARG B C 1
ATOM 3888 O O . ARG B 1 220 ? -9.164 -37.719 -14.102 1 95.62 220 ARG B O 1
ATOM 3895 N N . GLY B 1 221 ? -7.621 -37.5 -12.5 1 97.44 221 GLY B N 1
ATOM 3896 C CA . GLY B 1 221 ? -6.621 -38.344 -13.133 1 97.44 221 GLY B CA 1
ATOM 3897 C C . GLY B 1 221 ? -5.734 -37.594 -14.109 1 97.44 221 GLY B C 1
ATOM 3898 O O . GLY B 1 221 ? -4.867 -38.219 -14.75 1 97.44 221 GLY B O 1
ATOM 3899 N N . LYS B 1 222 ? -5.852 -36.344 -14.266 1 97.19 222 LYS B N 1
ATOM 3900 C CA . LYS B 1 222 ? -5.121 -35.594 -15.273 1 97.19 222 LYS B CA 1
ATOM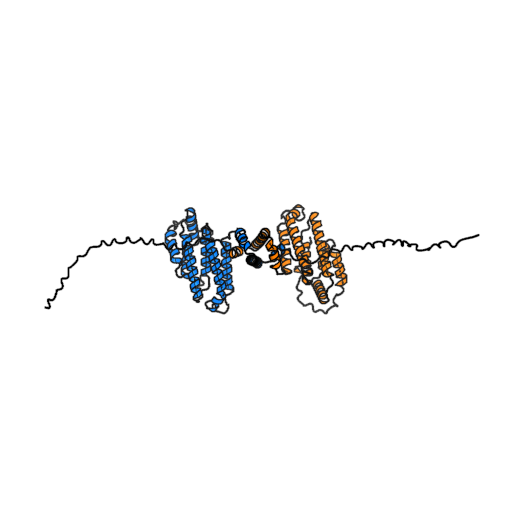 3901 C C . LYS B 1 222 ? -3.629 -35.531 -14.953 1 97.19 222 LYS B C 1
ATOM 3903 O O . LYS B 1 222 ? -2.807 -35.281 -15.836 1 97.19 222 LYS B O 1
ATOM 3908 N N . PHE B 1 223 ? -3.307 -35.812 -13.703 1 98.25 223 PHE B N 1
ATOM 3909 C CA . PHE B 1 223 ? -1.904 -35.75 -13.305 1 98.25 223 PHE B CA 1
ATOM 3910 C C . PHE B 1 223 ? -1.237 -37.094 -13.438 1 98.25 223 PHE B C 1
ATOM 3912 O O . PHE B 1 223 ? -0.06 -37.25 -13.109 1 98.25 223 PHE B O 1
ATOM 3919 N N . ASN B 1 224 ? -1.896 -38.062 -13.961 1 97.88 224 ASN B N 1
ATOM 3920 C CA . ASN B 1 224 ? -1.364 -39.438 -14.078 1 97.88 224 ASN B CA 1
ATOM 3921 C C . ASN B 1 224 ? -0.06 -39.438 -14.875 1 97.88 224 ASN B C 1
ATOM 3923 O O . ASN B 1 224 ? 0.91 -40.094 -14.461 1 97.88 224 ASN B O 1
ATOM 3927 N N . PRO B 1 225 ? 0.006 -38.75 -15.977 1 96.88 225 PRO B N 1
ATOM 3928 C CA . PRO B 1 225 ? 1.259 -38.75 -16.734 1 96.88 225 PRO B CA 1
ATOM 3929 C C . PRO B 1 225 ? 2.449 -38.25 -15.922 1 96.88 225 PRO B C 1
ATOM 3931 O O . PRO B 1 225 ? 3.559 -38.781 -16.047 1 96.88 225 PRO B O 1
ATOM 3934 N N . VAL B 1 226 ? 2.219 -37.25 -15.109 1 97.06 226 VAL B N 1
ATOM 3935 C CA . VAL B 1 226 ? 3.287 -36.688 -14.289 1 97.06 226 VAL B CA 1
ATOM 3936 C C . VAL B 1 226 ? 3.713 -37.688 -13.227 1 97.06 226 VAL B C 1
ATOM 3938 O O . VAL B 1 226 ? 4.906 -37.906 -13 1 97.06 226 VAL B O 1
ATOM 3941 N N . ILE B 1 227 ? 2.748 -38.281 -12.562 1 97 227 ILE B N 1
ATOM 3942 C CA . ILE B 1 227 ? 2.986 -39.25 -11.492 1 97 227 ILE B CA 1
ATOM 3943 C C . ILE B 1 227 ? 3.748 -40.469 -12.039 1 97 227 ILE B C 1
ATOM 3945 O O . ILE B 1 227 ? 4.719 -40.906 -11.43 1 97 227 ILE B O 1
ATOM 3949 N N . GLU B 1 228 ? 3.352 -40.906 -13.164 1 95.56 228 GLU B N 1
ATOM 3950 C CA . GLU B 1 228 ? 4.02 -42.031 -13.789 1 95.56 228 GLU B CA 1
ATOM 3951 C C . GLU B 1 228 ? 5.465 -41.719 -14.156 1 95.56 228 GLU B C 1
ATOM 3953 O O . GLU B 1 228 ? 6.367 -42.531 -13.961 1 95.56 228 GLU B O 1
ATOM 3958 N N . TYR B 1 229 ? 5.68 -40.562 -14.664 1 94.25 229 TYR B N 1
ATOM 3959 C CA . TYR B 1 229 ? 7.027 -40.125 -15 1 94.25 229 TYR B CA 1
ATOM 3960 C C . TYR B 1 229 ? 7.914 -40.125 -13.758 1 94.25 229 TYR B C 1
ATOM 3962 O O . TYR B 1 229 ? 9.047 -40.594 -13.789 1 94.25 229 TYR B O 1
ATOM 3970 N N . LEU B 1 230 ? 7.398 -39.562 -12.68 1 93.62 230 LEU B N 1
ATOM 3971 C CA . LEU B 1 230 ? 8.172 -39.406 -11.445 1 93.62 230 LEU B CA 1
ATOM 3972 C C . LEU B 1 230 ? 8.469 -40.781 -10.836 1 93.62 230 LEU B C 1
ATOM 3974 O O . LEU B 1 230 ? 9.562 -41 -10.312 1 93.62 230 LEU B O 1
ATOM 3978 N N . LYS B 1 231 ? 7.492 -41.656 -10.891 1 91.25 231 LYS B N 1
ATOM 3979 C CA . LYS B 1 231 ? 7.688 -43 -10.352 1 91.25 231 LYS B CA 1
ATOM 3980 C C . LYS B 1 231 ? 8.773 -43.75 -11.125 1 91.25 231 LYS B C 1
ATOM 3982 O O . LYS B 1 231 ? 9.531 -44.531 -10.547 1 91.25 231 LYS B O 1
ATOM 3987 N N . SER B 1 232 ? 8.883 -43.5 -12.352 1 89.25 232 SER B N 1
ATOM 3988 C CA . SER B 1 232 ? 9.852 -44.156 -13.195 1 89.25 232 SER B CA 1
ATOM 3989 C C . SER B 1 232 ? 11.242 -43.531 -13.047 1 89.25 232 SER B C 1
ATOM 3991 O O . SER B 1 232 ? 12.25 -44.219 -13.234 1 89.25 232 SER B O 1
ATOM 3993 N N . HIS B 1 233 ? 11.305 -42.312 -12.68 1 79.56 233 HIS B N 1
ATOM 3994 C CA . HIS B 1 233 ? 12.586 -41.625 -12.703 1 79.56 233 HIS B CA 1
ATOM 3995 C C . HIS B 1 233 ? 13.039 -41.281 -11.289 1 79.56 233 HIS B C 1
ATOM 3997 O O . HIS B 1 233 ? 14.242 -41.094 -11.047 1 79.56 233 HIS B O 1
ATOM 4003 N N . VAL B 1 234 ? 12.258 -40.938 -10.234 1 64 234 VAL B N 1
ATOM 4004 C CA . VAL B 1 234 ? 12.664 -40.5 -8.906 1 64 234 VAL B CA 1
ATOM 4005 C C . VAL B 1 234 ? 12.781 -41.688 -7.973 1 64 234 VAL B C 1
ATOM 4007 O O . VAL B 1 234 ? 13.648 -41.719 -7.098 1 64 234 VAL B O 1
ATOM 4010 N N . ASP B 1 235 ? 11.789 -42.688 -7.875 1 54.25 235 ASP B N 1
ATOM 4011 C CA . ASP B 1 235 ? 11.844 -43.812 -6.957 1 54.25 235 ASP B CA 1
ATOM 4012 C C . ASP B 1 235 ? 13.156 -44.562 -7.109 1 54.25 235 ASP B C 1
ATOM 4014 O O . ASP B 1 235 ? 13.602 -45.25 -6.172 1 54.25 235 ASP B O 1
ATOM 4018 N N . ASP B 1 236 ? 13.656 -44.406 -8.172 1 50.19 236 ASP B N 1
ATOM 4019 C CA . ASP B 1 236 ? 14.859 -45.25 -8.258 1 50.19 236 ASP B CA 1
ATOM 4020 C C . ASP B 1 236 ? 16 -44.656 -7.434 1 50.19 236 ASP B C 1
ATOM 4022 O O . ASP B 1 236 ? 17.062 -45.25 -7.32 1 50.19 236 ASP B O 1
ATOM 4026 N N . ALA B 1 237 ? 15.93 -43.344 -7.105 1 44.69 237 ALA B N 1
ATOM 4027 C CA . ALA B 1 237 ? 17 -42.844 -6.266 1 44.69 237 ALA B CA 1
ATOM 4028 C C . ALA B 1 237 ? 16.719 -43.094 -4.789 1 44.69 237 ALA B C 1
ATOM 4030 O O . ALA B 1 237 ? 17.047 -42.25 -3.934 1 44.69 237 ALA B O 1
ATOM 4031 N N . ALA B 1 238 ? 15.766 -43.875 -4.34 1 41.03 238 ALA B N 1
ATOM 4032 C CA . ALA B 1 238 ? 15.617 -44.219 -2.93 1 41.03 238 ALA B CA 1
ATOM 4033 C C . ALA B 1 238 ? 16.969 -44.438 -2.273 1 41.03 238 ALA B C 1
ATOM 4035 O O . ALA B 1 238 ? 17.766 -45.25 -2.738 1 41.03 238 ALA B O 1
ATOM 4036 N N . PRO B 1 239 ? 17.406 -43.406 -1.502 1 40.66 239 PRO B N 1
ATOM 4037 C CA . PRO B 1 239 ? 18.656 -43.562 -0.771 1 40.66 239 PRO B CA 1
ATOM 4038 C C . PRO B 1 239 ? 18.797 -44.969 -0.132 1 40.66 239 PRO B C 1
ATOM 4040 O O . PRO B 1 239 ? 17.797 -45.594 0.179 1 40.66 239 PRO B O 1
ATOM 4043 N N . ALA B 1 240 ? 19.828 -45.531 -0.322 1 37.53 240 ALA B N 1
ATOM 4044 C CA . ALA B 1 240 ? 20.297 -46.594 0.597 1 37.53 240 ALA B CA 1
ATOM 4045 C C . ALA B 1 240 ? 20 -46.188 2.045 1 37.53 240 ALA B C 1
ATOM 4047 O O . ALA B 1 240 ? 19.938 -45.031 2.383 1 37.53 240 ALA B O 1
ATOM 4048 N N . PRO B 1 241 ? 19.406 -47.094 3.014 1 36 241 PRO B N 1
ATOM 4049 C CA . PRO B 1 241 ? 19.109 -46.906 4.438 1 36 241 PRO B CA 1
ATOM 4050 C C . PRO B 1 241 ? 20.188 -46.094 5.156 1 36 241 PRO B C 1
ATOM 4052 O O . PRO B 1 241 ? 21.344 -46.531 5.23 1 36 241 PRO B O 1
ATOM 4055 N N . ALA B 1 242 ? 20.25 -44.812 4.941 1 34.47 242 ALA B N 1
ATOM 4056 C CA . ALA B 1 242 ? 21.219 -44.125 5.777 1 34.47 242 ALA B CA 1
ATOM 4057 C C . ALA B 1 242 ? 20.984 -44.406 7.258 1 34.47 242 ALA B C 1
ATOM 4059 O O . ALA B 1 242 ? 19.859 -44.719 7.668 1 34.47 242 ALA B O 1
ATOM 4060 N N . PRO B 1 243 ? 22.047 -44.656 8.094 1 35.97 243 PRO B N 1
ATOM 4061 C CA . PRO B 1 243 ? 21.938 -44.812 9.539 1 35.97 243 PRO B CA 1
ATOM 4062 C C . PRO B 1 243 ? 21.062 -43.75 10.195 1 35.97 243 PRO B C 1
ATOM 4064 O O . PRO B 1 243 ? 20.844 -42.688 9.617 1 35.97 243 PRO B O 1
ATOM 4067 N N . GLY B 1 244 ? 20.484 -43.844 11.508 1 31.02 244 GLY B N 1
ATOM 4068 C CA . GLY B 1 244 ? 19.547 -43.312 12.477 1 31.02 244 GLY B CA 1
ATOM 4069 C C . GLY B 1 244 ? 19.719 -41.812 12.734 1 31.02 244 GLY B C 1
ATOM 4070 O O . GLY B 1 244 ? 19.25 -41.312 13.742 1 31.02 244 GLY B O 1
ATOM 4071 N N . PHE B 1 245 ? 20.594 -41.031 12.141 1 34.06 245 PHE B N 1
ATOM 4072 C CA . PHE B 1 245 ? 20.641 -39.75 12.828 1 34.06 245 PHE B CA 1
ATOM 4073 C C . PHE B 1 245 ? 19.375 -38.969 12.562 1 34.06 245 PHE B C 1
ATOM 4075 O O . PHE B 1 245 ? 19.219 -38.375 11.484 1 34.06 245 PHE B O 1
ATOM 4082 N N . SER B 1 246 ? 18.125 -39.312 13.094 1 31.34 246 SER B N 1
ATOM 4083 C CA . SER B 1 246 ? 16.766 -38.781 13.18 1 31.34 246 SER B CA 1
ATOM 4084 C C . SER B 1 246 ? 16.797 -37.281 13.492 1 31.34 246 SER B C 1
ATOM 4086 O O . SER B 1 246 ? 15.742 -36.625 13.508 1 31.34 246 SER B O 1
ATOM 4088 N N . ASP B 1 247 ? 17.797 -36.688 14.016 1 30.47 247 ASP B N 1
ATOM 4089 C CA . ASP B 1 247 ? 17.484 -35.5 14.812 1 30.47 247 ASP B CA 1
ATOM 4090 C C . ASP B 1 247 ? 17.375 -34.25 13.938 1 30.47 247 ASP B C 1
ATOM 4092 O O . ASP B 1 247 ? 17.391 -33.125 14.438 1 30.47 247 ASP B O 1
ATOM 4096 N N . LEU B 1 248 ? 17.703 -34.281 12.664 1 29.12 248 LEU B N 1
ATOM 4097 C CA . LEU B 1 248 ? 17.766 -32.938 12.148 1 29.12 248 LEU B CA 1
ATOM 4098 C C . LEU B 1 248 ? 16.375 -32.375 11.945 1 29.12 248 LEU B C 1
ATOM 4100 O O . LEU B 1 248 ? 15.438 -33.094 11.617 1 29.12 248 LEU B O 1
ATOM 4104 N N . ILE B 1 249 ? 16.188 -30.984 12.141 1 33.94 249 ILE B N 1
ATOM 4105 C CA . ILE B 1 249 ? 15.047 -30.078 12.227 1 33.94 249 ILE B CA 1
ATOM 4106 C C . ILE B 1 249 ? 14.312 -30.031 10.891 1 33.94 249 ILE B C 1
ATOM 4108 O O . ILE B 1 249 ? 14.883 -29.625 9.875 1 33.94 249 ILE B O 1
ATOM 4112 N N . THR B 1 250 ? 13.453 -30.984 10.633 1 31.89 250 THR B N 1
ATOM 4113 C CA . THR B 1 250 ? 12.57 -31.047 9.477 1 31.89 250 THR B CA 1
ATOM 4114 C C . THR B 1 250 ? 11.695 -29.797 9.398 1 31.89 250 THR B C 1
ATOM 4116 O O . THR B 1 250 ? 10.977 -29.484 10.352 1 31.89 250 THR B O 1
ATOM 4119 N N . VAL B 1 251 ? 12.188 -28.828 8.719 1 30.88 251 VAL B N 1
ATOM 4120 C CA . VAL B 1 251 ? 11.273 -27.734 8.43 1 30.88 251 VAL B CA 1
ATOM 4121 C C . VAL B 1 251 ? 9.953 -28.281 7.898 1 30.88 251 VAL B C 1
ATOM 4123 O O . VAL B 1 251 ? 9.938 -29.078 6.961 1 30.88 251 VAL B O 1
ATOM 4126 N N . ASP B 1 252 ? 8.961 -28.438 8.789 1 31 252 ASP B N 1
ATOM 4127 C CA . ASP B 1 252 ? 7.594 -28.891 8.578 1 31 252 ASP B CA 1
ATOM 4128 C C . ASP B 1 252 ? 6.902 -28.062 7.492 1 31 252 ASP B C 1
ATOM 4130 O O . ASP B 1 252 ? 6.598 -26.891 7.699 1 31 252 ASP B O 1
ATOM 4134 N N . TYR B 1 253 ? 7.277 -28.328 6.281 1 32.97 253 TYR B N 1
ATOM 4135 C CA . TYR B 1 253 ? 6.52 -27.766 5.168 1 32.97 253 TYR B CA 1
ATOM 4136 C C . TYR B 1 253 ? 5.078 -28.25 5.184 1 32.97 253 TYR B C 1
ATOM 4138 O O . TYR B 1 253 ? 4.344 -28.078 4.211 1 32.97 253 TYR B O 1
ATOM 4146 N N . SER B 1 254 ? 4.656 -29.016 6.34 1 31.81 254 SER B N 1
ATOM 4147 C CA . SER B 1 254 ? 3.314 -29.578 6.422 1 31.81 254 SER B CA 1
ATOM 4148 C C . SER B 1 254 ? 2.248 -28.5 6.43 1 31.81 254 SER B C 1
ATOM 4150 O O . SER B 1 254 ? 1.054 -28.781 6.352 1 31.81 254 SER B O 1
ATOM 4152 N N . LYS B 1 255 ? 2.613 -27.328 6.785 1 36 255 LYS B N 1
ATOM 4153 C CA . LYS B 1 255 ? 1.53 -26.359 6.898 1 36 255 LYS B CA 1
ATOM 4154 C C . LYS B 1 255 ? 0.856 -26.125 5.551 1 36 255 LYS B C 1
ATOM 4156 O O . LYS B 1 255 ? -0.183 -25.469 5.473 1 36 255 LYS B O 1
ATOM 4161 N N . TYR B 1 256 ? 1.56 -26.422 4.531 1 34.53 256 TYR B N 1
ATOM 4162 C CA . TYR B 1 256 ? 0.921 -26.094 3.258 1 34.53 256 TYR B CA 1
ATOM 4163 C C . TYR B 1 256 ? -0.058 -27.188 2.85 1 34.53 256 TYR B C 1
ATOM 4165 O O . TYR B 1 256 ? -0.738 -27.062 1.826 1 34.53 256 TYR B O 1
ATOM 4173 N N . CYS B 1 257 ? -0.037 -28.422 3.352 1 36.06 257 CYS B N 1
ATOM 4174 C CA . CYS B 1 257 ? -1.01 -29.406 2.916 1 36.06 257 CYS B CA 1
ATOM 4175 C C . CYS B 1 257 ? -2.234 -29.406 3.82 1 36.06 257 CYS B C 1
ATOM 4177 O O . CYS B 1 257 ? -2.139 -29.734 5.004 1 36.06 257 CYS B O 1
ATOM 4179 N N . THR B 1 258 ? -3.217 -28.516 3.789 1 35.69 258 THR B N 1
ATOM 4180 C CA . THR B 1 258 ? -4.438 -28.469 4.586 1 35.69 258 THR B CA 1
ATOM 4181 C C . THR B 1 258 ? -5.117 -29.828 4.625 1 35.69 258 THR B C 1
ATOM 4183 O O . THR B 1 258 ? -5.297 -30.469 3.586 1 35.69 258 THR B O 1
ATOM 4186 N N . PRO B 1 259 ? -5.289 -30.406 5.809 1 34.19 259 PRO B N 1
ATOM 4187 C CA . PRO B 1 259 ? -6.023 -31.656 6 1 34.19 259 PRO B CA 1
ATOM 4188 C C . PRO B 1 259 ? -7.484 -31.562 5.562 1 34.19 259 PRO B C 1
ATOM 4190 O O . PRO B 1 259 ? -8.062 -30.469 5.59 1 34.19 259 PRO B O 1
ATOM 4193 N N . THR B 1 260 ? -7.984 -32.469 4.695 1 33.56 260 THR B N 1
ATOM 4194 C CA . THR B 1 260 ? -9.383 -32.656 4.316 1 33.56 260 THR B CA 1
ATOM 4195 C C . THR B 1 260 ? -10.25 -32.875 5.551 1 33.56 260 THR B C 1
ATOM 4197 O O . THR B 1 260 ? -9.961 -33.719 6.383 1 33.56 260 THR B O 1
ATOM 4200 N N . VAL B 1 261 ? -11.125 -31.906 6.023 1 29.41 261 VAL B N 1
ATOM 4201 C CA . VAL B 1 261 ? -12.18 -32.094 7.008 1 29.41 261 VAL B CA 1
ATOM 4202 C C . VAL B 1 261 ? -13.039 -33.281 6.621 1 29.41 261 VAL B C 1
ATOM 4204 O O . VAL B 1 261 ? -13.602 -33.344 5.523 1 29.41 261 VAL B O 1
ATOM 4207 N N . SER B 1 262 ? -12.68 -34.469 7.082 1 25.38 262 SER B N 1
ATOM 4208 C CA . SER B 1 262 ? -13.617 -35.594 7.035 1 25.38 262 SER B CA 1
ATOM 4209 C C . SER B 1 262 ? -14.977 -35.188 7.598 1 25.38 262 SER B C 1
ATOM 4211 O O . SER B 1 262 ? -15.062 -34.594 8.672 1 25.38 262 SER B O 1
ATOM 4213 N N . ASP B 1 263 ? -16.141 -35.281 6.785 1 25 263 ASP B N 1
ATOM 4214 C CA . ASP B 1 263 ? -17.438 -35.5 7.395 1 25 263 ASP B CA 1
ATOM 4215 C C . ASP B 1 263 ? -17.422 -36.75 8.266 1 25 263 ASP B C 1
ATOM 4217 O O . ASP B 1 263 ? -16.828 -37.75 7.895 1 25 263 ASP B O 1
#

InterPro domains:
  IPR013868 Tethering factor for nuclear proteasome Cut8/Sts1 [PF08559] (22-234)
  IPR013868 Tethering factor for nuclear proteasome Cut8/Sts1 [PTHR28032] (28-236)
  IPR038422 Cut8/Sts1 superfamily [G3DSA:1.20.58.1590] (28-237)

Sequence (526 aa):
MSQAAVDKLRKRRRDDDEYEVPTVATLSRKRNRSHAIHGQNLPVARKLEVLDREGLQQLIGDLIQLHPEIETTLVNQIPTRPTVEQCIDIIRAKYDDVIAHLPYKCSVESDYSYLRVKPYIRELLACMSDFILHFLPPVETDITNSITFLEAATSVLDQLPNFTNSEFQYTQQTAYEQVANTWLLVVSVDADDETQRQKARLLTKMDALECLERHNTHARGKFNPVIEYLKSHVDDAAPAPAPGFSDLITVDYSKYCTPTVSDMSQAAVDKLRKRRRDDDEYEVPTVATLSRKRNRSHAIHGQNLPVARKLEVLDREGLQQLIGDLIQLHPEIETTLVNQIPTRPTVEQCIDIIRAKYDDVIAHLPYKCSVESDYSYLRVKPYIRELLACMSDFILHFLPPVETDITNSITFLEAATSVLDQLPNFTNSEFQYTQQTAYEQVANTWLLVVSVDADDETQRQKARLLTKMDALECLERHNTHARGKFNPVIEYLKSHVDDAAPAPAPGFSDLITVDYSKYCTPTVSD

Organism: Diutina rugosa (NCBI:txid5481)

Nearest PDB structures (foldseek):
  3q5x-assembly1_A-2  TM=7.646E-01  e=2.825E-10  Schizosaccharomyces pombe
  6yo8-assembly2_C  TM=3.544E-01  e=3.545E-01  Homo sapiens
  5d2d-assembly1_A  TM=3.144E-01  e=2.298E-01  Homo sapiens
  8qdv-assembly1_A  TM=2.911E-01  e=5.468E-01  Homo sapiens
  1a38-assembly1_B  TM=3.001E-01  e=8.435E-01  Bos taurus

pLDDT: mean 78.29, std 26.31, range [20.3, 98.62]

Secondary structure (DSSP, 8-state):
----------------------------------------PPPHHHHHHHS-HHHHHHHHHHHHHH-TTHHHHHHHH--PPPPHHHHHHHHHHHHHHHHHTS-SSS-TTSHHHHHHHHHHHHHHHHHHHHHHHHTSTTT---HHHHHHHHHHHHHHHHHS-----HHHHHHHHHHHHHHHHHHHHHHHS---HHHHHHHHHHHHHTTHHHHHHHHHHHTTTTTHHHHHHHHHHTGGG----------S----GGGGS------/----------------------------------------PPPHHHHHHHS-HHHHHHHHHHHHHH-TTHHHHHHHH--PPPPHHHHHHHHHHHHHHHHHTS-SSS-TTSHHHHHHHHHHHHHHHHHHHHHHHHTSTTT---HHHHHHHHHHHHHHHHHS-----HHHHHHHHHHHHHHHHHHHHHHHS---HHHHHHHHHHHHHTTHHHHHHHHHHHTTTTTHHHHHHHHHHTGGG----------S-----GGGS------